Protein AF-A0A4P7H3K6-F1 (afdb_monomer)

Radius of gyration: 33.44 Å; Cα contacts (8 Å, |Δi|>4): 832; chains: 1; bounding box: 106×103×82 Å

Nearest PDB structures (foldseek):
  5auq-assembly3_C  TM=7.131E-01  e=1.931E-04  Thermococcus kodakarensis KOD1
  3fwy-assembly1_B  TM=6.975E-01  e=5.255E-04  Cereibacter sphaeroides 2.4.1
  6uyk-assembly2_C  TM=6.097E-01  e=6.749E-04  Cereibacter sphaeroides
  6uyk-assembly1_B  TM=6.691E-01  e=1.747E-03  Cereibacter sphaeroides
  6uyk-assembly2_D  TM=5.879E-01  e=6.104E-03  Cereibacter sphaeroides

Sequence (598 aa):
MLIAITGIGHRTGVTTAAVALSAAWPGPEQAVLIEADPRGGHLAEHVLSGTGLGLVRLAAAVGTDRCGLAQLVEHTQLLPTGVPVLTAPASAEQVRAMLVAPALSGSPTHRADDGGPVVIADCGIAHPDSAALPLVAGADALIVLVRPQMIDAGLAARRIREIAGWNTRARAVVLVGSDRGCESASGLGVPVMGRLPIDARGVSVMLHGDRGSRHRGALASAAEEIATALRTQLVNDEWSLTRVVGERCGRGRSRPRWRDLLPRSDIGPSVYRHPGRLSSRDLAIHAEPTPPPTGFANGVEPGGNDAALEISTSSPDPSAHRAPVNAGVEAGTSKVSNEHREPVPSLSVNVLGPLRVTWYEGSGTGCGFDITCKLQPRSRELVALLALHPSGISRDRLVEALWGARSPARPTNAINTALTRLRAALAAATNGAVPANIITDARRHYQLNPASVAVDYWKLAEAVDARRQANSDQARLDAYRRIIESAGRPVAQDLCTDWIEPLREAVRRDHLNALGALARSLVEDDPRRTLDLLETAIAADPYNEPIYCDIMRLHAKLGEYDAIERTVLVLRRRLAELGQTPTSQTCELAQRLRQQAP

Secondary structure (DSSP, 8-state):
-EEEEEESSTTS-HHHHHHHHHHT--SSSPEEEEE--TT---GGGG-SB-TT-SHHHHHHHHTTSPPPTTGGGGGPEEPTTS-EEEPPPS-HHHHHHHHTSHHHHS-----TTS---EEEEE--S--TT-TTHHHHHH-SEEEEEE-GGGS-HHHHHHHHHHHHTT-TTEEEEEEES-SS-THHHHTTTS---EEE---HHHHHHHHH--SS--PPPHHHHHHHHHHHHHHHHHHH----TT--TT---------------------------------------------------------------------------------------------------SEEEE-BSS-EEEE--SSS----EE-GGGS-HHHHHHHHHHHT-TT-EEHHHHHHHHHGGG--SSHHHHHHHHHHHHHHHHHHHTTT-S-GGGEEEETTEEEE-TTTEEEHHHHHHHHHHHHHH--SHHHHHHHHHHHHHH-SS-BTTT---GGGHHHHHHHHHHHHHHHHHHHHHHTTT-HHHHHHHHHHHHHH-TT-HHHHHHHHHHHHHTT-HHHHHHHHHHHHHHHGGGT----HHHHHHHHHHHTT--

Structure (mmCIF, N/CA/C/O backbone):
data_AF-A0A4P7H3K6-F1
#
_entry.id   AF-A0A4P7H3K6-F1
#
loop_
_atom_site.group_PDB
_atom_site.id
_atom_site.type_symbol
_atom_site.label_atom_id
_atom_site.label_alt_id
_atom_site.label_comp_id
_atom_site.label_asym_id
_atom_site.label_entity_id
_atom_site.label_seq_id
_atom_site.pdbx_PDB_ins_code
_atom_site.Cartn_x
_atom_site.Cartn_y
_atom_site.Cartn_z
_atom_site.occupancy
_atom_site.B_iso_or_equiv
_atom_site.auth_seq_id
_atom_site.auth_comp_id
_atom_site.auth_asym_id
_atom_site.auth_atom_id
_atom_site.pdbx_PDB_model_num
ATOM 1 N N . MET A 1 1 ? -19.766 -20.910 -20.121 1.00 80.12 1 MET A N 1
ATOM 2 C CA . MET A 1 1 ? -19.380 -19.479 -20.205 1.00 80.12 1 MET A CA 1
ATOM 3 C C . MET A 1 1 ? -18.277 -19.199 -19.190 1.00 80.12 1 MET A C 1
ATOM 5 O O . MET A 1 1 ? -18.306 -19.821 -18.134 1.00 80.12 1 MET A O 1
ATOM 9 N N . LEU A 1 2 ? -17.326 -18.309 -19.481 1.00 84.81 2 LEU A N 1
ATOM 10 C CA . LEU A 1 2 ? -16.232 -17.907 -18.584 1.00 84.81 2 LEU A CA 1
ATOM 11 C C . LEU A 1 2 ? -16.274 -16.400 -18.290 1.00 84.81 2 LEU A C 1
ATOM 13 O O . LEU A 1 2 ? -16.244 -15.574 -19.199 1.00 84.81 2 LEU A O 1
ATOM 17 N N . ILE A 1 3 ? -16.273 -16.043 -17.010 1.00 89.75 3 ILE A N 1
ATOM 18 C CA . ILE A 1 3 ? -16.210 -14.674 -16.497 1.00 89.75 3 ILE A CA 1
ATOM 19 C C . ILE A 1 3 ? -14.917 -14.544 -15.690 1.00 89.75 3 ILE A C 1
ATOM 21 O O . ILE A 1 3 ? -14.757 -15.203 -14.666 1.00 89.75 3 ILE A O 1
ATOM 25 N N . ALA A 1 4 ? -13.994 -13.691 -16.123 1.00 91.50 4 ALA A N 1
ATOM 26 C CA . ALA A 1 4 ? -12.779 -13.389 -15.370 1.00 91.50 4 ALA A CA 1
ATOM 27 C C . ALA A 1 4 ? -12.990 -12.152 -14.486 1.00 91.50 4 ALA A C 1
ATOM 29 O O . ALA A 1 4 ? -13.566 -11.154 -14.929 1.00 91.50 4 ALA A O 1
ATOM 30 N N . ILE A 1 5 ? -12.501 -12.192 -13.248 1.00 93.56 5 ILE A N 1
ATOM 31 C CA . ILE A 1 5 ? -12.556 -11.075 -12.300 1.00 93.56 5 ILE A CA 1
ATOM 32 C C . ILE A 1 5 ? -11.131 -10.729 -11.876 1.00 93.56 5 ILE A C 1
ATOM 34 O O . ILE A 1 5 ? -10.386 -11.591 -11.422 1.00 93.56 5 ILE A O 1
ATOM 38 N N . THR A 1 6 ? -10.748 -9.461 -12.013 1.00 93.00 6 THR A N 1
ATOM 39 C CA . THR A 1 6 ? -9.416 -8.968 -11.632 1.00 93.00 6 THR A CA 1
ATOM 40 C C . THR A 1 6 ? -9.504 -7.638 -10.900 1.00 93.00 6 THR A C 1
ATOM 42 O O . THR A 1 6 ? -10.314 -6.778 -11.236 1.00 93.00 6 THR A O 1
ATOM 45 N N . GLY A 1 7 ? -8.623 -7.419 -9.930 1.00 90.62 7 GLY A N 1
ATOM 46 C CA . GLY A 1 7 ? -8.399 -6.117 -9.309 1.00 90.62 7 GLY A CA 1
ATOM 47 C C . GLY A 1 7 ? -7.337 -5.299 -10.042 1.00 90.62 7 GLY A C 1
ATOM 48 O O . GLY A 1 7 ? -6.434 -5.855 -10.662 1.00 90.62 7 GLY A O 1
ATOM 49 N N . ILE A 1 8 ? -7.395 -3.969 -9.919 1.00 85.56 8 ILE A N 1
ATOM 50 C CA . ILE A 1 8 ? -6.326 -3.067 -10.404 1.00 85.56 8 ILE A CA 1
ATOM 51 C C . ILE A 1 8 ? -5.176 -2.857 -9.400 1.00 85.56 8 ILE A C 1
ATOM 53 O O . ILE A 1 8 ? -4.270 -2.061 -9.645 1.00 85.56 8 ILE A O 1
ATOM 57 N N . GLY A 1 9 ? -5.225 -3.538 -8.253 1.00 79.12 9 GLY A N 1
ATOM 58 C CA . GLY A 1 9 ? -4.257 -3.426 -7.165 1.00 79.12 9 GLY A CA 1
ATOM 59 C C . GLY A 1 9 ? -4.616 -4.313 -5.970 1.00 79.12 9 GLY A C 1
ATOM 60 O O . GLY A 1 9 ? -5.657 -4.975 -5.956 1.00 79.12 9 GLY A O 1
ATOM 61 N N . HIS A 1 10 ? -3.749 -4.323 -4.957 1.00 76.69 10 HIS A N 1
ATOM 62 C CA . HIS A 1 10 ? -3.912 -5.124 -3.739 1.00 76.69 10 HIS A CA 1
ATOM 63 C C . HIS A 1 10 ? -5.165 -4.732 -2.944 1.00 76.69 10 HIS A C 1
ATOM 65 O O . HIS A 1 10 ? -5.610 -3.589 -3.006 1.00 76.69 10 HIS A O 1
ATOM 71 N N . ARG A 1 11 ? -5.723 -5.674 -2.165 1.00 78.06 11 ARG A N 1
ATOM 72 C CA . ARG A 1 11 ? -6.877 -5.461 -1.255 1.00 78.06 11 ARG A CA 1
ATOM 73 C C . ARG A 1 11 ? -8.096 -4.784 -1.922 1.00 78.06 11 ARG A C 1
ATOM 75 O O . ARG A 1 11 ? -8.846 -4.049 -1.273 1.00 78.06 11 ARG A O 1
ATOM 82 N N . THR A 1 12 ? -8.291 -5.056 -3.213 1.00 82.31 12 THR A N 1
ATOM 83 C CA . THR A 1 12 ? -9.458 -4.653 -4.022 1.00 82.31 12 THR A CA 1
ATOM 84 C C . THR A 1 12 ? -10.684 -5.541 -3.795 1.00 82.31 12 THR A C 1
ATOM 86 O O . THR A 1 12 ? -11.785 -5.111 -4.113 1.00 82.31 12 THR A O 1
ATOM 89 N N . GLY A 1 13 ? -10.516 -6.729 -3.199 1.00 87.19 13 GLY A N 1
ATOM 90 C CA . GLY A 1 13 ? -11.619 -7.627 -2.830 1.00 87.19 13 GLY A CA 1
ATOM 91 C C . GLY A 1 13 ? -12.026 -8.630 -3.915 1.00 87.19 13 GLY A C 1
ATOM 92 O O . GLY A 1 13 ? -13.189 -9.016 -3.953 1.00 87.19 13 GLY A O 1
ATOM 93 N N . VAL A 1 14 ? -11.094 -9.041 -4.785 1.00 92.06 14 VAL A N 1
ATOM 94 C CA . VAL A 1 14 ? -11.345 -9.928 -5.942 1.00 92.06 14 VAL A CA 1
ATOM 95 C C . VAL A 1 14 ? -12.003 -11.243 -5.531 1.00 92.06 14 VAL A C 1
ATOM 97 O O . VAL A 1 14 ? -13.133 -11.496 -5.942 1.00 92.06 14 VAL A O 1
ATOM 100 N N . THR A 1 15 ? -11.390 -11.987 -4.612 1.00 90.94 15 THR A N 1
ATOM 101 C CA . THR A 1 15 ? -11.936 -13.228 -4.041 1.00 90.94 15 THR A CA 1
ATOM 102 C C . THR A 1 15 ? -13.322 -13.030 -3.432 1.00 90.94 15 THR A C 1
ATOM 104 O O . THR A 1 15 ? -14.249 -13.785 -3.712 1.00 90.94 15 THR A O 1
ATOM 107 N N . THR A 1 16 ? -13.512 -11.965 -2.648 1.00 91.38 16 THR A N 1
ATOM 108 C CA . THR A 1 16 ? -14.804 -11.642 -2.024 1.00 91.38 16 THR A CA 1
ATOM 109 C C . THR A 1 16 ? -15.897 -11.379 -3.061 1.00 91.38 16 THR A C 1
ATOM 111 O O . THR A 1 16 ? -17.003 -11.901 -2.936 1.00 91.38 16 THR A O 1
ATOM 114 N N . ALA A 1 17 ? -15.592 -10.593 -4.095 1.00 92.50 17 ALA A N 1
ATOM 115 C CA . ALA A 1 17 ? -16.517 -10.306 -5.183 1.00 92.50 17 ALA A CA 1
ATOM 116 C C . ALA A 1 17 ? -16.812 -11.556 -6.022 1.00 92.50 17 ALA A C 1
ATOM 118 O O . ALA A 1 17 ? -17.959 -11.769 -6.399 1.00 92.50 17 ALA A O 1
ATOM 119 N N . ALA A 1 18 ? -15.810 -12.402 -6.275 1.00 94.00 18 ALA A N 1
ATOM 120 C CA . ALA A 1 18 ? -15.970 -13.637 -7.032 1.00 94.00 18 ALA A CA 1
ATOM 121 C C . ALA A 1 18 ? -16.872 -14.644 -6.304 1.00 94.00 18 ALA A C 1
ATOM 123 O O . ALA A 1 18 ? -17.811 -15.165 -6.909 1.00 94.00 18 ALA A O 1
ATOM 124 N N . VAL A 1 19 ? -16.682 -14.842 -4.993 1.00 92.94 19 VAL A N 1
ATOM 125 C CA . VAL A 1 19 ? -17.592 -15.654 -4.164 1.00 92.94 19 VAL A CA 1
ATOM 126 C C . VAL A 1 19 ? -19.002 -15.046 -4.141 1.00 92.94 19 VAL A C 1
ATOM 128 O O . VAL A 1 19 ? -19.979 -15.780 -4.275 1.00 92.94 19 VAL A O 1
ATOM 131 N N . ALA A 1 20 ? -19.132 -13.719 -4.021 1.00 92.69 20 ALA A N 1
ATOM 132 C CA . ALA A 1 20 ? -20.434 -13.046 -3.978 1.00 92.69 20 ALA A CA 1
ATOM 133 C C . ALA A 1 20 ? -21.214 -13.141 -5.293 1.00 92.69 20 ALA A C 1
ATOM 135 O O . ALA A 1 20 ? -22.396 -13.471 -5.272 1.00 92.69 20 ALA A O 1
ATOM 136 N N . LEU A 1 21 ? -20.558 -12.910 -6.430 1.00 92.62 21 LEU A N 1
ATOM 137 C CA . LEU A 1 21 ? -21.176 -13.018 -7.752 1.00 92.62 21 LEU A CA 1
ATOM 138 C C . LEU A 1 21 ? -21.502 -14.473 -8.116 1.00 92.62 21 LEU A C 1
ATOM 140 O O . LEU A 1 21 ? -22.531 -14.712 -8.739 1.00 92.62 21 LEU A O 1
ATOM 144 N N . SER A 1 22 ? -20.690 -15.440 -7.671 1.00 93.38 22 SER A N 1
ATOM 145 C CA . SER A 1 22 ? -20.994 -16.871 -7.833 1.00 93.38 22 SER A CA 1
ATOM 146 C C . SER A 1 22 ? -22.213 -17.289 -7.006 1.00 93.38 22 SER A C 1
ATOM 148 O O . SER A 1 22 ? -23.093 -17.977 -7.511 1.00 93.38 22 SER A O 1
ATOM 150 N N . ALA A 1 23 ? -22.302 -16.839 -5.748 1.00 91.62 23 ALA A N 1
ATOM 151 C CA . ALA A 1 23 ? -23.426 -17.147 -4.859 1.00 91.62 23 ALA A CA 1
ATOM 152 C C . ALA A 1 23 ? -24.735 -16.445 -5.260 1.00 91.62 23 ALA A C 1
ATOM 154 O O . ALA A 1 23 ? -25.813 -16.892 -4.875 1.00 91.62 23 ALA A O 1
ATOM 155 N N . ALA A 1 24 ? -24.641 -15.343 -6.005 1.00 91.62 24 ALA A N 1
ATOM 156 C CA . ALA A 1 24 ? -25.773 -14.533 -6.440 1.00 91.62 24 ALA A CA 1
ATOM 157 C C . ALA A 1 24 ? -26.109 -14.695 -7.935 1.00 91.62 24 ALA A C 1
ATOM 159 O O . ALA A 1 24 ? -26.864 -13.885 -8.475 1.00 91.62 24 ALA A O 1
ATOM 160 N N . TRP A 1 25 ? -25.553 -15.707 -8.617 1.00 91.75 25 TRP A N 1
ATOM 161 C CA . TRP A 1 25 ? -25.799 -15.924 -10.043 1.00 91.75 25 TRP A CA 1
ATOM 162 C C . TRP A 1 25 ? -27.279 -16.276 -10.304 1.00 91.75 25 TRP A C 1
ATOM 164 O O . TRP A 1 25 ? -27.755 -17.298 -9.810 1.00 91.75 25 TRP A O 1
ATOM 174 N N . PRO A 1 26 ? -28.031 -15.484 -11.093 1.00 87.00 26 PRO A N 1
ATOM 175 C CA . PRO A 1 26 ? -29.476 -15.657 -11.278 1.00 87.00 26 PRO A CA 1
ATOM 176 C C . PRO A 1 26 ? -29.800 -16.613 -12.440 1.00 87.00 26 PRO A C 1
ATOM 178 O O . PRO A 1 26 ? -30.759 -16.411 -13.193 1.00 87.00 26 PRO A O 1
ATOM 181 N N . GLY A 1 27 ? -28.935 -17.600 -12.661 1.00 81.50 27 GLY A N 1
ATOM 182 C CA . GLY A 1 27 ? -29.015 -18.548 -13.765 1.00 81.50 27 GLY A CA 1
ATOM 183 C C . GLY A 1 27 ? -29.681 -19.872 -13.389 1.00 81.50 27 GLY A C 1
ATOM 184 O O . GLY A 1 27 ? -29.577 -20.295 -12.240 1.00 81.50 27 GLY A O 1
ATOM 185 N N . PRO A 1 28 ? -30.311 -20.576 -14.349 1.00 77.94 28 PRO A N 1
ATOM 186 C CA . PRO A 1 28 ? -30.441 -22.028 -14.276 1.00 77.94 28 PRO A CA 1
ATOM 187 C C . PRO A 1 28 ? -29.075 -22.716 -14.464 1.00 77.94 28 PRO A C 1
ATOM 189 O O . PRO A 1 28 ? -28.921 -23.878 -14.101 1.00 77.94 28 PRO A O 1
ATOM 192 N N . GLU A 1 29 ? -28.088 -22.011 -15.031 1.00 82.56 29 GLU A N 1
ATOM 193 C CA . GLU A 1 29 ? -26.719 -22.498 -15.169 1.00 82.56 29 GLU A CA 1
ATOM 194 C C . GLU A 1 29 ? -26.033 -22.543 -13.794 1.00 82.56 29 GLU A C 1
ATOM 196 O O . GLU A 1 29 ? -26.065 -21.565 -13.042 1.00 82.56 29 GLU A O 1
ATOM 201 N N . GLN A 1 30 ? -25.357 -23.648 -13.471 1.00 83.31 30 GLN A N 1
ATOM 202 C CA . GLN A 1 30 ? -24.588 -23.743 -12.230 1.00 83.31 30 GLN A CA 1
ATOM 203 C C . GLN A 1 30 ? -23.358 -22.823 -12.296 1.00 83.31 30 GLN A C 1
ATOM 205 O O . GLN A 1 30 ? -22.510 -22.973 -13.179 1.00 83.31 30 GLN A O 1
ATOM 210 N N . ALA A 1 31 ? -23.247 -21.886 -11.352 1.00 90.75 31 ALA A N 1
ATOM 211 C CA . ALA A 1 31 ? -22.068 -21.038 -11.211 1.00 90.75 31 ALA A CA 1
ATOM 212 C C . ALA A 1 31 ? -20.945 -21.789 -10.479 1.00 90.75 31 ALA A C 1
ATOM 214 O O . ALA A 1 31 ? -21.154 -22.282 -9.372 1.00 90.75 31 ALA A O 1
ATOM 215 N N . VAL A 1 32 ? -19.759 -21.861 -11.087 1.00 90.88 32 VAL A N 1
ATOM 216 C CA . VAL A 1 32 ? -18.562 -22.532 -10.557 1.00 90.88 32 VAL A CA 1
ATOM 217 C C . VAL A 1 32 ? -17.444 -21.514 -10.380 1.00 90.88 32 VAL A C 1
ATOM 219 O O . VAL A 1 32 ? -17.029 -20.872 -11.342 1.00 90.88 32 VAL A O 1
ATOM 222 N N . LEU A 1 33 ? -16.922 -21.386 -9.164 1.00 93.19 33 LEU A N 1
ATOM 223 C CA . LEU A 1 33 ? -15.796 -20.508 -8.854 1.00 93.19 33 LEU A CA 1
ATOM 224 C C . LEU A 1 33 ? -14.459 -21.218 -9.123 1.00 93.19 33 LEU A C 1
ATOM 226 O O . LEU A 1 33 ? -14.290 -22.383 -8.770 1.00 93.19 33 LEU A O 1
ATOM 230 N N . ILE A 1 34 ? -13.478 -20.517 -9.688 1.00 91.25 34 ILE A N 1
ATOM 231 C CA . ILE A 1 34 ? -12.084 -20.973 -9.784 1.00 91.25 34 ILE A CA 1
ATOM 232 C C . ILE A 1 34 ? -11.182 -19.972 -9.074 1.00 91.25 34 ILE A C 1
ATOM 234 O O . ILE A 1 34 ? -11.182 -18.786 -9.403 1.00 91.25 34 ILE A O 1
ATOM 238 N N . GLU A 1 35 ? -10.381 -20.458 -8.131 1.00 91.19 35 GLU A N 1
ATOM 239 C CA . GLU A 1 35 ? -9.329 -19.682 -7.480 1.00 91.19 35 GLU A CA 1
ATOM 240 C C . GLU A 1 35 ? -8.081 -19.687 -8.380 1.00 91.19 35 GLU A C 1
ATOM 242 O O . GLU A 1 35 ? -7.262 -20.603 -8.341 1.00 91.19 35 GLU A O 1
ATOM 247 N N . ALA A 1 36 ? -7.979 -18.688 -9.260 1.00 88.94 36 ALA A N 1
ATOM 248 C CA . ALA A 1 36 ? -6.927 -18.566 -10.270 1.00 88.94 36 ALA A CA 1
ATOM 249 C C . ALA A 1 36 ? -5.858 -17.507 -9.924 1.00 88.94 36 ALA A C 1
ATOM 251 O O . ALA A 1 36 ? -5.000 -17.217 -10.758 1.00 88.94 36 ALA A O 1
ATOM 252 N N . ASP A 1 37 ? -5.862 -16.937 -8.715 1.00 87.25 37 ASP A N 1
ATOM 253 C CA . ASP A 1 37 ? -4.761 -16.110 -8.217 1.00 87.25 37 ASP A CA 1
ATOM 254 C C . ASP A 1 37 ? -3.653 -17.010 -7.634 1.00 87.25 37 ASP A C 1
ATOM 256 O O . ASP A 1 37 ? -3.883 -17.684 -6.629 1.00 87.25 37 ASP A O 1
ATOM 260 N N . PRO A 1 38 ? -2.417 -17.004 -8.175 1.00 77.00 38 PRO A N 1
ATOM 261 C CA . PRO A 1 38 ? -1.289 -17.695 -7.554 1.00 77.00 38 PRO A CA 1
ATOM 262 C C . PRO A 1 38 ? -0.890 -17.145 -6.178 1.00 77.00 38 PRO A C 1
ATOM 264 O O . PRO A 1 38 ? -0.077 -17.770 -5.507 1.00 77.00 38 PRO A O 1
ATOM 267 N N . ARG A 1 39 ? -1.386 -15.969 -5.770 1.00 71.94 39 ARG A N 1
ATOM 268 C CA . ARG A 1 39 ? -1.248 -15.419 -4.410 1.00 71.94 39 ARG A CA 1
ATOM 269 C C . ARG A 1 39 ? -2.419 -15.812 -3.486 1.00 71.94 39 ARG A C 1
ATOM 271 O O . ARG A 1 39 ? -2.405 -15.410 -2.327 1.00 71.94 39 ARG A O 1
ATOM 278 N N . GLY A 1 40 ? -3.408 -16.557 -3.992 1.00 63.38 40 GLY A N 1
ATOM 279 C CA . GLY A 1 40 ? -4.530 -17.118 -3.236 1.00 63.38 40 GLY A CA 1
ATOM 280 C C . GLY A 1 40 ? -4.209 -18.460 -2.563 1.00 63.38 40 GLY A C 1
ATOM 281 O O . GLY A 1 40 ? -3.057 -18.759 -2.255 1.00 63.38 40 GLY A O 1
ATOM 282 N N . GLY A 1 41 ? -5.249 -19.265 -2.332 1.00 67.00 41 GLY A N 1
ATOM 283 C CA . GLY A 1 41 ? -5.221 -20.518 -1.563 1.00 67.00 41 GLY A CA 1
ATOM 284 C C . GLY A 1 41 ? -6.054 -20.462 -0.275 1.00 67.00 41 GLY A C 1
ATOM 285 O O . GLY A 1 41 ? -6.132 -21.449 0.451 1.00 67.00 41 GLY A O 1
ATOM 286 N N . HIS A 1 42 ? -6.690 -19.323 0.016 1.00 74.12 42 HIS A N 1
ATOM 287 C CA . HIS A 1 42 ? -7.447 -19.096 1.250 1.00 74.12 42 HIS A CA 1
ATOM 288 C C . HIS A 1 42 ? -8.834 -19.748 1.232 1.00 74.12 42 HIS A C 1
ATOM 290 O O . HIS A 1 42 ? -9.363 -20.086 2.288 1.00 74.12 42 HIS A O 1
ATOM 296 N N . LEU A 1 43 ? -9.441 -19.964 0.058 1.00 83.25 43 LEU A N 1
ATOM 297 C CA . LEU A 1 43 ? -10.767 -20.593 -0.005 1.00 83.25 43 LEU A CA 1
ATOM 298 C C . LEU A 1 43 ? -10.744 -22.069 0.417 1.00 83.25 43 LEU A C 1
ATOM 300 O O . LEU A 1 43 ? -11.765 -22.576 0.877 1.00 83.25 43 LEU A O 1
ATOM 304 N N . ALA A 1 44 ? -9.588 -22.736 0.331 1.00 82.19 44 ALA A N 1
ATOM 305 C CA . ALA A 1 44 ? -9.401 -24.111 0.792 1.00 82.19 44 ALA A CA 1
ATOM 306 C C . ALA A 1 44 ? -9.667 -24.292 2.301 1.00 82.19 44 ALA A C 1
ATOM 308 O O . ALA A 1 44 ? -10.130 -25.353 2.712 1.00 82.19 44 ALA A O 1
ATOM 309 N N . GLU A 1 45 ? -9.437 -23.260 3.121 1.00 81.06 45 GLU A N 1
ATOM 310 C CA . GLU A 1 45 ? -9.683 -23.289 4.574 1.00 81.06 45 GLU A CA 1
ATOM 311 C C . GLU A 1 45 ? -11.179 -23.182 4.932 1.00 81.06 45 GLU A C 1
ATOM 313 O O . GLU A 1 45 ? -11.577 -23.497 6.053 1.00 81.06 45 GLU A O 1
ATOM 318 N N . HIS A 1 46 ? -12.018 -22.761 3.979 1.00 82.19 46 HIS A N 1
ATOM 319 C CA . HIS A 1 46 ? -13.439 -22.453 4.178 1.00 82.19 46 HIS A CA 1
ATOM 320 C C . HIS A 1 46 ? -14.401 -23.479 3.552 1.00 82.19 46 HIS A C 1
ATOM 322 O O . HIS A 1 46 ? -15.619 -23.323 3.633 1.00 82.19 46 HIS A O 1
ATOM 328 N N . VAL A 1 47 ? -13.882 -24.530 2.916 1.00 83.38 47 VAL A N 1
ATOM 329 C CA . VAL A 1 47 ? -14.682 -25.579 2.267 1.00 83.38 47 VAL A CA 1
ATOM 330 C C . VAL A 1 47 ? -15.409 -26.469 3.286 1.00 83.38 47 VAL A C 1
ATOM 332 O O . VAL A 1 47 ? -14.829 -26.914 4.273 1.00 83.38 47 VAL A O 1
ATOM 335 N N . LEU A 1 48 ? -16.673 -26.806 3.002 1.00 73.62 48 LEU A N 1
ATOM 336 C CA . LEU A 1 48 ? -17.482 -27.729 3.808 1.00 73.62 48 LEU A CA 1
ATOM 337 C C . LEU A 1 48 ? -17.267 -29.215 3.477 1.00 73.62 48 LEU A C 1
ATOM 339 O O . LEU A 1 48 ? -17.469 -30.069 4.340 1.00 73.62 48 LEU A O 1
ATOM 343 N N . SER A 1 49 ? -16.937 -29.550 2.227 1.00 66.94 49 SER A N 1
ATOM 344 C CA . SER A 1 49 ? -16.812 -30.938 1.762 1.00 66.94 49 SER A CA 1
ATOM 345 C C . SER A 1 49 ? -15.983 -31.065 0.480 1.00 66.94 49 SER A C 1
ATOM 347 O O . SER A 1 49 ? -15.882 -30.125 -0.309 1.00 66.94 49 SER A O 1
ATOM 349 N N . GLY A 1 50 ? -15.410 -32.256 0.258 1.00 58.44 50 GLY A N 1
ATOM 350 C CA . GLY A 1 50 ? -14.571 -32.552 -0.911 1.00 58.44 50 GLY A CA 1
ATOM 351 C C . GLY A 1 50 ? -13.064 -32.452 -0.650 1.00 58.44 50 GLY A C 1
ATOM 352 O O . GLY A 1 50 ? -12.316 -32.019 -1.523 1.00 58.44 50 GLY A O 1
ATOM 353 N N . THR A 1 51 ? -12.596 -32.850 0.536 1.00 60.25 51 THR A N 1
ATOM 354 C CA . THR A 1 51 ? -11.164 -32.872 0.868 1.00 60.25 51 THR A CA 1
ATOM 355 C C . THR A 1 51 ? -10.369 -33.704 -0.151 1.00 60.25 51 THR A C 1
ATOM 357 O O . THR A 1 51 ? -10.641 -34.884 -0.368 1.00 60.25 51 THR A O 1
ATOM 360 N N . GLY A 1 52 ? -9.391 -33.077 -0.814 1.00 64.75 52 GLY A N 1
ATOM 361 C CA . GLY A 1 52 ? -8.617 -33.694 -1.904 1.00 64.75 52 GLY A CA 1
ATOM 362 C C . GLY A 1 52 ? -9.222 -33.549 -3.311 1.00 64.75 52 GLY A C 1
ATOM 363 O O . GLY A 1 52 ? -8.730 -34.177 -4.251 1.00 64.75 52 GLY A O 1
ATOM 364 N N . LEU A 1 53 ? -10.274 -32.742 -3.480 1.00 80.06 53 LEU A N 1
ATOM 365 C CA . LEU A 1 53 ? -10.701 -32.199 -4.775 1.00 80.06 53 LEU A CA 1
ATOM 366 C C . LEU A 1 53 ? -9.981 -30.846 -5.045 1.00 80.06 53 LEU A C 1
ATOM 368 O O . LEU A 1 53 ? -8.959 -30.553 -4.426 1.00 80.06 53 LEU A O 1
ATOM 372 N N . GLY A 1 54 ? -10.459 -30.031 -5.992 1.00 82.94 54 GLY A N 1
ATOM 373 C CA . GLY A 1 54 ? -9.851 -28.747 -6.380 1.00 82.94 54 GLY A CA 1
ATOM 374 C C . GLY A 1 54 ? -8.847 -28.838 -7.539 1.00 82.94 54 GLY A C 1
ATOM 375 O O . GLY A 1 54 ? -8.745 -29.864 -8.220 1.00 82.94 54 GLY A O 1
ATOM 376 N N . LEU A 1 55 ? -8.095 -27.752 -7.779 1.00 81.69 55 LEU A N 1
ATOM 377 C CA . LEU A 1 55 ? -7.235 -27.609 -8.967 1.00 81.69 55 LEU A CA 1
ATOM 378 C C . LEU A 1 55 ? -6.165 -28.704 -9.098 1.00 81.69 55 LEU A C 1
ATOM 380 O O . LEU A 1 55 ? -5.869 -29.136 -10.210 1.00 81.69 55 LEU A O 1
ATOM 384 N N . VAL A 1 56 ? -5.636 -29.209 -7.978 1.00 82.00 56 VAL A N 1
ATOM 385 C CA . VAL A 1 56 ? -4.635 -30.292 -7.975 1.00 82.00 56 VAL A CA 1
ATOM 386 C C . VAL A 1 56 ? -5.201 -31.578 -8.580 1.00 82.00 56 VAL A C 1
ATOM 388 O O . VAL A 1 56 ? -4.549 -32.216 -9.407 1.00 82.00 56 VAL A O 1
ATOM 391 N N . ARG A 1 57 ? -6.432 -31.948 -8.205 1.00 83.88 57 ARG A N 1
ATOM 392 C CA . ARG A 1 57 ? -7.091 -33.155 -8.719 1.00 83.88 57 ARG A CA 1
ATOM 393 C C . ARG A 1 57 ? -7.542 -32.981 -10.163 1.00 83.88 57 ARG A C 1
ATOM 395 O O . ARG A 1 57 ? -7.413 -33.926 -10.932 1.00 83.88 57 ARG A O 1
ATOM 402 N N . LEU A 1 58 ? -8.028 -31.794 -10.532 1.00 80.62 58 LEU A N 1
ATOM 403 C CA . LEU A 1 58 ? -8.339 -31.464 -11.924 1.00 80.62 58 LEU A CA 1
ATOM 404 C C . LEU A 1 58 ? -7.095 -31.645 -12.810 1.00 80.62 58 LEU A C 1
ATOM 406 O O . LEU A 1 58 ? -7.145 -32.363 -13.803 1.00 80.62 58 LEU A O 1
ATOM 410 N N . ALA A 1 59 ? -5.958 -31.063 -12.421 1.00 77.94 59 ALA A N 1
ATOM 411 C CA . ALA A 1 59 ? -4.711 -31.186 -13.174 1.00 77.94 59 ALA A CA 1
ATOM 412 C C . ALA A 1 59 ? -4.234 -32.647 -13.301 1.00 77.94 59 ALA A C 1
ATOM 414 O O . ALA A 1 59 ? -3.777 -33.053 -14.367 1.00 77.94 59 ALA A O 1
ATOM 415 N N . ALA A 1 60 ? -4.392 -33.450 -12.243 1.00 77.75 60 ALA A N 1
ATOM 416 C CA . ALA A 1 60 ? -4.069 -34.877 -12.268 1.00 77.75 60 ALA A CA 1
ATOM 417 C C . ALA A 1 60 ? -5.023 -35.712 -13.146 1.00 77.75 60 ALA A C 1
ATOM 419 O O . ALA A 1 60 ? -4.592 -36.699 -13.734 1.00 77.75 60 ALA A O 1
ATOM 420 N N . ALA A 1 61 ? -6.302 -35.333 -13.238 1.00 74.00 61 ALA A N 1
ATOM 421 C CA . ALA A 1 61 ? -7.311 -36.055 -14.014 1.00 74.00 61 ALA A CA 1
ATOM 422 C C . ALA A 1 61 ? -7.279 -35.732 -15.517 1.00 74.00 61 ALA A C 1
ATOM 424 O O . ALA A 1 61 ? -7.625 -36.583 -16.330 1.00 74.00 61 ALA A O 1
ATOM 425 N N . VAL A 1 62 ? -6.876 -34.513 -15.886 1.00 66.69 62 VAL A N 1
ATOM 426 C CA . VAL A 1 62 ? -6.961 -34.016 -17.271 1.00 66.69 62 VAL A CA 1
ATOM 427 C C . VAL A 1 62 ? -5.711 -34.333 -18.104 1.00 66.69 62 VAL A C 1
ATOM 429 O O . VAL A 1 62 ? -5.801 -34.476 -19.323 1.00 66.69 62 VAL A O 1
ATOM 432 N N . GLY A 1 63 ? -4.540 -34.477 -17.475 1.00 63.62 63 GLY A N 1
ATOM 433 C CA . GLY A 1 63 ? -3.302 -34.814 -18.183 1.00 63.62 63 GLY A CA 1
ATOM 434 C C . GLY A 1 63 ? -2.939 -33.783 -19.262 1.00 63.62 63 GLY A C 1
ATOM 435 O O . GLY A 1 63 ? -2.819 -32.593 -18.975 1.00 63.62 63 GLY A O 1
ATOM 436 N N . THR A 1 64 ? -2.738 -34.240 -20.502 1.00 56.16 64 THR A N 1
ATOM 437 C CA . THR A 1 64 ? -2.453 -33.380 -21.670 1.00 56.16 64 THR A CA 1
ATOM 438 C C . THR A 1 64 ? -3.690 -32.966 -22.466 1.00 56.16 64 THR A C 1
ATOM 440 O O . THR A 1 64 ? -3.572 -32.126 -23.361 1.00 56.16 64 THR A O 1
ATOM 443 N N . ASP A 1 65 ? -4.854 -33.546 -22.175 1.00 52.53 65 ASP A N 1
ATOM 444 C CA . ASP A 1 65 ? -6.073 -33.326 -22.951 1.00 52.53 65 ASP A CA 1
ATOM 445 C C . ASP A 1 65 ? -6.817 -32.058 -22.497 1.00 52.53 65 ASP A C 1
ATOM 447 O O . ASP A 1 65 ? -6.418 -31.352 -21.567 1.00 52.53 65 ASP A O 1
ATOM 451 N N . ARG A 1 66 ? -7.896 -31.701 -23.201 1.00 58.53 66 ARG A N 1
ATOM 452 C CA . ARG A 1 66 ? -8.742 -30.559 -22.828 1.00 58.53 66 ARG A CA 1
ATOM 453 C C . ARG A 1 66 ? -9.923 -31.028 -21.991 1.00 58.53 66 ARG A C 1
ATOM 455 O O . ARG A 1 66 ? -10.716 -31.844 -22.447 1.00 58.53 66 ARG A O 1
ATOM 462 N N . CYS A 1 67 ? -10.070 -30.436 -20.811 1.00 59.91 67 CYS A N 1
ATOM 463 C CA . CYS A 1 67 ? -11.254 -30.578 -19.974 1.00 59.91 67 CYS A CA 1
ATOM 464 C C . CYS A 1 67 ? -12.372 -29.663 -20.493 1.00 59.91 67 CYS A C 1
ATOM 466 O O . CYS A 1 67 ? -12.138 -28.479 -20.745 1.00 59.91 67 CYS A O 1
ATOM 468 N N . GLY A 1 68 ? -13.585 -30.187 -20.655 1.00 60.69 68 GLY A N 1
ATOM 469 C CA . GLY A 1 68 ? -14.766 -29.365 -20.916 1.00 60.69 68 GLY A CA 1
ATOM 470 C C . GLY A 1 68 ? -15.245 -28.674 -19.637 1.00 60.69 68 GLY A C 1
ATOM 471 O O . GLY A 1 68 ? -15.129 -29.236 -18.551 1.00 60.69 68 GLY A O 1
ATOM 472 N N . LEU A 1 69 ? -15.855 -27.484 -19.739 1.00 61.88 69 LEU A N 1
ATOM 473 C CA . LEU A 1 69 ? -16.314 -26.744 -18.547 1.00 61.88 69 LEU A CA 1
ATOM 474 C C . LEU A 1 69 ? -17.284 -27.557 -17.663 1.00 61.88 69 LEU A C 1
ATOM 476 O O . LEU A 1 69 ? -17.304 -27.369 -16.452 1.00 61.88 69 LEU A O 1
ATOM 480 N N . ALA A 1 70 ? -18.056 -28.480 -18.247 1.00 64.88 70 ALA A N 1
ATOM 481 C CA . ALA A 1 70 ? -18.946 -29.383 -17.514 1.00 64.88 70 ALA A CA 1
ATOM 482 C C . ALA A 1 70 ? -18.197 -30.368 -16.591 1.00 64.88 70 ALA A C 1
ATOM 484 O O . ALA A 1 70 ? -18.658 -30.640 -15.487 1.00 64.88 70 ALA A O 1
ATOM 485 N N . GLN A 1 71 ? -17.020 -30.852 -17.003 1.00 71.44 71 GLN A N 1
ATOM 486 C CA . GLN A 1 71 ? -16.200 -31.794 -16.228 1.00 71.44 71 GLN A CA 1
ATOM 487 C C . GLN A 1 71 ? -15.524 -31.122 -15.020 1.00 71.44 71 GLN A C 1
ATOM 489 O O . GLN A 1 71 ? -15.168 -31.794 -14.057 1.00 71.44 71 GLN A O 1
ATOM 494 N N . LEU A 1 72 ? -15.399 -29.787 -15.015 1.00 77.06 72 LEU A N 1
ATOM 495 C CA . LEU A 1 72 ? -14.868 -29.040 -13.867 1.00 77.06 72 LEU A CA 1
ATOM 496 C C . LEU A 1 72 ? -15.666 -29.311 -12.585 1.00 77.06 72 LEU A C 1
ATOM 498 O O . LEU A 1 72 ? -15.071 -29.385 -11.512 1.00 77.06 72 LEU A O 1
ATOM 502 N N . VAL A 1 73 ? -16.990 -29.488 -12.697 1.00 80.88 73 VAL A N 1
ATOM 503 C CA . VAL A 1 73 ? -17.907 -29.691 -11.561 1.00 80.88 73 VAL A CA 1
ATOM 504 C C . VAL A 1 73 ? -17.518 -30.924 -10.737 1.00 80.88 73 VAL A C 1
ATOM 506 O O . VAL A 1 73 ? -17.540 -30.861 -9.508 1.00 80.88 73 VAL A O 1
ATOM 509 N N . GLU A 1 74 ? -17.059 -32.002 -11.379 1.00 82.75 74 GLU A N 1
ATOM 510 C CA . GLU A 1 74 ? -16.623 -33.251 -10.726 1.00 82.75 74 GLU A CA 1
ATOM 511 C C . GLU A 1 74 ? -15.400 -33.069 -9.807 1.00 82.75 74 GLU A C 1
ATOM 513 O O . GLU A 1 74 ? -15.125 -33.898 -8.937 1.00 82.75 74 GLU A O 1
ATOM 518 N N . HIS A 1 75 ? -14.668 -31.967 -9.979 1.00 86.00 75 HIS A N 1
ATOM 519 C CA . HIS A 1 75 ? -13.497 -31.611 -9.184 1.00 86.00 75 HIS A CA 1
ATOM 520 C C . HIS A 1 75 ? -13.777 -30.497 -8.164 1.00 86.00 75 HIS A C 1
ATOM 522 O O . HIS A 1 75 ? -12.848 -30.065 -7.480 1.00 86.00 75 HIS A O 1
ATOM 528 N N . THR A 1 76 ? -15.019 -30.016 -8.044 1.00 89.31 76 THR A N 1
ATOM 529 C CA . THR A 1 76 ? -15.360 -28.897 -7.150 1.00 89.31 76 THR A CA 1
ATOM 530 C C . THR A 1 76 ? -15.568 -29.311 -5.695 1.00 89.31 76 THR A C 1
ATOM 532 O O . THR A 1 76 ? -16.005 -30.412 -5.377 1.00 89.31 76 THR A O 1
ATOM 535 N N . GLN A 1 77 ? -15.253 -28.380 -4.803 1.00 90.25 77 GLN A N 1
ATOM 536 C CA . GLN A 1 77 ? -15.571 -28.394 -3.376 1.00 90.25 77 GLN A CA 1
ATOM 537 C C . GLN A 1 77 ? -16.736 -27.441 -3.105 1.00 90.25 77 GLN A C 1
ATOM 539 O O . GLN A 1 77 ? -16.946 -26.521 -3.886 1.00 90.25 77 GLN A O 1
ATOM 544 N N . LEU A 1 78 ? -17.480 -27.599 -2.008 1.00 89.94 78 LEU A N 1
ATOM 545 C CA . LEU A 1 78 ? -18.582 -26.680 -1.681 1.00 89.94 78 LEU A CA 1
ATOM 546 C C . LEU A 1 78 ? -18.182 -25.662 -0.607 1.00 89.94 78 LEU A C 1
ATOM 548 O O . LEU A 1 78 ? -17.761 -26.039 0.487 1.00 89.94 78 LEU A O 1
ATOM 552 N N . LEU A 1 79 ? -18.372 -24.373 -0.903 1.00 89.12 79 LEU A N 1
ATOM 553 C CA . LEU A 1 79 ? -18.330 -23.291 0.089 1.00 89.12 79 LEU A CA 1
ATOM 554 C C . LEU A 1 79 ? -19.611 -23.272 0.952 1.00 89.12 79 LEU A C 1
ATOM 556 O O . LEU A 1 79 ? -20.632 -23.830 0.541 1.00 89.12 79 LEU A O 1
ATOM 560 N N . PRO A 1 80 ? -19.632 -22.568 2.104 1.00 86.38 80 PRO A N 1
ATOM 561 C CA . PRO A 1 80 ? -20.820 -22.472 2.959 1.00 86.38 80 PRO A CA 1
ATOM 562 C C . PRO A 1 80 ? -22.014 -21.759 2.312 1.00 86.38 80 PRO A C 1
ATOM 564 O O . PRO A 1 80 ? -23.150 -21.946 2.737 1.00 86.38 80 PRO A O 1
ATOM 567 N N . THR A 1 81 ? -21.774 -20.987 1.249 1.00 82.81 81 THR A N 1
ATOM 568 C CA . THR A 1 81 ? -22.804 -20.417 0.366 1.00 82.81 81 THR A CA 1
ATOM 569 C C . THR A 1 81 ? -23.478 -21.441 -0.555 1.00 82.81 81 THR A C 1
ATOM 571 O O . THR A 1 81 ? -24.432 -21.087 -1.241 1.00 82.81 81 THR A O 1
ATOM 574 N N . GLY A 1 82 ? -22.980 -22.680 -0.623 1.00 86.94 82 GLY A N 1
ATOM 575 C CA . GLY A 1 82 ? -23.389 -23.686 -1.608 1.00 86.94 82 GLY A CA 1
ATOM 576 C C . GLY A 1 82 ? -22.716 -23.537 -2.979 1.00 86.94 82 GLY A C 1
ATOM 577 O O . GLY A 1 82 ? -23.016 -24.312 -3.883 1.00 86.94 82 GLY A O 1
ATOM 578 N N . VAL A 1 83 ? -21.802 -22.572 -3.145 1.00 90.12 83 VAL A N 1
ATOM 579 C CA . VAL A 1 83 ? -21.051 -22.380 -4.396 1.00 90.12 83 VAL A CA 1
ATOM 580 C C . VAL A 1 83 ? -20.023 -23.506 -4.578 1.00 90.12 83 VAL A C 1
ATOM 582 O O . VAL A 1 83 ? -19.181 -23.687 -3.691 1.00 90.12 83 VAL A O 1
ATOM 585 N N . PRO A 1 84 ? -20.033 -24.226 -5.717 1.00 91.44 84 PRO A N 1
ATOM 586 C CA . PRO A 1 84 ? -18.952 -25.126 -6.093 1.00 91.44 84 PRO A CA 1
ATOM 587 C C . PRO A 1 84 ? -17.697 -24.334 -6.491 1.00 91.44 84 PRO A C 1
ATOM 589 O O . PRO A 1 84 ? -17.756 -23.419 -7.313 1.00 91.44 84 PRO A O 1
ATOM 592 N N . VAL A 1 85 ? -16.552 -24.685 -5.907 1.00 91.62 85 VAL A N 1
ATOM 593 C CA . VAL A 1 85 ? -15.262 -24.009 -6.078 1.00 91.62 85 VAL A CA 1
ATOM 594 C C . VAL A 1 85 ? -14.133 -24.986 -6.423 1.00 91.62 85 VAL A C 1
ATOM 596 O O . VAL A 1 85 ? -13.978 -26.042 -5.810 1.00 91.62 85 VAL A O 1
ATOM 599 N N . LEU A 1 86 ? -13.297 -24.609 -7.387 1.00 90.31 86 LEU A N 1
ATOM 600 C CA . LEU A 1 86 ? -11.976 -25.187 -7.616 1.00 90.31 86 LEU A CA 1
ATOM 601 C C . LEU A 1 86 ? -10.942 -24.359 -6.849 1.00 90.31 86 LEU A C 1
ATOM 603 O O . LEU A 1 86 ? -10.474 -23.332 -7.341 1.00 90.31 86 LEU A O 1
ATOM 607 N N . THR A 1 87 ? -10.618 -24.792 -5.629 1.00 89.19 87 THR A N 1
ATOM 608 C CA . THR A 1 87 ? -9.631 -24.112 -4.777 1.00 89.19 87 THR A CA 1
ATOM 609 C C . THR A 1 87 ? -8.212 -24.314 -5.301 1.00 89.19 87 THR A C 1
ATOM 611 O O . THR A 1 87 ? -7.881 -25.357 -5.886 1.00 89.19 87 THR A O 1
ATOM 614 N N . ALA A 1 88 ? -7.362 -23.327 -5.046 1.00 85.19 88 ALA A N 1
ATOM 615 C CA . ALA A 1 88 ? -5.943 -23.376 -5.348 1.00 85.19 88 ALA A CA 1
ATOM 616 C C . ALA A 1 88 ? -5.175 -24.197 -4.294 1.00 85.19 88 ALA A C 1
ATOM 618 O O . ALA A 1 88 ? -5.519 -24.158 -3.111 1.00 85.19 88 ALA A O 1
ATOM 619 N N . PRO A 1 89 ? -4.107 -24.929 -4.671 1.00 80.75 89 PRO A N 1
ATOM 620 C CA . PRO A 1 89 ? -3.099 -25.345 -3.702 1.00 80.75 89 PRO A CA 1
ATOM 621 C C . PRO A 1 89 ? -2.382 -24.127 -3.106 1.00 80.75 89 PRO A C 1
ATOM 623 O O . PRO A 1 89 ? -2.123 -23.150 -3.804 1.00 80.75 89 PRO A O 1
ATOM 626 N N . ALA A 1 90 ? -1.932 -24.237 -1.853 1.00 71.88 90 ALA A N 1
ATOM 627 C CA . ALA A 1 90 ? -1.141 -23.199 -1.179 1.00 71.88 90 ALA A CA 1
ATOM 628 C C . ALA A 1 90 ? 0.212 -22.881 -1.862 1.00 71.88 90 ALA A C 1
ATOM 630 O O . ALA A 1 90 ? 0.863 -21.889 -1.536 1.00 71.88 90 ALA A O 1
ATOM 631 N N . SER A 1 91 ? 0.669 -23.713 -2.809 1.00 78.12 91 SER A N 1
ATOM 632 C CA . SER A 1 91 ? 1.863 -23.432 -3.608 1.00 78.12 91 SER A CA 1
ATOM 633 C C . SER A 1 91 ? 1.522 -22.613 -4.851 1.00 78.12 91 SER A C 1
ATOM 635 O O . SER A 1 91 ? 1.054 -23.140 -5.864 1.00 78.12 91 SER A O 1
ATOM 637 N N . ALA A 1 92 ? 1.886 -21.332 -4.811 1.00 74.12 92 ALA A N 1
ATOM 638 C CA . ALA A 1 92 ? 1.815 -20.407 -5.940 1.00 74.12 92 ALA A CA 1
ATOM 639 C C . ALA A 1 92 ? 2.455 -20.953 -7.234 1.00 74.12 92 ALA A C 1
ATOM 641 O O . ALA A 1 92 ? 2.044 -20.601 -8.337 1.00 74.12 92 ALA A O 1
ATOM 642 N N . GLU A 1 93 ? 3.488 -21.792 -7.125 1.00 74.19 93 GLU A N 1
ATOM 643 C CA . GLU A 1 93 ? 4.149 -22.414 -8.276 1.00 74.19 93 GLU A CA 1
ATOM 644 C C . GLU A 1 93 ? 3.281 -23.493 -8.930 1.00 74.19 93 GLU A C 1
ATOM 646 O O . GLU A 1 93 ? 3.155 -23.513 -10.155 1.00 74.19 93 GLU A O 1
ATOM 651 N N . GLN A 1 94 ? 2.608 -24.316 -8.122 1.00 77.94 94 GLN A N 1
ATOM 652 C CA . GLN A 1 94 ? 1.649 -25.306 -8.612 1.00 77.94 94 GLN A CA 1
ATOM 653 C C . GLN A 1 94 ? 0.458 -24.621 -9.291 1.00 77.94 94 GLN A C 1
ATOM 655 O O . GLN A 1 94 ? 0.100 -25.009 -10.400 1.00 77.94 94 GLN A O 1
ATOM 660 N N . VAL A 1 95 ? -0.085 -23.545 -8.701 1.00 79.06 95 VAL A N 1
ATOM 661 C CA . VAL A 1 95 ? -1.151 -22.741 -9.333 1.00 79.06 95 VAL A CA 1
ATOM 662 C C . VAL A 1 95 ? -0.708 -22.233 -10.708 1.00 79.06 95 VAL A C 1
ATOM 664 O O . VAL A 1 95 ? -1.420 -22.419 -11.692 1.00 79.06 95 VAL A O 1
ATOM 667 N N . ARG A 1 96 ? 0.497 -21.649 -10.815 1.00 77.44 96 ARG A N 1
ATOM 668 C CA . ARG A 1 96 ? 1.025 -21.161 -12.102 1.00 77.44 96 ARG A CA 1
ATOM 669 C C . ARG A 1 96 ? 1.124 -22.270 -13.153 1.00 77.44 96 ARG A C 1
ATOM 671 O O . ARG A 1 96 ? 0.731 -22.038 -14.292 1.00 77.44 96 ARG A O 1
ATOM 678 N N . ALA A 1 97 ? 1.609 -23.454 -12.781 1.00 75.50 97 ALA A N 1
ATOM 679 C CA . ALA A 1 97 ? 1.693 -24.594 -13.694 1.00 75.50 97 ALA A CA 1
ATOM 680 C C . ALA A 1 97 ? 0.304 -25.078 -14.159 1.00 75.50 97 ALA A C 1
ATOM 682 O O . ALA A 1 97 ? 0.123 -25.395 -15.333 1.00 75.50 97 ALA A O 1
ATOM 683 N N . MET A 1 98 ? -0.687 -25.087 -13.261 1.00 77.31 98 MET A N 1
ATOM 684 C CA . MET A 1 98 ? -2.050 -25.555 -13.546 1.00 77.31 98 MET A CA 1
ATOM 685 C C . MET A 1 98 ? -2.843 -24.595 -14.440 1.00 77.31 98 MET A C 1
ATOM 687 O O . MET A 1 98 ? -3.579 -25.047 -15.311 1.00 77.31 98 MET A O 1
ATOM 691 N N . LEU A 1 99 ? -2.680 -23.278 -14.280 1.00 75.75 99 LEU A N 1
ATOM 692 C CA . LEU A 1 99 ? -3.396 -22.285 -15.097 1.00 75.75 99 LEU A CA 1
ATOM 693 C C . LEU A 1 99 ? -2.872 -22.198 -16.539 1.00 75.75 99 LEU A C 1
ATOM 695 O O . LEU A 1 99 ? -3.641 -21.941 -17.464 1.00 75.75 99 LEU A O 1
ATOM 699 N N . VAL A 1 100 ? -1.578 -22.466 -16.740 1.00 66.88 100 VAL A N 1
ATOM 700 C CA . VAL A 1 100 ? -0.945 -22.548 -18.070 1.00 66.88 100 VAL A CA 1
ATOM 701 C C . VAL A 1 100 ? -1.298 -23.863 -18.792 1.00 66.88 100 VAL A C 1
ATOM 703 O O . VAL A 1 100 ? -1.075 -23.987 -19.997 1.00 66.88 100 VAL A O 1
ATOM 706 N N . ALA A 1 101 ? -1.893 -24.844 -18.102 1.00 60.66 101 ALA A N 1
ATOM 707 C CA . ALA A 1 101 ? -2.311 -26.096 -18.721 1.00 60.66 101 ALA A CA 1
ATOM 708 C C . ALA A 1 101 ? -3.464 -25.888 -19.737 1.00 60.66 101 ALA A C 1
ATOM 710 O O . ALA A 1 101 ? -4.373 -25.078 -19.497 1.00 60.66 101 ALA A O 1
ATOM 711 N N . PRO A 1 102 ? -3.508 -26.664 -20.844 1.00 56.50 102 PRO A N 1
ATOM 712 C CA . PRO A 1 102 ? -4.577 -26.584 -21.848 1.00 56.50 102 PRO A CA 1
ATOM 713 C C . PRO A 1 102 ? -5.995 -26.762 -21.286 1.00 56.50 102 PRO A C 1
ATOM 715 O O . PRO A 1 102 ? -6.945 -26.237 -21.864 1.00 56.50 102 PRO A O 1
ATOM 718 N N . ALA A 1 103 ? -6.115 -27.458 -20.150 1.00 56.81 103 ALA A N 1
ATOM 719 C CA . ALA A 1 103 ? -7.340 -27.687 -19.386 1.00 56.81 103 ALA A CA 1
ATOM 720 C C . ALA A 1 103 ? -8.129 -26.410 -19.044 1.00 56.81 103 ALA A C 1
ATOM 722 O O . ALA A 1 103 ? -9.354 -26.446 -19.005 1.00 56.81 103 ALA A O 1
ATOM 723 N N . LEU A 1 104 ? -7.426 -25.301 -18.781 1.00 58.62 104 LEU A N 1
ATOM 724 C CA . LEU A 1 104 ? -8.009 -24.019 -18.361 1.00 58.62 104 LEU A CA 1
ATOM 725 C C . LEU A 1 104 ? -7.719 -22.884 -19.355 1.00 58.62 104 LEU A C 1
ATOM 727 O O . LEU A 1 104 ? -8.431 -21.886 -19.376 1.00 58.62 104 LEU A O 1
ATOM 731 N N . SER A 1 105 ? -6.703 -23.045 -20.208 1.00 53.09 105 SER A N 1
ATOM 732 C CA . SER A 1 105 ? -6.322 -22.070 -21.242 1.00 53.09 105 SER A CA 1
ATOM 733 C C . SER A 1 105 ? -7.072 -22.231 -22.580 1.00 53.09 105 SER A C 1
ATOM 735 O O . SER A 1 105 ? -6.825 -21.480 -23.525 1.00 53.09 105 SER A O 1
ATOM 737 N N . GLY A 1 106 ? -7.975 -23.208 -22.709 1.00 52.44 106 GLY A N 1
ATOM 738 C CA . GLY A 1 106 ? -8.835 -23.345 -23.887 1.00 52.44 106 GLY A CA 1
ATOM 739 C C . GLY A 1 106 ? -9.918 -22.263 -23.923 1.00 52.44 106 GLY A C 1
ATOM 740 O O . GLY A 1 106 ? -10.686 -22.143 -22.976 1.00 52.44 106 GLY A O 1
ATOM 741 N N . SER A 1 107 ? -10.021 -21.500 -25.020 1.00 48.34 107 SER A N 1
ATOM 742 C CA . SER A 1 107 ? -11.117 -20.532 -25.188 1.00 48.34 107 SER A CA 1
ATOM 743 C C . SER A 1 107 ? -12.462 -21.271 -25.238 1.00 48.34 107 SER A C 1
ATOM 745 O O . SER A 1 107 ? -12.657 -22.086 -26.147 1.00 48.34 107 SER A O 1
ATOM 747 N N . PRO A 1 108 ? -13.392 -21.013 -24.300 1.00 49.56 108 PRO A N 1
ATOM 748 C CA . PRO A 1 108 ? -14.714 -21.602 -24.351 1.00 49.56 108 PRO A CA 1
ATOM 749 C C . PRO A 1 108 ? -15.535 -20.824 -25.376 1.00 49.56 108 PRO A C 1
ATOM 751 O O . PRO A 1 108 ? -16.121 -19.795 -25.066 1.00 49.56 108 PRO A O 1
ATOM 754 N N . THR A 1 109 ? -15.610 -21.314 -26.611 1.00 43.22 109 THR A N 1
ATOM 755 C CA . THR A 1 109 ? -16.535 -20.782 -27.626 1.00 43.22 109 THR A CA 1
ATOM 756 C C . THR A 1 109 ? -17.966 -21.250 -27.351 1.00 43.22 109 THR A C 1
ATOM 758 O O . THR A 1 109 ? -18.610 -21.815 -28.230 1.00 43.22 109 THR A O 1
ATOM 761 N N . HIS A 1 110 ? -18.432 -21.057 -26.116 1.00 47.50 110 HIS A N 1
ATOM 762 C CA . HIS A 1 110 ? -19.768 -21.423 -25.676 1.00 47.50 110 HIS A CA 1
ATOM 763 C C . HIS A 1 110 ? -20.646 -20.184 -25.594 1.00 47.50 110 HIS A C 1
ATOM 765 O O . HIS A 1 110 ? -20.359 -19.262 -24.829 1.00 47.50 110 HIS A O 1
ATOM 771 N N . ARG A 1 111 ? -21.736 -20.177 -26.364 1.00 45.66 111 ARG A N 1
ATOM 772 C CA . ARG A 1 111 ? -22.778 -19.157 -26.211 1.00 45.66 111 ARG A CA 1
ATOM 773 C C . ARG A 1 111 ? -23.518 -19.388 -24.892 1.00 45.66 111 ARG A C 1
ATOM 775 O O . ARG A 1 111 ? -23.506 -20.491 -24.349 1.00 45.66 111 ARG A O 1
ATOM 782 N N . ALA A 1 112 ? -24.171 -18.345 -24.381 1.00 46.12 112 ALA A N 1
ATOM 783 C CA . ALA A 1 112 ? -24.907 -18.414 -23.117 1.00 46.12 112 ALA A CA 1
ATOM 784 C C . ALA A 1 112 ? -26.002 -19.509 -23.100 1.00 46.12 112 ALA A C 1
ATOM 786 O O . ALA A 1 112 ? -26.316 -20.021 -22.032 1.00 46.12 112 ALA A O 1
ATOM 787 N N . ASP A 1 113 ? -26.513 -19.906 -24.273 1.00 47.56 113 ASP A N 1
ATOM 788 C CA . ASP A 1 113 ? -27.545 -20.941 -24.454 1.00 47.56 113 ASP A CA 1
ATOM 789 C C . ASP A 1 113 ? -27.038 -22.400 -24.445 1.00 47.56 113 ASP A C 1
ATOM 791 O O . ASP A 1 113 ? -27.853 -23.320 -24.444 1.00 47.56 113 ASP A O 1
ATOM 795 N N . ASP A 1 114 ? -25.725 -22.668 -24.407 1.00 56.72 114 ASP A N 1
ATOM 796 C CA . ASP A 1 114 ? -25.191 -24.041 -24.550 1.00 56.72 114 ASP A CA 1
ATOM 797 C C . ASP A 1 114 ? -25.407 -24.949 -23.310 1.00 56.72 114 ASP A C 1
ATOM 799 O O . ASP A 1 114 ? -24.870 -26.055 -23.241 1.00 56.72 114 ASP A O 1
ATOM 803 N N . GLY A 1 115 ? -26.148 -24.493 -22.293 1.00 60.81 115 GLY A N 1
ATOM 804 C CA . GLY A 1 115 ? -26.545 -25.279 -21.111 1.00 60.81 115 GLY A CA 1
ATOM 805 C C . GLY A 1 115 ? -25.417 -25.687 -20.147 1.00 60.81 115 GLY A C 1
ATOM 806 O O . GLY A 1 115 ? -25.682 -26.326 -19.130 1.00 60.81 115 GLY A O 1
ATOM 807 N N . GLY A 1 116 ? -24.163 -25.334 -20.444 1.00 72.50 116 GLY A N 1
ATOM 808 C CA . GLY A 1 116 ? -23.003 -25.597 -19.588 1.00 72.50 116 GLY A CA 1
ATOM 809 C C . GLY A 1 116 ? -22.865 -24.618 -18.409 1.00 72.50 116 GLY A C 1
ATOM 810 O O . GLY A 1 116 ? -23.497 -23.560 -18.397 1.00 72.50 116 GLY A O 1
ATOM 811 N N . PRO A 1 117 ? -22.002 -24.923 -17.421 1.00 80.88 117 PRO A N 1
ATOM 812 C CA . PRO A 1 117 ? -21.824 -24.078 -16.243 1.00 80.88 117 PRO A CA 1
ATOM 813 C C . PRO A 1 117 ? -21.242 -22.693 -16.572 1.00 80.88 117 PRO A C 1
ATOM 815 O O . PRO A 1 117 ? -20.554 -22.473 -17.583 1.00 80.88 117 PRO A O 1
ATOM 818 N N . VAL A 1 118 ? -21.494 -21.754 -15.660 1.00 87.31 118 VAL A N 1
ATOM 819 C CA . VAL A 1 118 ? -20.907 -20.412 -15.671 1.00 87.31 118 VAL A CA 1
ATOM 820 C C . VAL A 1 118 ? -19.694 -20.416 -14.761 1.00 87.31 118 VAL A C 1
ATOM 822 O O . VAL A 1 118 ? -19.807 -20.462 -13.542 1.00 87.31 118 VAL A O 1
ATOM 825 N N . VAL A 1 119 ? -18.515 -20.381 -15.364 1.00 89.31 119 VAL A N 1
ATOM 826 C CA . VAL A 1 119 ? -17.249 -20.371 -14.644 1.00 89.31 119 VAL A CA 1
ATOM 827 C C . VAL A 1 119 ? -16.878 -18.935 -14.310 1.00 89.31 119 VAL A C 1
ATOM 829 O O . VAL A 1 119 ? -16.754 -18.104 -15.206 1.00 89.31 119 VAL A O 1
ATOM 832 N N . ILE A 1 120 ? -16.679 -18.646 -13.029 1.00 92.56 120 ILE A N 1
ATOM 833 C CA . ILE A 1 120 ? -16.210 -17.358 -12.524 1.00 92.56 120 ILE A CA 1
ATOM 834 C C . ILE A 1 120 ? -14.788 -17.558 -12.001 1.00 92.56 120 ILE A C 1
ATOM 836 O O . ILE A 1 120 ? -14.574 -18.321 -11.067 1.00 92.56 120 ILE A O 1
ATOM 840 N N . ALA A 1 121 ? -13.803 -16.898 -12.604 1.00 92.25 121 ALA A N 1
ATOM 841 C CA . ALA A 1 121 ? -12.402 -17.004 -12.212 1.00 92.25 121 ALA A CA 1
ATOM 842 C C . ALA A 1 121 ? -11.971 -15.790 -11.376 1.00 92.25 121 ALA A C 1
ATOM 844 O O . ALA A 1 121 ? -12.009 -14.655 -11.856 1.00 92.25 121 ALA A O 1
ATOM 845 N N . ASP A 1 122 ? -11.520 -16.032 -10.144 1.00 93.69 122 ASP A N 1
ATOM 846 C CA . ASP A 1 122 ? -10.756 -15.060 -9.360 1.00 93.69 122 ASP A CA 1
ATOM 847 C C . ASP A 1 122 ? -9.323 -15.024 -9.899 1.00 93.69 122 ASP A C 1
ATOM 849 O O . ASP A 1 122 ? -8.524 -15.908 -9.608 1.00 93.69 122 ASP A O 1
ATOM 853 N N . CYS A 1 123 ? -9.005 -14.030 -10.725 1.00 91.44 123 CYS A N 1
ATOM 854 C CA . CYS A 1 123 ? -7.689 -13.869 -11.340 1.00 91.44 123 CYS A CA 1
ATOM 855 C C . CYS A 1 123 ? -6.733 -12.998 -10.504 1.00 91.44 123 CYS A C 1
ATOM 857 O O . CYS A 1 123 ? -5.647 -12.661 -10.986 1.00 91.44 123 CYS A O 1
ATOM 859 N N . GLY A 1 124 ? -7.124 -12.587 -9.291 1.00 90.31 124 GLY A N 1
ATOM 860 C CA . GLY A 1 124 ? -6.305 -11.728 -8.441 1.00 90.31 124 GLY A CA 1
ATOM 861 C C . GLY A 1 124 ? -6.005 -10.368 -9.073 1.00 90.31 124 GLY A C 1
ATOM 862 O O . GLY A 1 124 ? -6.908 -9.638 -9.487 1.00 90.31 124 GLY A O 1
ATOM 863 N N . ILE A 1 125 ? -4.723 -9.998 -9.137 1.00 89.12 125 ILE A N 1
ATOM 864 C CA . ILE A 1 125 ? -4.252 -8.760 -9.782 1.00 89.12 125 ILE A CA 1
ATOM 865 C C . ILE A 1 125 ? -3.605 -9.107 -11.125 1.00 89.12 125 ILE A C 1
ATOM 867 O O . ILE A 1 125 ? -2.415 -9.430 -11.178 1.00 89.12 125 ILE A O 1
ATOM 871 N N . ALA A 1 126 ? -4.358 -8.997 -12.217 1.00 79.50 126 ALA A N 1
ATOM 872 C CA . ALA A 1 126 ? -3.846 -9.283 -13.549 1.00 79.50 126 ALA A CA 1
ATOM 873 C C . ALA A 1 126 ? -2.769 -8.272 -14.003 1.00 79.50 126 ALA A C 1
ATOM 875 O O . ALA A 1 126 ? -2.877 -7.056 -13.830 1.00 79.50 126 ALA A O 1
ATOM 876 N N . HIS A 1 127 ? -1.717 -8.811 -14.609 1.00 79.81 127 HIS A N 1
ATOM 877 C CA . HIS A 1 127 ? -0.577 -8.134 -15.224 1.00 79.81 127 HIS A CA 1
ATOM 878 C C . HIS A 1 127 ? -0.130 -8.941 -16.466 1.00 79.81 127 HIS A C 1
ATOM 880 O O . HIS A 1 127 ? -0.474 -10.119 -16.564 1.00 79.81 127 HIS A O 1
ATOM 886 N N . PRO A 1 128 ? 0.663 -8.378 -17.404 1.00 75.44 128 PRO A N 1
ATOM 887 C CA . PRO A 1 128 ? 1.028 -9.066 -18.656 1.00 75.44 128 PRO A CA 1
ATOM 888 C C . PRO A 1 128 ? 1.799 -10.391 -18.500 1.00 75.44 128 PRO A C 1
ATOM 890 O O . PRO A 1 128 ? 1.916 -11.144 -19.458 1.00 75.44 128 PRO A O 1
ATOM 893 N N . ASP A 1 129 ? 2.331 -10.669 -17.307 1.00 75.81 129 ASP A N 1
ATOM 894 C CA . ASP A 1 129 ? 3.028 -11.913 -16.946 1.00 75.81 129 ASP A CA 1
ATOM 895 C C . ASP A 1 129 ? 2.210 -12.814 -15.986 1.00 75.81 129 ASP A C 1
ATOM 897 O O . ASP A 1 129 ? 2.738 -13.782 -15.436 1.00 75.81 129 ASP A O 1
ATOM 901 N N . SER A 1 130 ? 0.933 -12.503 -15.724 1.00 79.44 130 SER A N 1
ATOM 902 C CA . SER A 1 130 ? 0.086 -13.304 -14.829 1.00 79.44 130 SER A CA 1
ATOM 903 C C . SER A 1 130 ? -0.187 -14.695 -15.389 1.00 79.44 130 SER A C 1
ATOM 905 O O . SER A 1 130 ? -0.618 -14.831 -16.529 1.00 79.44 130 SER A O 1
ATOM 907 N N . ALA A 1 131 ? -0.103 -15.729 -14.549 1.00 81.81 131 ALA A N 1
ATOM 908 C CA . ALA A 1 131 ? -0.563 -17.066 -14.940 1.00 81.81 131 ALA A CA 1
ATOM 909 C C . ALA A 1 131 ? -2.084 -17.145 -15.171 1.00 81.81 131 ALA A C 1
ATOM 911 O O . ALA A 1 131 ? -2.536 -18.017 -15.900 1.00 81.81 131 ALA A O 1
ATOM 912 N N . ALA A 1 132 ? -2.862 -16.206 -14.621 1.00 85.31 132 ALA A N 1
ATOM 913 C CA . ALA A 1 132 ? -4.282 -16.044 -14.930 1.00 85.31 132 ALA A CA 1
ATOM 914 C C . ALA A 1 132 ? -4.554 -15.321 -16.269 1.00 85.31 132 ALA A C 1
ATOM 916 O O . ALA A 1 132 ? -5.709 -15.219 -16.677 1.00 85.31 132 ALA A O 1
ATOM 917 N N . LEU A 1 133 ? -3.530 -14.811 -16.972 1.00 85.88 133 LEU A N 1
ATOM 918 C CA . LEU A 1 133 ? -3.718 -14.063 -18.220 1.00 85.88 133 LEU A CA 1
ATOM 919 C C . LEU A 1 133 ? -4.457 -14.854 -19.322 1.00 85.88 133 LEU A C 1
ATOM 921 O O . LEU A 1 133 ? -5.288 -14.236 -19.984 1.00 85.88 133 LEU A O 1
ATOM 925 N N . PRO A 1 134 ? -4.260 -16.178 -19.513 1.00 82.62 134 PRO A N 1
ATOM 926 C CA . PRO A 1 134 ? -5.053 -16.955 -20.469 1.00 82.62 134 PRO A CA 1
ATOM 927 C C . PRO A 1 134 ? -6.555 -16.948 -20.151 1.00 82.62 134 PRO A C 1
ATOM 929 O O . PRO A 1 134 ? -7.364 -16.805 -21.064 1.00 82.62 134 PRO A O 1
ATOM 932 N N . LEU A 1 135 ? -6.932 -17.016 -18.867 1.00 83.88 135 LEU A N 1
ATOM 933 C CA . LEU A 1 135 ? -8.329 -16.898 -18.431 1.00 83.88 135 LEU A CA 1
ATOM 934 C C . LEU A 1 135 ? -8.860 -15.479 -18.663 1.00 83.88 135 LEU A C 1
ATOM 936 O O . LEU A 1 135 ? -9.946 -15.316 -19.210 1.00 83.88 135 LEU A O 1
ATOM 940 N N . VAL A 1 136 ? -8.079 -14.451 -18.310 1.00 86.75 136 VAL A N 1
ATOM 941 C CA . VAL A 1 136 ? -8.440 -13.041 -18.540 1.00 86.75 136 VAL A CA 1
ATOM 942 C C . VAL A 1 136 ? -8.667 -12.760 -20.026 1.00 86.75 136 VAL A C 1
ATOM 944 O O . VAL A 1 136 ? -9.682 -12.159 -20.368 1.00 86.75 136 VAL A O 1
ATOM 947 N N . ALA A 1 137 ? -7.767 -13.213 -20.902 1.00 84.00 137 ALA A N 1
ATOM 948 C CA . ALA A 1 137 ? -7.836 -13.016 -22.350 1.00 84.00 137 ALA A CA 1
ATOM 949 C C . ALA A 1 137 ? -8.912 -13.882 -23.032 1.00 84.00 137 ALA A C 1
ATOM 951 O O . ALA A 1 137 ? -9.502 -13.461 -24.025 1.00 84.00 137 ALA A O 1
ATOM 952 N N . GLY A 1 138 ? -9.167 -15.085 -22.507 1.00 78.75 138 GLY A N 1
ATOM 953 C CA . GLY A 1 138 ? -10.123 -16.046 -23.057 1.00 78.75 138 GLY A CA 1
ATOM 954 C C . GLY A 1 138 ? -11.576 -15.863 -22.607 1.00 78.75 138 GLY A C 1
ATOM 955 O O . GLY A 1 138 ? -12.454 -16.481 -23.207 1.00 78.75 138 GLY A O 1
ATOM 956 N N . ALA A 1 139 ? -11.837 -15.052 -21.576 1.00 83.69 139 ALA A N 1
ATOM 957 C CA . ALA A 1 139 ? -13.162 -14.893 -20.978 1.00 83.69 139 ALA A CA 1
ATOM 958 C C . ALA A 1 139 ? -14.206 -14.226 -21.896 1.00 83.69 139 ALA A C 1
ATOM 960 O O . ALA A 1 139 ? -13.902 -13.327 -22.685 1.00 83.69 139 ALA A O 1
ATOM 961 N N . ASP A 1 140 ? -15.465 -14.623 -21.708 1.00 80.00 1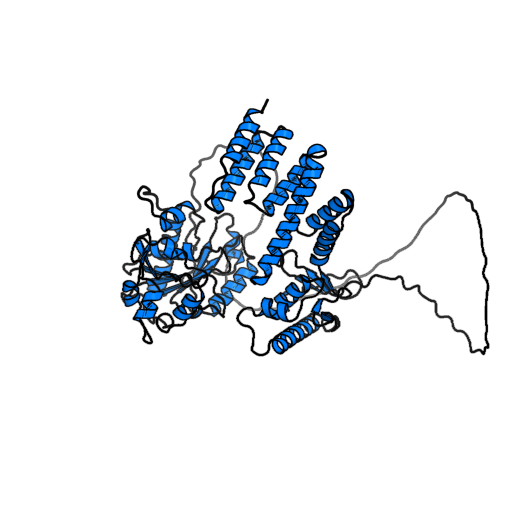40 ASP A N 1
ATOM 962 C CA . ASP A 1 140 ? -16.659 -14.063 -22.354 1.00 80.00 140 ASP A CA 1
ATOM 963 C C . ASP A 1 140 ? -17.079 -12.721 -21.732 1.00 80.00 140 ASP A C 1
ATOM 965 O O . ASP A 1 140 ? -17.719 -11.895 -22.390 1.00 80.00 140 ASP A O 1
ATOM 969 N N . ALA A 1 141 ? -16.684 -12.486 -20.475 1.00 85.56 141 ALA A N 1
ATOM 970 C CA . ALA A 1 141 ? -16.680 -11.181 -19.824 1.00 85.56 141 ALA A CA 1
ATOM 971 C C . ALA A 1 141 ? -15.468 -11.015 -18.899 1.00 85.56 141 ALA A C 1
ATOM 973 O O . ALA A 1 141 ? -15.081 -11.933 -18.178 1.00 85.56 141 ALA A O 1
ATOM 974 N N . LEU A 1 142 ? -14.932 -9.795 -18.861 1.00 88.69 142 LEU A N 1
ATOM 975 C CA . LEU A 1 142 ? -13.947 -9.359 -17.872 1.00 88.69 142 LEU A CA 1
ATOM 976 C C . LEU A 1 142 ? -14.575 -8.312 -16.948 1.00 88.69 142 LEU A C 1
ATOM 978 O O . LEU A 1 142 ? -15.066 -7.287 -17.434 1.00 88.69 142 LEU A O 1
ATOM 982 N N . ILE A 1 143 ? -14.527 -8.569 -15.639 1.00 90.62 143 ILE A N 1
ATOM 983 C CA . ILE A 1 143 ? -14.899 -7.634 -14.573 1.00 90.62 143 ILE A CA 1
ATOM 984 C C . ILE A 1 143 ? -13.623 -7.065 -13.951 1.00 90.62 143 ILE A C 1
ATOM 986 O O . ILE A 1 143 ? -12.815 -7.798 -13.378 1.00 90.62 143 ILE A O 1
ATOM 990 N N . VAL A 1 144 ? -13.462 -5.744 -14.017 1.00 90.62 144 VAL A N 1
ATOM 991 C CA . VAL A 1 144 ? -12.345 -5.039 -13.376 1.00 90.62 144 VAL A CA 1
ATOM 992 C C . VAL A 1 144 ? -12.813 -4.373 -12.082 1.00 90.62 144 VAL A C 1
ATOM 994 O O . VAL A 1 144 ? -13.665 -3.483 -12.109 1.00 90.62 144 VAL A O 1
ATOM 997 N N . LEU A 1 145 ? -12.248 -4.789 -10.946 1.00 91.12 145 LEU A N 1
ATOM 998 C CA . LEU A 1 145 ? -12.540 -4.231 -9.628 1.00 91.12 145 LEU A CA 1
ATOM 999 C C . LEU A 1 145 ? -11.636 -3.048 -9.295 1.00 91.12 145 LEU A C 1
ATOM 1001 O O . LEU A 1 145 ? -10.402 -3.128 -9.340 1.00 91.12 145 LEU A O 1
ATOM 1005 N N . VAL A 1 146 ? -12.275 -1.961 -8.876 1.00 86.19 146 VAL A N 1
ATOM 1006 C CA . VAL A 1 146 ? -11.635 -0.693 -8.531 1.00 86.19 146 VAL A CA 1
ATOM 1007 C C . VAL A 1 146 ? -12.035 -0.308 -7.115 1.00 86.19 146 VAL A C 1
ATOM 1009 O O . VAL A 1 146 ? -13.217 -0.152 -6.826 1.00 86.19 146 VAL A O 1
ATOM 1012 N N . ARG A 1 147 ? -11.059 -0.097 -6.229 1.00 85.56 147 ARG A N 1
ATOM 1013 C CA . ARG A 1 147 ? -11.295 0.471 -4.895 1.00 85.56 147 ARG A CA 1
ATOM 1014 C C . ARG A 1 147 ? -10.828 1.932 -4.886 1.00 85.56 147 ARG A C 1
ATOM 1016 O O . ARG A 1 147 ? -9.651 2.174 -4.615 1.00 85.56 147 ARG A O 1
ATOM 1023 N N . PRO A 1 148 ? -11.695 2.906 -5.230 1.00 69.00 148 PRO A N 1
ATOM 1024 C CA . PRO A 1 148 ? -11.268 4.260 -5.594 1.00 69.00 148 PRO A CA 1
ATOM 1025 C C . PRO A 1 148 ? -10.602 5.032 -4.448 1.00 69.00 148 PRO A C 1
ATOM 1027 O O . PRO A 1 148 ? -9.836 5.950 -4.699 1.00 69.00 148 PRO A O 1
ATOM 1030 N N . GLN A 1 149 ? -10.823 4.645 -3.187 1.00 70.06 149 GLN A N 1
ATOM 1031 C CA . GLN A 1 149 ? -10.168 5.275 -2.034 1.00 70.06 149 GLN A CA 1
ATOM 1032 C C . GLN A 1 149 ? -8.688 4.873 -1.867 1.00 70.06 149 GLN A C 1
ATOM 1034 O O . GLN A 1 149 ? -8.027 5.387 -0.970 1.00 70.06 149 GLN A O 1
ATOM 1039 N N . MET A 1 150 ? -8.169 3.934 -2.670 1.00 62.94 150 MET A N 1
ATOM 1040 C CA . MET A 1 150 ? -6.794 3.421 -2.548 1.00 62.94 150 MET A CA 1
ATOM 1041 C C . MET A 1 150 ? -5.906 3.699 -3.768 1.00 62.94 150 MET A C 1
ATOM 1043 O O . MET A 1 150 ? -4.753 3.273 -3.783 1.00 62.94 150 MET A O 1
ATOM 1047 N N . ILE A 1 151 ? -6.422 4.363 -4.804 1.00 66.44 151 ILE A N 1
ATOM 1048 C CA . ILE A 1 151 ? -5.698 4.571 -6.060 1.00 66.44 151 ILE A CA 1
ATOM 1049 C C . ILE A 1 151 ? -6.206 5.817 -6.785 1.00 66.44 151 ILE A C 1
ATOM 1051 O O . ILE A 1 151 ? -7.409 6.040 -6.882 1.00 66.44 151 ILE A O 1
ATOM 1055 N N . ASP A 1 152 ? -5.271 6.615 -7.300 1.00 75.81 152 ASP A N 1
ATOM 1056 C CA . ASP A 1 152 ? -5.566 7.799 -8.108 1.00 75.81 152 ASP A CA 1
ATOM 1057 C C . ASP A 1 152 ? -6.449 7.457 -9.322 1.00 75.81 152 ASP A C 1
ATOM 1059 O O . ASP A 1 152 ? -6.240 6.440 -9.990 1.00 75.81 152 ASP A O 1
ATOM 1063 N N . ALA A 1 153 ? -7.413 8.325 -9.635 1.00 72.44 153 ALA A N 1
ATOM 1064 C CA . ALA A 1 153 ? -8.396 8.078 -10.686 1.00 72.44 153 ALA A CA 1
ATOM 1065 C C . ALA A 1 153 ? -7.762 8.008 -12.089 1.00 72.44 153 ALA A C 1
ATOM 1067 O O . ALA A 1 153 ? -8.154 7.164 -12.896 1.00 72.44 153 ALA A O 1
ATOM 1068 N N . GLY A 1 154 ? -6.736 8.820 -12.370 1.00 71.00 154 GLY A N 1
ATOM 1069 C CA . GLY A 1 154 ? -6.005 8.788 -13.640 1.00 71.00 154 GLY A CA 1
ATOM 1070 C C . GLY A 1 154 ? -5.146 7.529 -13.792 1.00 71.00 154 GLY A C 1
ATOM 1071 O O . GLY A 1 154 ? -5.123 6.906 -14.861 1.00 71.00 154 GLY A O 1
ATOM 1072 N N . LEU A 1 155 ? -4.481 7.105 -12.714 1.00 73.19 155 LEU A N 1
ATOM 1073 C CA . LEU A 1 155 ? -3.736 5.846 -12.654 1.00 73.19 155 LEU A CA 1
ATOM 1074 C C . LEU A 1 155 ? -4.663 4.631 -12.806 1.00 73.19 155 LEU A C 1
ATOM 1076 O O . LEU A 1 155 ? -4.354 3.724 -13.583 1.00 73.19 155 LEU A O 1
ATOM 1080 N N . ALA A 1 156 ? -5.808 4.638 -12.121 1.00 79.81 156 ALA A N 1
ATOM 1081 C CA . ALA A 1 156 ? -6.834 3.613 -12.241 1.00 79.81 156 ALA A CA 1
ATOM 1082 C C . ALA A 1 156 ? -7.377 3.538 -13.673 1.00 79.81 156 ALA A C 1
ATOM 1084 O O . ALA A 1 156 ? -7.346 2.468 -14.275 1.00 79.81 156 ALA A O 1
ATOM 1085 N N . ALA A 1 157 ? -7.755 4.669 -14.273 1.00 79.12 157 ALA A N 1
ATOM 1086 C CA . ALA A 1 157 ? -8.202 4.739 -15.663 1.00 79.12 157 ALA A CA 1
ATOM 1087 C C . ALA A 1 157 ? -7.157 4.184 -16.651 1.00 79.12 157 ALA A C 1
ATOM 1089 O O . ALA A 1 157 ? -7.506 3.487 -17.607 1.00 79.12 157 ALA A O 1
ATOM 1090 N N . ARG A 1 158 ? -5.860 4.447 -16.418 1.00 81.00 158 ARG A N 1
ATOM 1091 C CA . ARG A 1 158 ? -4.769 3.871 -17.223 1.00 81.00 158 ARG A CA 1
ATOM 1092 C C . ARG A 1 158 ? -4.678 2.353 -17.058 1.00 81.00 158 ARG A C 1
ATOM 1094 O O . ARG A 1 158 ? -4.590 1.663 -18.068 1.00 81.00 158 ARG A O 1
ATOM 1101 N N . ARG A 1 159 ? -4.721 1.838 -15.823 1.00 83.56 159 ARG A N 1
ATOM 1102 C CA . ARG A 1 159 ? -4.685 0.390 -15.544 1.00 83.56 159 ARG A CA 1
ATOM 1103 C C . ARG A 1 159 ? -5.903 -0.341 -16.105 1.00 83.56 159 ARG A C 1
ATOM 1105 O O . ARG A 1 159 ? -5.736 -1.400 -16.692 1.00 83.56 159 ARG A O 1
ATOM 1112 N N . ILE A 1 160 ? -7.100 0.235 -16.001 1.00 83.31 160 ILE A N 1
ATOM 1113 C CA . ILE A 1 160 ? -8.325 -0.345 -16.573 1.00 83.31 160 ILE A CA 1
ATOM 1114 C C . ILE A 1 160 ? -8.193 -0.474 -18.096 1.00 83.31 160 ILE A C 1
ATOM 1116 O O . ILE A 1 160 ? -8.497 -1.532 -18.634 1.00 83.31 160 ILE A O 1
ATOM 1120 N N . ARG A 1 161 ? -7.682 0.555 -18.792 1.00 81.94 161 ARG A N 1
ATOM 1121 C CA . ARG A 1 161 ? -7.429 0.487 -20.245 1.00 81.94 161 ARG A CA 1
ATOM 1122 C C . ARG A 1 161 ? -6.352 -0.532 -20.626 1.00 81.94 161 ARG A C 1
ATOM 1124 O O . ARG A 1 161 ? -6.483 -1.176 -21.657 1.00 81.94 161 ARG A O 1
ATOM 1131 N N . GLU A 1 162 ? -5.309 -0.680 -19.812 1.00 84.25 162 GLU A N 1
ATOM 1132 C CA . GLU A 1 162 ? -4.261 -1.692 -20.004 1.00 84.25 162 GLU A CA 1
ATOM 1133 C C . GLU A 1 162 ? -4.837 -3.115 -19.892 1.00 84.25 162 GLU A C 1
ATOM 1135 O O . GLU A 1 162 ? -4.669 -3.915 -20.806 1.00 84.25 162 GLU A O 1
ATOM 1140 N N . ILE A 1 163 ? -5.595 -3.383 -18.823 1.00 84.56 163 ILE A N 1
ATOM 1141 C CA . ILE A 1 163 ? -6.257 -4.668 -18.549 1.00 84.56 163 ILE A CA 1
ATOM 1142 C C . ILE A 1 163 ? -7.306 -4.996 -19.622 1.00 84.56 163 ILE A C 1
ATOM 1144 O O . ILE A 1 163 ? -7.340 -6.110 -20.142 1.00 84.56 163 ILE A O 1
ATOM 1148 N N . ALA A 1 164 ? -8.131 -4.018 -20.010 1.00 81.12 164 ALA A N 1
ATOM 1149 C CA . ALA A 1 164 ? -9.097 -4.163 -21.100 1.00 81.12 164 ALA A CA 1
ATOM 1150 C C . ALA A 1 164 ? -8.424 -4.381 -22.470 1.00 81.12 164 ALA A C 1
ATOM 1152 O O . ALA A 1 164 ? -9.040 -4.931 -23.375 1.00 81.12 164 ALA A O 1
ATOM 1153 N N . GLY A 1 165 ? -7.150 -4.007 -22.628 1.00 81.62 165 GLY A N 1
ATOM 1154 C CA . GLY A 1 165 ? -6.362 -4.323 -23.819 1.00 81.62 165 GLY A CA 1
ATOM 1155 C C . GLY A 1 165 ? -6.011 -5.809 -23.959 1.00 81.62 165 GLY A C 1
ATOM 1156 O O . GLY A 1 165 ? -5.695 -6.244 -25.064 1.00 81.62 165 GLY A O 1
ATOM 1157 N N . TRP A 1 166 ? -6.074 -6.599 -22.879 1.00 82.88 166 TRP A N 1
ATOM 1158 C CA . TRP A 1 166 ? -5.774 -8.040 -22.912 1.00 82.88 166 TRP A CA 1
ATOM 1159 C C . TRP A 1 166 ? -6.977 -8.905 -23.298 1.00 82.88 166 TRP A C 1
ATOM 1161 O O . TRP A 1 166 ? -6.792 -10.052 -23.693 1.00 82.88 166 TRP A O 1
ATOM 1171 N N . ASN A 1 167 ? -8.195 -8.365 -23.218 1.00 76.19 167 ASN A N 1
ATOM 1172 C CA . ASN A 1 167 ? -9.407 -9.025 -23.691 1.00 76.19 167 ASN A CA 1
ATOM 1173 C C . ASN A 1 167 ? -10.280 -8.013 -24.441 1.00 76.19 167 ASN A C 1
ATOM 1175 O O . ASN A 1 167 ? -10.888 -7.136 -23.837 1.00 76.19 167 ASN A O 1
ATOM 1179 N N . THR A 1 168 ? -10.399 -8.157 -25.760 1.00 64.88 168 THR A N 1
ATOM 1180 C CA . THR A 1 168 ? -11.237 -7.276 -26.595 1.00 64.88 168 THR A CA 1
ATOM 1181 C C . THR A 1 168 ? -12.742 -7.425 -26.329 1.00 64.88 168 THR A C 1
ATOM 1183 O O . THR A 1 168 ? -13.527 -6.597 -26.784 1.00 64.88 168 THR A O 1
ATOM 1186 N N . ARG A 1 169 ? -13.140 -8.439 -25.551 1.00 63.88 169 ARG A N 1
ATOM 1187 C CA . ARG A 1 169 ? -14.469 -8.645 -24.957 1.00 63.88 169 ARG A CA 1
ATOM 1188 C C . ARG A 1 169 ? -14.523 -8.148 -23.501 1.00 63.88 169 ARG A C 1
ATOM 1190 O O . ARG A 1 169 ? -15.370 -8.592 -22.731 1.00 63.88 169 ARG A O 1
ATOM 1197 N N . ALA A 1 170 ? -13.626 -7.257 -23.071 1.00 60.28 170 ALA A N 1
ATOM 1198 C CA . ALA A 1 170 ? -13.703 -6.654 -21.743 1.00 60.28 170 ALA A CA 1
ATOM 1199 C C . ALA A 1 170 ? -14.981 -5.813 -21.605 1.00 60.28 170 ALA A C 1
ATOM 1201 O O . ALA A 1 170 ? -15.287 -4.973 -22.450 1.00 60.28 170 ALA A O 1
ATOM 1202 N N . ARG A 1 171 ? -15.758 -6.093 -20.552 1.00 65.50 171 ARG A N 1
ATOM 1203 C CA . ARG A 1 171 ? -17.217 -5.892 -20.578 1.00 65.50 171 ARG A CA 1
ATOM 1204 C C . ARG A 1 171 ? -17.789 -5.214 -19.320 1.00 65.50 171 ARG A C 1
ATOM 1206 O O . ARG A 1 171 ? -18.882 -4.655 -19.394 1.00 65.50 171 ARG A O 1
ATOM 1213 N N . ALA A 1 172 ? -17.059 -5.172 -18.195 1.00 67.88 172 ALA A N 1
ATOM 1214 C CA . ALA A 1 172 ? -17.530 -4.538 -16.957 1.00 67.88 172 ALA A CA 1
ATOM 1215 C C . ALA A 1 172 ? -16.423 -3.907 -16.081 1.00 67.88 172 ALA A C 1
ATOM 1217 O O . ALA A 1 172 ? -15.343 -4.469 -15.899 1.00 67.88 172 ALA A O 1
ATOM 1218 N N . VAL A 1 173 ? -16.743 -2.777 -15.438 1.00 72.50 173 VAL A N 1
ATOM 1219 C CA . VAL A 1 173 ? -15.983 -2.203 -14.308 1.00 72.50 173 VAL A CA 1
ATOM 1220 C C . VAL A 1 173 ? -16.906 -2.127 -13.093 1.00 72.50 173 VAL A C 1
ATOM 1222 O O . VAL A 1 173 ? -18.033 -1.646 -13.208 1.00 72.50 173 VAL A O 1
ATOM 1225 N N . VAL A 1 174 ? -16.440 -2.580 -11.930 1.00 74.00 174 VAL A N 1
ATOM 1226 C CA . VAL A 1 174 ? -17.201 -2.568 -10.668 1.00 74.00 174 VAL A CA 1
ATOM 1227 C C . VAL A 1 174 ? -16.395 -1.844 -9.593 1.00 74.00 174 VAL A C 1
ATOM 1229 O O . VAL A 1 174 ? -15.197 -2.083 -9.425 1.00 74.00 174 VAL A O 1
ATOM 1232 N N . LEU A 1 175 ? -17.049 -0.945 -8.856 1.00 74.38 175 LEU A N 1
ATOM 1233 C CA . LEU A 1 175 ? -16.411 -0.215 -7.756 1.00 74.38 175 LEU A CA 1
ATOM 1234 C C . LEU A 1 175 ? -16.623 -0.949 -6.429 1.00 74.38 175 LEU A C 1
ATOM 1236 O O . LEU A 1 175 ? -17.716 -1.439 -6.163 1.00 74.38 175 LEU A O 1
ATOM 1240 N N . VAL A 1 176 ? -15.610 -0.976 -5.568 1.00 78.56 176 VAL A N 1
ATOM 1241 C CA . VAL A 1 176 ? -15.678 -1.563 -4.222 1.00 78.56 176 VAL A CA 1
ATOM 1242 C C . VAL A 1 176 ? -15.451 -0.459 -3.192 1.00 78.56 176 VAL A C 1
ATOM 1244 O O . VAL A 1 176 ? -14.395 0.172 -3.193 1.00 78.56 176 VAL A O 1
ATOM 1247 N N . GLY A 1 177 ? -16.426 -0.193 -2.320 1.00 71.31 177 GLY A N 1
ATOM 1248 C CA . GLY A 1 177 ? -16.351 0.910 -1.351 1.00 71.31 177 GLY A CA 1
ATOM 1249 C C . GLY A 1 177 ? -17.705 1.540 -1.019 1.00 71.31 177 GLY A C 1
ATOM 1250 O O . GLY A 1 177 ? -18.740 1.095 -1.501 1.00 71.31 177 GLY A O 1
ATOM 1251 N N . SER A 1 178 ? -17.705 2.569 -0.166 1.00 55.53 178 SER A N 1
ATOM 1252 C CA . SER A 1 178 ? -18.926 3.257 0.283 1.00 55.53 178 SER A CA 1
ATOM 1253 C C . SER A 1 178 ? -19.290 4.475 -0.577 1.00 55.53 178 SER A C 1
ATOM 1255 O O . SER A 1 178 ? -18.416 5.181 -1.076 1.00 55.53 178 SER A O 1
ATOM 1257 N N . ASP A 1 179 ? -20.592 4.762 -0.689 1.00 51.31 179 ASP A N 1
ATOM 1258 C CA . ASP A 1 179 ? -21.194 5.762 -1.596 1.00 51.31 179 ASP A CA 1
ATOM 1259 C C . ASP A 1 179 ? -20.903 7.248 -1.297 1.00 51.31 179 ASP A C 1
ATOM 1261 O O . ASP A 1 179 ? -21.568 8.136 -1.835 1.00 51.31 179 ASP A O 1
ATOM 1265 N N . ARG A 1 180 ? -19.908 7.574 -0.464 1.00 42.19 180 ARG A N 1
ATOM 1266 C CA . ARG A 1 180 ? -19.523 8.974 -0.219 1.00 42.19 180 ARG A CA 1
ATOM 1267 C C . ARG A 1 180 ? -18.643 9.504 -1.352 1.00 42.19 180 ARG A C 1
ATOM 1269 O O . ARG A 1 180 ? -17.437 9.645 -1.189 1.00 42.19 180 ARG A O 1
ATOM 1276 N N . GLY A 1 181 ? -19.280 9.792 -2.486 1.00 41.69 181 GLY A N 1
ATOM 1277 C CA . GLY A 1 181 ? -18.665 10.439 -3.643 1.00 41.69 181 GLY A CA 1
ATOM 1278 C C . GLY A 1 181 ? -19.187 9.894 -4.969 1.00 41.69 181 GLY A C 1
ATOM 1279 O O . GLY A 1 181 ? -18.621 8.959 -5.532 1.00 41.69 181 GLY A O 1
ATOM 1280 N N . CYS A 1 182 ? -20.224 10.521 -5.532 1.00 38.31 182 CYS A N 1
ATOM 1281 C CA . CYS A 1 182 ? -20.609 10.274 -6.930 1.00 38.31 182 CYS A CA 1
ATOM 1282 C C . CYS A 1 182 ? -19.498 10.686 -7.923 1.00 38.31 182 CYS A C 1
ATOM 1284 O O . CYS A 1 182 ? -19.463 10.201 -9.050 1.00 38.31 182 CYS A O 1
ATOM 1286 N N . GLU A 1 183 ? -18.551 11.509 -7.470 1.00 46.19 183 GLU A N 1
ATOM 1287 C CA . GLU A 1 183 ? -17.380 11.998 -8.204 1.00 46.19 183 GLU A CA 1
ATOM 1288 C C . GLU A 1 183 ? -16.391 10.886 -8.607 1.00 46.19 183 GLU A C 1
ATOM 1290 O O . GLU A 1 183 ? -15.762 10.975 -9.662 1.00 46.19 183 GLU A O 1
ATOM 1295 N N . SER A 1 184 ? -16.277 9.802 -7.825 1.00 51.25 184 SER A N 1
ATOM 1296 C CA . SER A 1 184 ? -15.270 8.753 -8.067 1.00 51.25 184 SER A CA 1
ATOM 1297 C C . SER A 1 184 ? -15.508 7.932 -9.338 1.00 51.25 184 SER A C 1
ATOM 1299 O O . SER A 1 184 ? -14.556 7.387 -9.886 1.00 51.25 184 SER A O 1
ATOM 1301 N N . ALA A 1 185 ? -16.753 7.829 -9.819 1.00 54.94 185 ALA A N 1
ATOM 1302 C CA . ALA A 1 185 ? -17.052 7.148 -11.081 1.00 54.94 185 ALA A CA 1
ATOM 1303 C C . ALA A 1 185 ? -16.704 8.040 -12.285 1.00 54.94 185 ALA A C 1
ATOM 1305 O O . ALA A 1 185 ? -16.031 7.597 -13.214 1.00 54.94 185 ALA A O 1
ATOM 1306 N N . SER A 1 186 ? -17.092 9.318 -12.231 1.00 56.91 186 SER A N 1
ATOM 1307 C CA . SER A 1 186 ? -16.817 10.306 -13.280 1.00 56.91 186 SER A CA 1
ATOM 1308 C C . SER A 1 186 ? -15.316 10.503 -13.514 1.00 56.91 186 SER A C 1
ATOM 1310 O O . SER A 1 186 ? -14.879 10.570 -14.661 1.00 56.91 186 SER A O 1
ATOM 1312 N N . GLY A 1 187 ? -14.512 10.523 -12.443 1.00 60.22 187 GLY A N 1
ATOM 1313 C CA . GLY A 1 187 ? -13.055 10.678 -12.527 1.00 60.22 187 GLY A CA 1
ATOM 1314 C C . GLY A 1 187 ? -12.312 9.524 -13.216 1.00 60.22 187 GLY A C 1
ATOM 1315 O O . GLY A 1 187 ? -11.189 9.718 -13.675 1.00 60.22 187 GLY A O 1
ATOM 1316 N N . LEU A 1 188 ? -12.916 8.334 -13.325 1.00 66.69 188 LEU A N 1
ATOM 1317 C CA . LEU A 1 188 ? -12.302 7.180 -13.998 1.00 66.69 188 LEU A CA 1
ATOM 1318 C C . LEU A 1 188 ? -12.416 7.247 -15.531 1.00 66.69 188 LEU A C 1
ATOM 1320 O O . LEU A 1 188 ? -11.654 6.577 -16.230 1.00 66.69 188 LEU A O 1
ATOM 1324 N N . GLY A 1 189 ? -13.368 8.019 -16.068 1.00 63.81 189 GLY A N 1
ATOM 1325 C CA . GLY A 1 189 ? -13.588 8.136 -17.515 1.00 63.81 189 GLY A CA 1
ATOM 1326 C C . GLY A 1 189 ? -13.941 6.817 -18.221 1.00 63.81 189 GLY A C 1
ATOM 1327 O O . GLY A 1 189 ? -13.722 6.698 -19.425 1.00 63.81 189 GLY A O 1
ATOM 1328 N N . VAL A 1 190 ? -14.452 5.822 -17.487 1.00 67.00 190 VAL A N 1
ATOM 1329 C CA . VAL A 1 190 ? -14.903 4.521 -18.011 1.00 67.00 190 VAL A CA 1
ATOM 1330 C C . VAL A 1 190 ? -16.280 4.158 -17.435 1.00 67.00 190 VAL A C 1
ATOM 1332 O O . VAL A 1 190 ? -16.562 4.515 -16.288 1.00 67.00 190 VAL A O 1
ATOM 1335 N N . PRO A 1 191 ? -17.149 3.455 -18.186 1.00 67.38 191 PRO A N 1
ATOM 1336 C CA . PRO A 1 191 ? -18.461 3.042 -17.688 1.00 67.38 191 PRO A CA 1
ATOM 1337 C C . PRO A 1 191 ? -18.365 2.077 -16.500 1.00 67.38 191 PRO A C 1
ATOM 1339 O O . PRO A 1 191 ? -17.562 1.146 -16.513 1.00 67.38 191 PRO A O 1
ATOM 1342 N N . VAL A 1 192 ? -19.226 2.271 -15.499 1.00 79.06 192 VAL A N 1
ATOM 1343 C CA . VAL A 1 192 ? -19.312 1.439 -14.289 1.00 79.06 192 VAL A CA 1
ATOM 1344 C C . VAL A 1 192 ? -20.613 0.637 -14.315 1.00 79.06 192 VAL A C 1
ATOM 1346 O O . VAL A 1 192 ? -21.691 1.213 -14.432 1.00 79.06 192 VAL A O 1
ATOM 1349 N N . MET A 1 193 ? -20.508 -0.685 -14.170 1.00 82.88 193 MET A N 1
ATOM 1350 C CA . MET A 1 193 ? -21.639 -1.620 -14.139 1.00 82.88 193 MET A CA 1
ATOM 1351 C C . MET A 1 193 ? -22.410 -1.551 -12.814 1.00 82.88 193 MET A C 1
ATOM 1353 O O . MET A 1 193 ? -23.638 -1.535 -12.813 1.00 82.88 193 MET A O 1
ATOM 1357 N N . GLY A 1 194 ? -21.694 -1.487 -11.689 1.00 83.19 194 GLY A N 1
ATOM 1358 C CA . GLY A 1 194 ? -22.289 -1.449 -10.355 1.00 83.19 194 GLY A CA 1
ATOM 1359 C C . GLY A 1 194 ? -21.259 -1.241 -9.245 1.00 83.19 194 GLY A C 1
ATOM 1360 O O . GLY A 1 194 ? -20.077 -0.983 -9.505 1.00 83.19 194 GLY A O 1
ATOM 1361 N N . ARG A 1 195 ? -21.719 -1.330 -7.993 1.00 86.38 195 ARG A N 1
ATOM 1362 C CA . ARG A 1 195 ? -20.910 -1.105 -6.787 1.00 86.38 195 ARG A CA 1
ATOM 1363 C C . ARG A 1 195 ? -21.102 -2.236 -5.780 1.00 86.38 195 ARG A C 1
ATOM 1365 O O . ARG A 1 195 ? -22.233 -2.630 -5.529 1.00 86.38 195 ARG A O 1
ATOM 1372 N N . LEU A 1 196 ? -20.018 -2.710 -5.172 1.00 88.00 196 LEU A N 1
ATOM 1373 C CA . LEU A 1 196 ? -20.042 -3.664 -4.062 1.00 88.00 196 LEU A CA 1
ATOM 1374 C C . LEU A 1 196 ? -19.711 -2.934 -2.744 1.00 88.00 196 LEU A C 1
ATOM 1376 O O . LEU A 1 196 ? -18.633 -2.334 -2.631 1.00 88.00 196 LEU A O 1
ATOM 1380 N N . PRO A 1 197 ? -20.602 -2.967 -1.735 1.00 86.94 197 PRO A N 1
ATOM 1381 C CA . PRO A 1 197 ? -20.350 -2.345 -0.442 1.00 86.94 197 PRO A CA 1
ATOM 1382 C C . PRO A 1 197 ? -19.335 -3.154 0.377 1.00 86.94 197 PRO A C 1
ATOM 1384 O O . PRO A 1 197 ? -19.228 -4.374 0.254 1.00 86.94 197 PRO A O 1
ATOM 1387 N N . ILE A 1 198 ? -18.620 -2.476 1.278 1.00 83.19 198 ILE A N 1
ATOM 1388 C CA . ILE A 1 198 ? -17.768 -3.139 2.275 1.00 83.19 198 ILE A CA 1
ATOM 1389 C C . ILE A 1 198 ? -18.670 -3.639 3.412 1.00 83.19 198 ILE A C 1
ATOM 1391 O O . ILE A 1 198 ? -19.072 -2.864 4.277 1.00 83.19 198 ILE A O 1
ATOM 1395 N N . ASP A 1 199 ? -18.986 -4.934 3.396 1.00 82.31 199 ASP A N 1
ATOM 1396 C CA . ASP A 1 199 ? -19.883 -5.604 4.347 1.00 82.31 199 ASP A CA 1
ATOM 1397 C C . ASP A 1 199 ? -19.162 -6.781 5.025 1.00 82.31 199 ASP A C 1
ATOM 1399 O O . ASP A 1 199 ? -19.319 -7.941 4.646 1.00 82.31 199 ASP A O 1
ATOM 1403 N N . ALA A 1 200 ? -18.337 -6.486 6.034 1.00 80.88 200 ALA A N 1
ATOM 1404 C CA . ALA A 1 200 ? -17.554 -7.503 6.746 1.00 80.88 200 ALA A CA 1
ATOM 1405 C C . ALA A 1 200 ? -18.429 -8.606 7.377 1.00 80.88 200 ALA A C 1
ATOM 1407 O O . ALA A 1 200 ? -18.010 -9.760 7.465 1.00 80.88 200 ALA A O 1
ATOM 1408 N N . ARG A 1 201 ? -19.668 -8.272 7.770 1.00 78.19 201 ARG A N 1
ATOM 1409 C CA . ARG A 1 201 ? -20.620 -9.237 8.332 1.00 78.19 201 ARG A CA 1
ATOM 1410 C C . ARG A 1 201 ? -21.167 -10.164 7.248 1.00 78.19 201 ARG A C 1
ATOM 1412 O O . ARG A 1 201 ? -21.199 -11.371 7.464 1.00 78.19 201 ARG A O 1
ATOM 1419 N N . GLY A 1 202 ? -21.520 -9.624 6.080 1.00 81.12 202 GLY A N 1
ATOM 1420 C CA . GLY A 1 202 ? -21.871 -10.410 4.896 1.00 81.12 202 GLY A CA 1
ATOM 1421 C C . GLY A 1 202 ? -20.757 -11.381 4.494 1.00 81.12 202 GLY A C 1
ATOM 1422 O O . GLY A 1 202 ? -21.019 -12.568 4.328 1.00 81.12 202 GLY A O 1
ATOM 1423 N N . VAL A 1 203 ? -19.503 -10.917 4.438 1.00 84.38 203 VAL A N 1
ATOM 1424 C CA . VAL A 1 203 ? -18.339 -11.773 4.125 1.00 84.38 203 VAL A CA 1
ATOM 1425 C C . VAL A 1 203 ? -18.161 -12.899 5.147 1.00 84.38 203 VAL A C 1
ATOM 1427 O O . VAL A 1 203 ? -17.954 -14.047 4.759 1.00 84.38 203 VAL A O 1
ATOM 1430 N N . SER A 1 204 ? -18.280 -12.596 6.443 1.00 81.94 204 SER A N 1
ATOM 1431 C CA . SER A 1 204 ? -18.181 -13.597 7.512 1.00 81.94 204 SER A CA 1
ATOM 1432 C C . SER A 1 204 ? -19.222 -14.713 7.342 1.00 81.94 204 SER A C 1
ATOM 1434 O O . SER A 1 204 ? -18.845 -15.885 7.309 1.00 81.94 204 SER A O 1
ATOM 1436 N N . VAL A 1 205 ? -20.493 -14.348 7.117 1.00 81.94 205 VAL A N 1
ATOM 1437 C CA . VAL A 1 205 ? -21.601 -15.289 6.854 1.00 81.94 205 VAL A CA 1
ATOM 1438 C C . VAL A 1 205 ? -21.338 -16.148 5.613 1.00 81.94 205 VAL A C 1
ATOM 1440 O O . VAL A 1 205 ? -21.662 -17.331 5.610 1.00 81.94 205 VAL A O 1
ATOM 1443 N N . MET A 1 206 ? -20.730 -15.590 4.565 1.00 84.00 206 MET A N 1
ATOM 1444 C CA . MET A 1 206 ? -20.445 -16.327 3.330 1.00 84.00 206 MET A CA 1
ATOM 1445 C C . MET A 1 206 ? -19.295 -17.335 3.470 1.00 84.00 206 MET A C 1
ATOM 1447 O O . MET A 1 206 ? -19.390 -18.436 2.936 1.00 84.00 206 MET A O 1
ATOM 1451 N N . LEU A 1 207 ? -18.218 -16.975 4.176 1.00 81.94 207 LEU A N 1
ATOM 1452 C CA . LEU A 1 207 ? -17.023 -17.822 4.314 1.00 81.94 207 LEU A CA 1
ATOM 1453 C C . LEU A 1 207 ? -17.102 -18.844 5.458 1.00 81.94 207 LEU A C 1
ATOM 1455 O O . LEU A 1 207 ? -16.348 -19.809 5.452 1.00 81.94 207 LEU A O 1
ATOM 1459 N N . HIS A 1 208 ? -17.995 -18.653 6.432 1.00 79.06 208 HIS A N 1
ATOM 1460 C CA . HIS A 1 208 ? -18.109 -19.537 7.604 1.00 79.06 208 HIS A CA 1
ATOM 1461 C C . HIS A 1 208 ? -19.506 -20.160 7.758 1.00 79.06 208 HIS A C 1
ATOM 1463 O O . HIS A 1 208 ? -19.680 -21.112 8.517 1.00 79.06 208 HIS A O 1
ATOM 1469 N N . GLY A 1 209 ? -20.500 -19.642 7.029 1.00 69.38 209 GLY A N 1
ATOM 1470 C CA . GLY A 1 209 ? -21.910 -19.959 7.230 1.00 69.38 209 GLY A CA 1
ATOM 1471 C C . GLY A 1 209 ? -22.500 -19.270 8.465 1.00 69.38 209 GLY A C 1
ATOM 1472 O O . GLY A 1 209 ? -21.813 -18.969 9.438 1.00 69.38 209 GLY A O 1
ATOM 1473 N N . ASP A 1 210 ? -23.813 -19.052 8.450 1.00 63.25 210 ASP A N 1
ATOM 1474 C CA . ASP A 1 210 ? -24.596 -18.713 9.641 1.00 63.25 210 ASP A CA 1
ATOM 1475 C C . ASP A 1 210 ? -25.927 -19.471 9.578 1.00 63.25 210 ASP A C 1
ATOM 1477 O O . ASP A 1 210 ? -26.632 -19.433 8.569 1.00 63.25 210 ASP A O 1
ATOM 1481 N N . ARG A 1 211 ? -26.269 -20.187 10.654 1.00 47.59 211 ARG A N 1
ATOM 1482 C CA . ARG A 1 211 ? -27.504 -20.983 10.749 1.00 47.59 211 ARG A CA 1
ATOM 1483 C C . ARG A 1 211 ? -28.725 -20.153 11.182 1.00 47.59 211 ARG A C 1
ATOM 1485 O O . ARG A 1 211 ? -29.826 -20.698 11.205 1.00 47.59 211 ARG A O 1
ATOM 1492 N N . GLY A 1 212 ? -28.551 -18.877 11.548 1.00 45.22 212 GLY A N 1
ATOM 1493 C CA . GLY A 1 212 ? -29.607 -18.035 12.130 1.00 45.22 212 GLY A CA 1
ATOM 1494 C C . GLY A 1 212 ? -30.096 -16.847 11.290 1.00 45.22 212 GLY A C 1
ATOM 1495 O O . GLY A 1 212 ? -31.215 -16.377 11.508 1.00 45.22 212 GLY A O 1
ATOM 1496 N N . SER A 1 213 ? -29.308 -16.329 10.340 1.00 50.88 213 SER A N 1
ATOM 1497 C CA . SER A 1 213 ? -29.645 -15.067 9.660 1.00 50.88 213 SER A CA 1
ATOM 1498 C C . SER A 1 213 ? -30.548 -15.236 8.430 1.00 50.88 213 SER A C 1
ATOM 1500 O O . SER A 1 213 ? -30.137 -15.746 7.392 1.00 50.88 213 SER A O 1
ATOM 1502 N N . ARG A 1 214 ? -31.771 -14.689 8.504 1.00 49.34 214 ARG A N 1
ATOM 1503 C CA . ARG A 1 214 ? -32.665 -14.487 7.340 1.00 49.34 214 ARG A CA 1
ATOM 1504 C C . ARG A 1 214 ? -32.403 -13.183 6.568 1.00 49.34 214 ARG A C 1
ATOM 1506 O O . ARG A 1 214 ? -33.111 -12.901 5.606 1.00 49.34 214 ARG A O 1
ATOM 1513 N N . HIS A 1 215 ? -31.448 -12.354 6.992 1.00 48.44 215 HIS A N 1
ATOM 1514 C CA . HIS A 1 215 ? -31.127 -11.103 6.299 1.00 48.44 215 HIS A CA 1
ATOM 1515 C C . HIS A 1 215 ? -30.097 -11.347 5.190 1.00 48.44 215 HIS A C 1
ATOM 1517 O O . HIS A 1 215 ? -28.948 -11.682 5.478 1.00 48.44 215 HIS A O 1
ATOM 1523 N N . ARG A 1 216 ? -30.487 -11.108 3.929 1.00 62.91 216 ARG A N 1
ATOM 1524 C CA . ARG A 1 216 ? -29.527 -10.934 2.828 1.00 62.91 216 ARG A CA 1
ATOM 1525 C C . ARG A 1 216 ? -28.674 -9.697 3.131 1.00 62.91 216 ARG A C 1
ATOM 1527 O O . ARG A 1 216 ? -29.216 -8.606 3.295 1.00 62.91 216 ARG A O 1
ATOM 1534 N N . GLY A 1 217 ? -27.358 -9.881 3.250 1.00 76.38 217 GLY A N 1
ATOM 1535 C CA . GLY A 1 217 ? -26.409 -8.788 3.490 1.00 76.38 217 GLY A CA 1
ATOM 1536 C C . GLY A 1 217 ? -26.382 -7.780 2.338 1.00 76.38 217 GLY A C 1
ATOM 1537 O O . GLY A 1 217 ? -26.785 -8.094 1.214 1.00 76.38 217 GLY A O 1
ATOM 1538 N N . ALA A 1 218 ? -25.866 -6.577 2.597 1.00 84.50 218 ALA A N 1
ATOM 1539 C CA . ALA A 1 218 ? -25.778 -5.528 1.581 1.00 84.50 218 ALA A CA 1
ATOM 1540 C C . ALA A 1 218 ? -24.877 -5.961 0.411 1.00 84.50 218 ALA A C 1
ATOM 1542 O O . ALA A 1 218 ? -25.184 -5.673 -0.745 1.00 84.50 218 ALA A O 1
ATOM 1543 N N . LEU A 1 219 ? -23.814 -6.721 0.703 1.00 87.12 219 LEU A N 1
ATOM 1544 C CA . LEU A 1 219 ? -22.954 -7.328 -0.317 1.00 87.12 219 LEU A CA 1
ATOM 1545 C C . LEU A 1 219 ? -23.705 -8.338 -1.197 1.00 87.12 219 LEU A C 1
ATOM 1547 O O . LEU A 1 219 ? -23.546 -8.307 -2.413 1.00 87.12 219 LEU A O 1
ATOM 1551 N N . ALA A 1 220 ? -24.542 -9.196 -0.606 1.00 87.31 220 ALA A N 1
ATOM 1552 C CA . ALA A 1 220 ? -25.308 -10.195 -1.352 1.00 87.31 220 ALA A CA 1
ATOM 1553 C C . ALA A 1 220 ? -26.339 -9.536 -2.284 1.00 87.31 220 ALA A C 1
ATOM 1555 O O . ALA A 1 220 ? -26.420 -9.896 -3.453 1.00 87.31 220 ALA A O 1
ATOM 1556 N N . SER A 1 221 ? -27.062 -8.519 -1.797 1.00 87.94 221 SER A N 1
ATOM 1557 C CA . SER A 1 221 ? -28.022 -7.766 -2.619 1.00 87.94 221 SER A CA 1
ATOM 1558 C C . SER A 1 221 ? -27.342 -7.026 -3.777 1.00 87.94 221 SER A C 1
ATOM 1560 O O . SER A 1 221 ? -27.868 -7.014 -4.886 1.00 87.94 221 SER A O 1
ATOM 1562 N N . ALA A 1 222 ? -26.175 -6.420 -3.542 1.00 88.75 222 ALA A N 1
ATOM 1563 C CA . ALA A 1 222 ? -25.417 -5.735 -4.588 1.00 88.75 222 ALA A CA 1
ATOM 1564 C C . ALA A 1 222 ? -24.826 -6.713 -5.620 1.00 88.75 222 ALA A C 1
ATOM 1566 O O . ALA A 1 222 ? -24.814 -6.424 -6.816 1.00 88.75 222 ALA A O 1
ATOM 1567 N N . ALA A 1 223 ? -24.369 -7.887 -5.176 1.00 91.25 223 ALA A N 1
ATOM 1568 C CA . ALA A 1 223 ? -23.894 -8.941 -6.065 1.00 91.25 223 ALA A CA 1
ATOM 1569 C C . ALA A 1 223 ? -25.025 -9.517 -6.933 1.00 91.25 223 ALA A C 1
ATOM 1571 O O . ALA A 1 223 ? -24.805 -9.746 -8.116 1.00 91.25 223 ALA A O 1
ATOM 1572 N N . GLU A 1 224 ? -26.235 -9.679 -6.390 1.00 90.25 224 GLU A N 1
ATOM 1573 C CA . GLU A 1 224 ? -27.429 -10.124 -7.128 1.00 90.25 224 GLU A CA 1
ATOM 1574 C C . GLU A 1 224 ? -27.836 -9.116 -8.218 1.00 90.25 224 GLU A C 1
ATOM 1576 O O . GLU A 1 224 ? -28.091 -9.506 -9.360 1.00 90.25 224 GLU A O 1
ATOM 1581 N N . GLU A 1 225 ? -27.808 -7.810 -7.917 1.00 88.44 225 GLU A N 1
ATOM 1582 C CA . GLU A 1 225 ? -28.040 -6.751 -8.912 1.00 88.44 225 GLU A CA 1
ATOM 1583 C C . GLU A 1 225 ? -26.972 -6.765 -10.032 1.00 88.44 225 GLU A C 1
ATOM 1585 O O . GLU A 1 225 ? -27.319 -6.708 -11.215 1.00 88.44 225 GLU A O 1
ATOM 1590 N N . ILE A 1 226 ? -25.683 -6.906 -9.689 1.00 89.62 226 ILE A N 1
ATOM 1591 C CA . ILE A 1 226 ? -24.578 -6.951 -10.668 1.00 89.62 226 ILE A CA 1
ATOM 1592 C C . ILE A 1 226 ? -24.614 -8.234 -11.510 1.00 89.62 226 ILE A C 1
ATOM 1594 O O . ILE A 1 226 ? -24.478 -8.161 -12.730 1.00 89.62 226 ILE A O 1
ATOM 1598 N N . ALA A 1 227 ? -24.828 -9.401 -10.898 1.00 89.94 227 ALA A N 1
ATOM 1599 C CA . ALA A 1 227 ? -24.906 -10.680 -11.603 1.00 89.94 227 ALA A CA 1
ATOM 1600 C C . ALA A 1 227 ? -26.113 -10.727 -12.558 1.00 89.94 227 ALA A C 1
ATOM 1602 O O . ALA A 1 227 ? -25.990 -11.217 -13.680 1.00 89.94 227 ALA A O 1
ATOM 1603 N N . THR A 1 228 ? -27.249 -10.135 -12.172 1.00 88.81 228 THR A N 1
ATOM 1604 C CA . THR A 1 228 ? -28.429 -9.989 -13.046 1.00 88.81 228 THR A CA 1
ATOM 1605 C C . THR A 1 228 ? -28.165 -9.062 -14.230 1.00 88.81 228 THR A C 1
ATOM 1607 O O . THR A 1 228 ? -28.530 -9.394 -15.362 1.00 88.81 228 THR A O 1
ATOM 1610 N N . ALA A 1 229 ? -27.497 -7.927 -14.005 1.00 85.56 229 ALA A N 1
ATOM 1611 C CA . ALA A 1 229 ? -27.109 -7.020 -15.083 1.00 85.56 229 ALA A CA 1
ATOM 1612 C C . ALA A 1 229 ? -26.125 -7.691 -16.059 1.00 85.56 229 ALA A C 1
ATOM 1614 O O . ALA A 1 229 ? -26.321 -7.633 -17.274 1.00 85.56 229 ALA A O 1
ATOM 1615 N N . LEU A 1 230 ? -25.116 -8.386 -15.527 1.00 85.75 230 LEU A N 1
ATOM 1616 C CA . LEU A 1 230 ? -24.102 -9.094 -16.305 1.00 85.75 230 LEU A CA 1
ATOM 1617 C C . LEU A 1 230 ? -24.697 -10.253 -17.118 1.00 85.75 230 LEU A C 1
ATOM 1619 O O . LEU A 1 230 ? -24.417 -10.351 -18.311 1.00 85.75 230 LEU A O 1
ATOM 1623 N N . ARG A 1 231 ? -25.559 -11.091 -16.519 1.00 84.75 231 ARG A N 1
ATOM 1624 C CA . ARG A 1 231 ? -26.250 -12.180 -17.232 1.00 84.75 231 ARG A CA 1
ATOM 1625 C C . ARG A 1 231 ? -27.140 -11.636 -18.351 1.00 84.75 231 ARG A C 1
ATOM 1627 O O . ARG A 1 231 ? -27.069 -12.140 -19.464 1.00 84.75 231 ARG A O 1
ATOM 1634 N N . THR A 1 232 ? -27.904 -10.570 -18.098 1.00 82.50 232 THR A N 1
ATOM 1635 C CA . THR A 1 232 ? -28.738 -9.917 -19.130 1.00 82.50 232 THR A CA 1
ATOM 1636 C C . THR A 1 232 ? -27.902 -9.433 -20.322 1.00 82.50 232 THR A C 1
ATOM 1638 O O . THR A 1 232 ? -28.270 -9.677 -21.468 1.00 82.50 232 THR A O 1
ATOM 1641 N N . GLN A 1 233 ? -26.755 -8.791 -20.072 1.00 77.94 233 GLN A N 1
ATOM 1642 C CA . GLN A 1 233 ? -25.857 -8.316 -21.136 1.00 77.94 233 GLN A CA 1
ATOM 1643 C C . GLN A 1 233 ? -25.184 -9.468 -21.903 1.00 77.94 233 GLN A C 1
ATOM 1645 O O . GLN A 1 233 ? -25.002 -9.372 -23.114 1.00 77.94 233 GLN A O 1
ATOM 1650 N N . LEU A 1 234 ? -24.853 -10.572 -21.223 1.00 78.44 234 LEU A N 1
ATOM 1651 C CA . LEU A 1 234 ? -24.246 -11.762 -21.832 1.00 78.44 234 LEU A CA 1
ATOM 1652 C C . LEU A 1 234 ? -25.228 -12.615 -22.648 1.00 78.44 234 LEU A C 1
ATOM 1654 O O . LEU A 1 234 ? -24.806 -13.242 -23.615 1.00 78.44 234 LEU A O 1
ATOM 1658 N N . VAL A 1 235 ? -26.512 -12.637 -22.283 1.00 74.69 235 VAL A N 1
ATOM 1659 C CA . VAL A 1 235 ? -27.562 -13.356 -23.027 1.00 74.69 235 VAL A CA 1
ATOM 1660 C C . VAL A 1 235 ? -28.008 -12.571 -24.263 1.00 74.69 235 VAL A C 1
ATOM 1662 O O . VAL A 1 235 ? -28.170 -13.156 -25.330 1.00 74.69 235 VAL A O 1
ATOM 1665 N N . ASN A 1 236 ? -28.177 -11.250 -24.148 1.00 68.62 236 ASN A N 1
ATOM 1666 C CA . ASN A 1 236 ? -28.731 -10.440 -25.238 1.00 68.62 236 ASN A CA 1
ATOM 1667 C C . ASN A 1 236 ? -27.677 -9.936 -26.247 1.00 68.62 236 ASN A C 1
ATOM 1669 O O . ASN A 1 236 ? -28.059 -9.395 -27.280 1.00 68.62 236 ASN A O 1
ATOM 1673 N N . ASP A 1 237 ? -26.376 -10.001 -25.922 1.00 62.50 237 ASP A N 1
ATOM 1674 C CA . ASP A 1 237 ? -25.264 -9.278 -26.591 1.00 62.50 237 ASP A CA 1
ATOM 1675 C C . ASP A 1 237 ? -25.469 -7.732 -26.700 1.00 62.50 237 ASP A C 1
ATOM 1677 O O . ASP A 1 237 ? -24.621 -7.008 -27.230 1.00 62.50 237 ASP A O 1
ATOM 1681 N N . GLU A 1 238 ? -26.557 -7.183 -26.137 1.00 55.44 238 GLU A N 1
ATOM 1682 C CA . GLU A 1 238 ? -26.892 -5.753 -26.114 1.00 55.44 238 GLU A CA 1
ATOM 1683 C C . GLU A 1 238 ? -26.216 -5.007 -24.949 1.00 55.44 238 GLU A C 1
ATOM 1685 O O . GLU A 1 238 ? -26.694 -4.981 -23.810 1.00 55.44 238 GLU A O 1
ATOM 1690 N N . TRP A 1 239 ? -25.118 -4.307 -25.243 1.00 54.69 239 TRP A N 1
ATOM 1691 C CA . TRP A 1 239 ? -24.340 -3.567 -24.242 1.00 54.69 239 TRP A CA 1
ATOM 1692 C C . TRP A 1 239 ? -24.793 -2.101 -24.050 1.00 54.69 239 TRP A C 1
ATOM 1694 O O . TRP A 1 239 ? -24.085 -1.153 -24.395 1.00 54.69 239 TRP A O 1
ATOM 1704 N N . SER A 1 240 ? -25.979 -1.881 -23.466 1.00 43.81 240 SER A N 1
ATOM 1705 C CA . SER A 1 240 ? -26.479 -0.527 -23.141 1.00 43.81 240 SER A CA 1
ATOM 1706 C C . SER A 1 240 ? -26.032 -0.033 -21.749 1.00 43.81 240 SER A C 1
ATOM 1708 O O . SER A 1 240 ? -26.716 -0.175 -20.738 1.00 43.81 240 SER A O 1
ATOM 1710 N N . LEU A 1 241 ? -24.869 0.622 -21.678 1.00 46.28 241 LEU A N 1
ATOM 1711 C CA . LEU A 1 241 ? -24.283 1.154 -20.429 1.00 46.28 241 LEU A CA 1
ATOM 1712 C C . LEU A 1 241 ? -24.931 2.466 -19.918 1.00 46.28 241 LEU A C 1
ATOM 1714 O O . LEU A 1 241 ? -24.283 3.285 -19.272 1.00 46.28 241 LEU A O 1
ATOM 1718 N N . THR A 1 242 ? -26.216 2.696 -20.208 1.00 37.22 242 THR A N 1
ATOM 1719 C CA . THR A 1 242 ? -26.920 3.968 -19.930 1.00 37.22 242 THR A CA 1
ATOM 1720 C C . THR A 1 242 ? -27.565 4.036 -18.537 1.00 37.22 242 THR A C 1
ATOM 1722 O O . THR A 1 242 ? -28.147 5.059 -18.178 1.00 37.22 242 THR A O 1
ATOM 1725 N N . ARG A 1 243 ? -27.473 2.974 -17.728 1.00 38.62 243 ARG A N 1
ATOM 1726 C CA . ARG A 1 243 ? -27.882 2.975 -16.314 1.00 38.62 243 ARG A CA 1
ATOM 1727 C C . ARG A 1 243 ? -26.796 2.361 -15.442 1.00 38.62 243 ARG A C 1
ATOM 1729 O O . ARG A 1 243 ? -26.518 1.172 -15.550 1.00 38.62 243 ARG A O 1
ATOM 1736 N N . VAL A 1 244 ? -26.257 3.164 -14.526 1.00 45.91 244 VAL A N 1
ATOM 1737 C CA . VAL A 1 244 ? -25.532 2.649 -13.360 1.00 45.91 244 VAL A CA 1
ATOM 1738 C C . VAL A 1 244 ? -26.554 1.944 -12.472 1.00 45.91 244 VAL A C 1
ATOM 1740 O O . VAL A 1 244 ? -27.495 2.574 -11.981 1.00 45.91 244 VAL A O 1
ATOM 1743 N N . VAL A 1 245 ? -26.395 0.637 -12.279 1.00 44.06 245 VAL A N 1
ATOM 1744 C CA . VAL A 1 245 ? -27.251 -0.127 -11.366 1.00 44.06 245 VAL A CA 1
ATOM 1745 C C . VAL A 1 245 ? -26.851 0.254 -9.938 1.00 44.06 245 VAL A C 1
ATOM 1747 O O . VAL A 1 245 ? -25.707 0.044 -9.535 1.00 44.06 245 VAL A O 1
ATOM 1750 N N . GLY A 1 246 ? -27.765 0.912 -9.215 1.00 41.97 246 GLY A N 1
ATOM 1751 C CA . GLY A 1 246 ? -27.534 1.371 -7.839 1.00 41.97 246 GLY A CA 1
ATOM 1752 C C . GLY A 1 246 ? -28.152 2.723 -7.448 1.00 41.97 246 GLY A C 1
ATOM 1753 O O . GLY A 1 246 ? -28.172 3.042 -6.262 1.00 41.97 246 GLY A O 1
ATOM 1754 N N . GLU A 1 247 ? -28.702 3.527 -8.373 1.00 36.50 247 GLU A N 1
ATOM 1755 C CA . GLU A 1 247 ? -29.375 4.793 -8.005 1.00 36.50 247 GLU A CA 1
ATOM 1756 C C . GLU A 1 247 ? -30.743 4.579 -7.322 1.00 36.50 247 GLU A C 1
ATOM 1758 O O . GLU A 1 247 ? -31.816 4.811 -7.881 1.00 36.50 247 GLU A O 1
ATOM 1763 N N . ARG A 1 248 ? -30.701 4.202 -6.041 1.00 32.66 248 ARG A N 1
ATOM 1764 C CA . ARG A 1 248 ? -31.789 4.411 -5.076 1.00 32.66 248 ARG A CA 1
ATOM 1765 C C . ARG A 1 248 ? -31.313 5.264 -3.901 1.00 32.66 248 ARG A C 1
ATOM 1767 O O . ARG A 1 248 ? -31.371 4.849 -2.746 1.00 32.66 248 ARG A O 1
ATOM 1774 N N . CYS A 1 249 ? -30.932 6.511 -4.192 1.00 30.22 249 CYS A N 1
ATOM 1775 C CA . CYS A 1 249 ? -30.932 7.566 -3.176 1.00 30.22 249 CYS A CA 1
ATOM 1776 C C . CYS A 1 249 ? -32.338 7.647 -2.562 1.00 30.22 249 CYS A C 1
ATOM 1778 O O . CYS A 1 249 ? -33.314 7.976 -3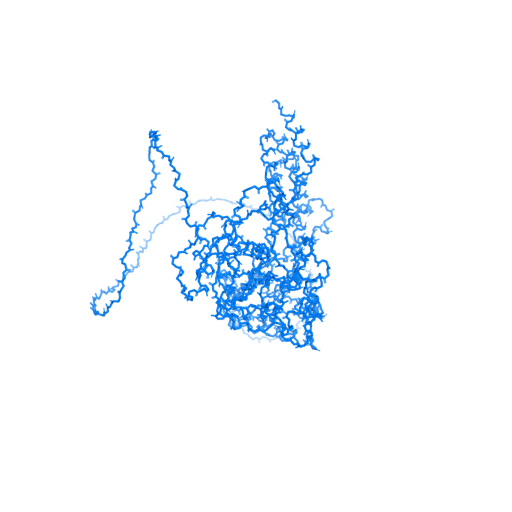.241 1.00 30.22 249 CYS A O 1
ATOM 1780 N N . GLY A 1 250 ? -32.450 7.270 -1.287 1.00 30.34 250 GLY A N 1
ATOM 1781 C CA . GLY A 1 250 ? -33.738 7.043 -0.644 1.00 30.34 250 GLY A CA 1
ATOM 1782 C C . GLY A 1 250 ? -34.621 8.290 -0.642 1.00 30.34 250 GLY A C 1
ATOM 1783 O O . GLY A 1 250 ? -34.249 9.326 -0.095 1.00 30.34 250 GLY A O 1
ATOM 1784 N N . ARG A 1 251 ? -35.846 8.167 -1.173 1.00 30.88 251 ARG A N 1
ATOM 1785 C CA . ARG A 1 251 ? -36.929 9.135 -0.931 1.00 30.88 251 ARG A CA 1
ATOM 1786 C C . ARG A 1 251 ? -37.404 9.033 0.523 1.00 30.88 251 ARG A C 1
ATOM 1788 O O . ARG A 1 251 ? -38.483 8.510 0.802 1.00 30.88 251 ARG A O 1
ATOM 1795 N N . GLY A 1 252 ? -36.593 9.543 1.447 1.00 29.88 252 GLY A N 1
ATOM 1796 C CA . GLY A 1 252 ? -36.981 9.755 2.837 1.00 29.88 252 GLY A CA 1
ATOM 1797 C C . GLY A 1 252 ? -38.134 10.755 2.908 1.00 29.88 252 GLY A C 1
ATOM 1798 O O . GLY A 1 252 ? -37.974 11.929 2.580 1.00 29.88 252 GLY A O 1
ATOM 1799 N N . ARG A 1 253 ? -39.320 10.288 3.311 1.00 30.36 253 ARG A N 1
ATOM 1800 C CA . ARG A 1 253 ? -40.480 11.153 3.550 1.00 30.36 253 ARG A CA 1
ATOM 1801 C C . ARG A 1 253 ? -40.268 11.968 4.829 1.00 30.36 253 ARG A C 1
ATOM 1803 O O . ARG A 1 253 ? -40.563 11.470 5.909 1.00 30.36 253 ARG A O 1
ATOM 1810 N N . SER A 1 254 ? -39.896 13.237 4.689 1.00 28.11 254 SER A N 1
ATOM 1811 C CA . SER A 1 254 ? -40.007 14.228 5.767 1.00 28.11 254 SER A CA 1
ATOM 1812 C C . SER A 1 254 ? -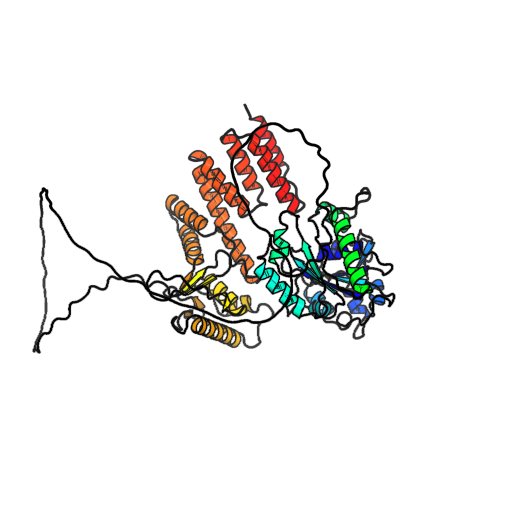40.735 15.467 5.254 1.00 28.11 254 SER A C 1
ATOM 1814 O O . SER A 1 254 ? -40.222 16.198 4.410 1.00 28.11 254 SER A O 1
ATOM 1816 N N . ARG A 1 255 ? -41.963 15.693 5.742 1.00 27.08 255 ARG A N 1
ATOM 1817 C CA . ARG A 1 255 ? -42.678 16.967 5.550 1.00 27.08 255 ARG A CA 1
ATOM 1818 C C . ARG A 1 255 ? -42.113 18.027 6.514 1.00 27.08 255 ARG A C 1
ATOM 1820 O O . ARG A 1 255 ? -41.584 17.658 7.560 1.00 27.08 255 ARG A O 1
ATOM 1827 N N . PRO A 1 256 ? -42.183 19.321 6.163 1.00 29.05 256 PRO A N 1
ATOM 1828 C CA . PRO A 1 256 ? -41.322 20.333 6.765 1.00 29.05 256 PRO A CA 1
ATOM 1829 C C . PRO A 1 256 ? -41.914 20.946 8.037 1.00 29.05 256 PRO A C 1
ATOM 1831 O O . PRO A 1 256 ? -43.133 21.073 8.168 1.00 29.05 256 PRO A O 1
ATOM 1834 N N . ARG A 1 257 ? -41.040 21.463 8.908 1.00 26.83 257 ARG A N 1
ATOM 1835 C CA . ARG A 1 257 ? -41.395 22.522 9.858 1.00 26.83 257 ARG A CA 1
ATOM 1836 C C . ARG A 1 257 ? -40.447 23.701 9.637 1.00 26.83 257 ARG A C 1
ATOM 1838 O O . ARG A 1 257 ? -39.236 23.535 9.689 1.00 26.83 257 ARG A O 1
ATOM 1845 N N . TRP A 1 258 ? -41.034 24.842 9.288 1.00 25.30 258 TRP A N 1
ATOM 1846 C CA . TRP A 1 258 ? -40.352 26.087 8.924 1.00 25.30 258 TRP A CA 1
ATOM 1847 C C . TRP A 1 258 ? -40.195 27.021 10.132 1.00 25.30 258 TRP A C 1
ATOM 1849 O O . TRP A 1 258 ? -40.871 26.812 11.143 1.00 25.30 258 TRP A O 1
ATOM 1859 N N . ARG A 1 259 ? -39.414 28.096 9.921 1.00 28.61 259 ARG A N 1
ATOM 1860 C CA . ARG A 1 259 ? -38.978 29.164 10.847 1.00 28.61 259 ARG A CA 1
ATOM 1861 C C . ARG A 1 259 ? -37.749 28.797 11.684 1.00 28.61 259 ARG A C 1
ATOM 1863 O O . ARG A 1 259 ? -37.743 27.741 12.302 1.00 28.61 259 ARG A O 1
ATOM 1870 N N . ASP A 1 260 ? -36.701 29.614 11.784 1.00 30.55 260 ASP A N 1
ATOM 1871 C CA . ASP A 1 260 ? -36.330 30.899 11.140 1.00 30.55 260 ASP A CA 1
ATOM 1872 C C . ASP A 1 260 ? -34.799 31.088 11.384 1.00 30.55 260 ASP A C 1
ATOM 1874 O O . ASP A 1 260 ? -34.276 30.450 12.295 1.00 30.55 260 ASP A O 1
ATOM 1878 N N . LEU A 1 261 ? -33.959 31.848 10.659 1.00 30.03 261 LEU A N 1
ATOM 1879 C CA . LEU A 1 261 ? -34.099 32.949 9.679 1.00 30.03 261 LEU A CA 1
ATOM 1880 C C . LEU A 1 261 ? -33.044 32.803 8.522 1.00 30.03 261 LEU A C 1
ATOM 1882 O O . LEU A 1 261 ? -32.654 31.695 8.165 1.00 30.03 261 LEU A O 1
ATOM 1886 N N . LEU A 1 262 ? -32.599 33.917 7.918 1.00 25.08 262 LEU A N 1
ATOM 1887 C CA . LEU A 1 262 ? -31.586 34.114 6.848 1.00 25.08 262 LEU A CA 1
ATOM 1888 C C . LEU A 1 262 ? -30.685 35.335 7.220 1.00 25.08 262 LEU A C 1
ATOM 1890 O O . LEU A 1 262 ? -30.953 35.911 8.277 1.00 25.08 262 LEU A O 1
ATOM 1894 N N . PRO A 1 263 ? -29.734 35.862 6.393 1.00 38.66 263 PRO A N 1
ATOM 1895 C CA . PRO A 1 263 ? -29.084 35.379 5.148 1.00 38.66 263 PRO A CA 1
ATOM 1896 C C . PRO A 1 263 ? -27.523 35.407 5.210 1.00 38.66 263 PRO A C 1
ATOM 1898 O O . PRO A 1 263 ? -26.938 36.086 6.046 1.00 38.66 263 PRO A O 1
ATOM 1901 N N . ARG A 1 264 ? -26.769 34.710 4.347 1.00 25.45 264 ARG A N 1
ATOM 1902 C CA . ARG A 1 264 ? -26.183 35.147 3.043 1.00 25.45 264 ARG A CA 1
ATOM 1903 C C . ARG A 1 264 ? -25.085 34.110 2.700 1.00 25.45 264 ARG A C 1
ATOM 1905 O O . ARG A 1 264 ? -24.542 33.524 3.627 1.00 25.45 264 ARG A O 1
ATOM 1912 N N . SER A 1 265 ? -24.656 33.853 1.467 1.00 25.09 265 SER A N 1
ATOM 1913 C CA . SER A 1 265 ? -25.116 34.234 0.123 1.00 25.09 265 SER A CA 1
ATOM 1914 C C . SER A 1 265 ? -24.342 33.370 -0.875 1.00 25.09 265 SER A C 1
ATOM 1916 O O . SER A 1 265 ? -23.124 33.337 -0.764 1.00 25.09 265 SER A O 1
ATOM 1918 N N . ASP A 1 266 ? -24.998 32.772 -1.868 1.00 27.11 266 ASP A N 1
ATOM 1919 C CA . ASP A 1 266 ? -24.317 32.393 -3.111 1.00 27.11 266 ASP A CA 1
ATOM 1920 C C . ASP A 1 266 ? -25.288 32.444 -4.292 1.00 27.11 266 ASP A C 1
ATOM 1922 O O . ASP A 1 266 ? -26.455 32.056 -4.191 1.00 27.11 266 ASP A O 1
ATOM 1926 N N . ILE A 1 267 ? -24.803 33.006 -5.397 1.00 26.14 267 ILE A N 1
ATOM 1927 C CA . ILE A 1 267 ? -25.578 33.374 -6.583 1.00 26.14 267 ILE A CA 1
ATOM 1928 C C . ILE A 1 267 ? -25.072 32.517 -7.751 1.00 26.14 267 ILE A C 1
ATOM 1930 O O . ILE A 1 267 ? -23.924 32.650 -8.165 1.00 26.14 267 ILE A O 1
ATOM 1934 N N . GLY A 1 268 ? -25.930 31.645 -8.294 1.00 23.00 268 GLY A N 1
ATOM 1935 C CA . GLY A 1 268 ? -25.708 31.031 -9.615 1.00 23.00 268 GLY A CA 1
ATOM 1936 C C . GLY A 1 268 ? -25.839 32.071 -10.742 1.00 23.00 268 GLY A C 1
ATOM 1937 O O . GLY A 1 268 ? -26.318 33.175 -10.480 1.00 23.00 268 GLY A O 1
ATOM 1938 N N . PRO A 1 269 ? -25.492 31.755 -12.007 1.00 27.39 269 PRO A N 1
ATOM 1939 C CA . PRO A 1 269 ? -26.067 30.626 -12.759 1.00 27.39 269 PRO A CA 1
ATOM 1940 C C . PRO A 1 269 ? -24.968 29.874 -13.584 1.00 27.39 269 PRO A C 1
ATOM 1942 O O . PRO A 1 269 ? -23.795 30.019 -13.274 1.00 27.39 269 PRO A O 1
ATOM 1945 N N . SER A 1 270 ? -25.183 29.022 -14.602 1.00 22.45 270 SER A N 1
ATOM 1946 C CA . SER A 1 270 ? -26.312 28.823 -15.526 1.00 22.45 270 SER A CA 1
ATOM 1947 C C . SER A 1 270 ? -26.324 27.435 -16.212 1.00 22.45 270 SER A C 1
ATOM 1949 O O . SER A 1 270 ? -25.439 26.607 -16.017 1.00 22.45 270 SER A O 1
ATOM 1951 N N . VAL A 1 271 ? -27.378 27.192 -16.998 1.00 21.44 271 VAL A N 1
ATOM 1952 C CA . VAL A 1 271 ? -27.727 25.959 -17.737 1.00 21.44 271 VAL A CA 1
ATOM 1953 C C . VAL A 1 271 ? -27.119 25.951 -19.146 1.00 21.44 271 VAL A C 1
ATOM 1955 O O . VAL A 1 271 ? -27.139 27.004 -19.770 1.00 21.44 271 VAL A O 1
ATOM 1958 N N . TYR A 1 272 ? -26.770 24.783 -19.724 1.00 23.25 272 TYR A N 1
ATOM 1959 C CA . TYR A 1 272 ? -26.844 24.609 -21.194 1.00 23.25 272 TYR A CA 1
ATOM 1960 C C . TYR A 1 272 ? -27.239 23.216 -21.726 1.00 23.25 272 TYR A C 1
ATOM 1962 O O . TYR A 1 272 ? -27.024 22.178 -21.102 1.00 23.25 272 TYR A O 1
ATOM 1970 N N . ARG A 1 273 ? -27.839 23.263 -22.930 1.00 21.22 273 ARG A N 1
ATOM 1971 C CA . ARG A 1 273 ? -28.429 22.203 -23.776 1.00 21.22 273 ARG A CA 1
ATOM 1972 C C . ARG A 1 273 ? -28.325 22.621 -25.268 1.00 21.22 273 ARG A C 1
ATOM 1974 O O . ARG A 1 273 ? -28.284 23.814 -25.528 1.00 21.22 273 ARG A O 1
ATOM 1981 N N . HIS A 1 274 ? -28.360 21.742 -26.281 1.00 23.20 274 HIS A N 1
ATOM 1982 C CA . HIS A 1 274 ? -28.334 20.271 -26.236 1.00 23.20 274 HIS A CA 1
ATOM 1983 C C . HIS A 1 274 ? -27.494 19.601 -27.366 1.00 23.20 274 HIS A C 1
ATOM 1985 O O . HIS A 1 274 ? -26.549 18.923 -26.959 1.00 23.20 274 HIS A O 1
ATOM 1991 N N . PRO A 1 275 ? -27.767 19.685 -28.699 1.00 33.19 275 PRO A N 1
ATOM 1992 C CA . PRO A 1 275 ? -26.972 18.893 -29.665 1.00 33.19 275 PRO A CA 1
ATOM 1993 C C . PRO A 1 275 ? -26.641 19.552 -31.032 1.00 33.19 275 PRO A C 1
ATOM 1995 O O . PRO A 1 275 ? -27.280 20.507 -31.457 1.00 33.19 275 PRO A O 1
ATOM 1998 N N . GLY A 1 276 ? -25.760 18.900 -31.805 1.00 21.31 276 GLY A N 1
ATOM 1999 C CA . GLY A 1 276 ? -25.916 18.807 -33.270 1.00 21.31 276 GLY A CA 1
ATOM 2000 C C . GLY A 1 276 ? -25.053 19.707 -34.175 1.00 21.31 276 GLY A C 1
ATOM 2001 O O . GLY A 1 276 ? -24.926 20.907 -33.980 1.00 21.31 276 GLY A O 1
ATOM 2002 N N . ARG A 1 277 ? -24.502 19.081 -35.227 1.00 24.28 277 ARG A N 1
ATOM 2003 C CA . ARG A 1 277 ? -23.775 19.665 -36.378 1.00 24.28 277 ARG A CA 1
ATOM 2004 C C . ARG A 1 277 ? -24.526 20.817 -37.085 1.00 24.28 277 ARG A C 1
ATOM 2006 O O . ARG A 1 277 ? -25.694 20.620 -37.403 1.00 24.28 277 ARG A O 1
ATOM 2013 N N . LEU A 1 278 ? -23.808 21.850 -37.563 1.00 24.47 278 LEU A N 1
ATOM 2014 C CA . LEU A 1 278 ? -23.502 22.090 -39.003 1.00 24.47 278 LEU A CA 1
ATOM 2015 C C . LEU A 1 278 ? -22.916 23.493 -39.317 1.00 24.47 278 LEU A C 1
ATOM 2017 O O . LEU A 1 278 ? -23.343 24.488 -38.754 1.00 24.47 278 LEU A O 1
ATOM 2021 N N . SER A 1 279 ? -22.065 23.520 -40.356 1.00 23.80 279 SER A N 1
ATOM 2022 C CA . SER A 1 279 ? -21.810 24.604 -41.336 1.00 23.80 279 SER A CA 1
ATOM 2023 C C . SER A 1 279 ? -21.144 25.937 -40.943 1.00 23.80 279 SER A C 1
ATOM 2025 O O . SER A 1 279 ? -21.502 26.619 -39.993 1.00 23.80 279 SER A O 1
ATOM 2027 N N . SER A 1 280 ? -20.227 26.349 -41.824 1.00 25.28 280 SER A N 1
ATOM 2028 C CA . SER A 1 280 ? -19.504 27.623 -41.884 1.00 25.28 280 SER A CA 1
ATOM 2029 C C . SER A 1 280 ? -20.380 28.841 -42.216 1.00 25.28 280 SER A C 1
ATOM 2031 O O . SER A 1 280 ? -21.311 28.715 -43.016 1.00 25.28 280 SER A O 1
ATOM 2033 N N . ARG A 1 281 ? -19.971 30.026 -41.728 1.00 25.62 281 ARG A N 1
ATOM 2034 C CA . ARG A 1 281 ? -19.955 31.308 -42.473 1.00 25.62 281 ARG A CA 1
ATOM 2035 C C . ARG A 1 281 ? -19.174 32.404 -41.721 1.00 25.62 281 ARG A C 1
ATOM 2037 O O . ARG A 1 281 ? -19.655 32.961 -40.747 1.00 25.62 281 ARG A O 1
ATOM 2044 N N . ASP A 1 282 ? -17.953 32.635 -42.192 1.00 25.88 282 ASP A N 1
ATOM 2045 C CA . ASP A 1 282 ? -17.372 33.928 -42.585 1.00 25.88 282 ASP A CA 1
ATOM 2046 C C . ASP A 1 282 ? -17.574 35.245 -41.789 1.00 25.88 282 ASP A C 1
ATOM 2048 O O . ASP A 1 282 ? -18.677 35.765 -41.657 1.00 25.88 282 ASP A O 1
ATOM 2052 N N . LEU A 1 283 ? -16.403 35.864 -41.546 1.00 25.34 283 LEU A N 1
ATOM 2053 C CA . LEU A 1 283 ? -16.036 37.289 -41.717 1.00 25.34 283 LEU A CA 1
ATOM 2054 C C . LEU A 1 283 ? -16.178 38.323 -40.567 1.00 25.34 283 LEU A C 1
ATOM 2056 O O . LEU A 1 283 ? -17.248 38.862 -40.316 1.00 25.34 283 LEU A O 1
ATOM 2060 N N . ALA A 1 284 ? -14.984 38.770 -40.120 1.00 26.61 284 ALA A N 1
ATOM 2061 C CA . ALA A 1 284 ? -14.548 40.184 -40.031 1.00 26.61 284 ALA A CA 1
ATOM 2062 C C . ALA A 1 284 ? -15.052 41.043 -38.821 1.00 26.61 284 ALA A C 1
ATOM 2064 O O . ALA A 1 284 ? -16.123 40.790 -38.292 1.00 26.61 284 ALA A O 1
ATOM 2065 N N . ILE A 1 285 ? -14.349 42.077 -38.304 1.00 27.84 285 ILE A N 1
ATOM 2066 C CA . ILE A 1 285 ? -13.114 42.773 -38.746 1.00 27.84 285 ILE A CA 1
ATOM 2067 C C . ILE A 1 285 ? -12.471 43.634 -37.603 1.00 27.84 285 ILE A C 1
ATOM 2069 O O . ILE A 1 285 ? -13.221 44.127 -36.772 1.00 27.84 285 ILE A O 1
ATOM 2073 N N . HIS A 1 286 ? -11.137 43.870 -37.637 1.00 26.94 286 HIS A N 1
ATOM 2074 C CA . HIS A 1 286 ? -10.320 44.963 -36.998 1.00 26.94 286 HIS A CA 1
ATOM 2075 C C . HIS A 1 286 ? -10.404 45.258 -35.462 1.00 26.94 286 HIS A C 1
ATOM 2077 O O . HIS A 1 286 ? -11.424 45.018 -34.837 1.00 26.94 286 HIS A O 1
ATOM 2083 N N . ALA A 1 287 ? -9.415 45.859 -34.763 1.00 25.06 287 ALA A N 1
ATOM 2084 C CA . ALA A 1 287 ? -7.954 46.053 -34.934 1.00 25.06 287 ALA A CA 1
ATOM 2085 C C . ALA A 1 287 ? -7.311 46.555 -33.595 1.00 25.06 287 ALA A C 1
ATOM 2087 O O . ALA A 1 287 ? -8.030 46.965 -32.687 1.00 25.06 287 ALA A O 1
ATOM 2088 N N . GLU A 1 288 ? -5.973 46.522 -33.484 1.00 26.19 288 GLU A N 1
ATOM 2089 C CA . GLU A 1 288 ? -5.114 47.096 -32.405 1.00 26.19 288 GLU A CA 1
ATOM 2090 C C . GLU A 1 288 ? -5.017 48.663 -32.485 1.00 26.19 288 GLU A C 1
ATOM 2092 O O . GLU A 1 288 ? -5.713 49.204 -33.351 1.00 26.19 288 GLU A O 1
ATOM 2097 N N . PRO A 1 289 ? -4.179 49.443 -31.723 1.00 40.59 289 PRO A N 1
ATOM 2098 C CA . PRO A 1 289 ? -3.131 49.107 -30.721 1.00 40.59 289 PRO A CA 1
ATOM 2099 C C . PRO A 1 289 ? -2.9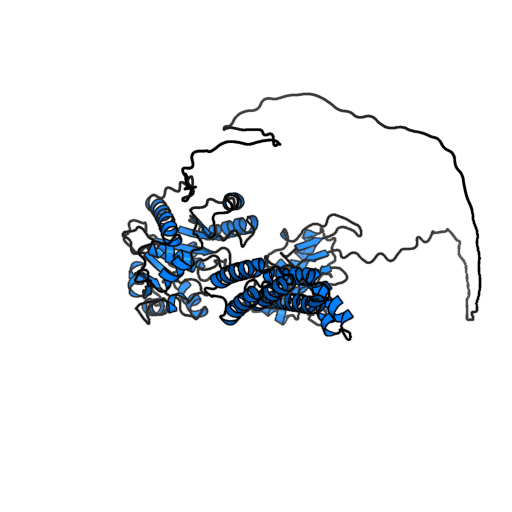93 50.016 -29.451 1.00 40.59 289 PRO A C 1
ATOM 2101 O O . PRO A 1 289 ? -3.739 50.966 -29.224 1.00 40.59 289 PRO A O 1
ATOM 2104 N N . THR A 1 290 ? -1.979 49.710 -28.623 1.00 37.16 290 THR A N 1
ATOM 2105 C CA . THR A 1 290 ? -1.419 50.456 -27.460 1.00 37.16 290 THR A CA 1
ATOM 2106 C C . THR A 1 290 ? -0.724 51.786 -27.809 1.00 37.16 290 THR A C 1
ATOM 2108 O O . THR A 1 290 ? -0.269 51.939 -28.942 1.00 37.16 290 THR A O 1
ATOM 2111 N N . PRO A 1 291 ? -0.532 52.709 -26.826 1.00 45.34 291 PRO A N 1
ATOM 2112 C CA . PRO A 1 291 ? 0.764 53.422 -26.660 1.00 45.34 291 PRO A CA 1
ATOM 2113 C C . PRO A 1 291 ? 1.131 53.703 -25.135 1.00 45.34 291 PRO A C 1
ATOM 2115 O O . PRO A 1 291 ? 0.661 52.926 -24.305 1.00 45.34 291 PRO A O 1
ATOM 2118 N N . PRO A 1 292 ? 2.022 54.652 -24.698 1.00 43.00 292 PRO A N 1
ATOM 2119 C CA . PRO A 1 292 ? 3.198 54.339 -23.838 1.00 43.00 292 PRO A CA 1
ATOM 2120 C C . PRO A 1 292 ? 3.395 55.268 -22.574 1.00 43.00 292 PRO A C 1
ATOM 2122 O O . PRO A 1 292 ? 2.477 56.021 -22.249 1.00 43.00 292 PRO A O 1
ATOM 2125 N N . PRO A 1 293 ? 4.543 55.252 -21.833 1.00 59.44 293 PRO A N 1
ATOM 2126 C CA . PRO A 1 293 ? 4.698 55.951 -20.528 1.00 59.44 293 PRO A CA 1
ATOM 2127 C C . PRO A 1 293 ? 5.739 57.111 -20.411 1.00 59.44 293 PRO A C 1
ATOM 2129 O O . PRO A 1 293 ? 6.774 57.079 -21.071 1.00 59.44 293 PRO A O 1
ATOM 2132 N N . THR A 1 294 ? 5.502 58.045 -19.457 1.00 34.69 294 THR A N 1
ATOM 2133 C CA . THR A 1 294 ? 6.408 59.055 -18.796 1.00 34.69 294 THR A CA 1
ATOM 2134 C C . THR A 1 294 ? 5.692 59.677 -17.559 1.00 34.69 294 THR A C 1
ATOM 2136 O O . THR A 1 294 ? 4.468 59.612 -17.537 1.00 34.69 294 THR A O 1
ATOM 2139 N N . GLY A 1 295 ? 6.283 60.340 -16.537 1.00 29.41 295 GLY A N 1
ATOM 2140 C CA . GLY A 1 295 ? 7.686 60.596 -16.128 1.00 29.41 295 GLY A CA 1
ATOM 2141 C C . GLY A 1 295 ? 7.846 61.750 -15.077 1.00 29.41 295 GLY A C 1
ATOM 2142 O O . GLY A 1 295 ? 6.969 62.598 -14.985 1.00 29.41 295 GLY A O 1
ATOM 2143 N N . PHE A 1 296 ? 8.990 61.801 -14.360 1.00 31.14 296 PHE A N 1
ATOM 2144 C CA . PHE A 1 296 ? 9.612 62.925 -13.582 1.00 31.14 296 PHE A CA 1
ATOM 2145 C C . PHE A 1 296 ? 9.089 63.485 -12.209 1.00 31.14 296 PHE A C 1
ATOM 2147 O O . PHE A 1 296 ? 8.082 64.177 -12.141 1.00 31.14 296 PHE A O 1
ATOM 2154 N N . ALA A 1 297 ? 9.987 63.379 -11.197 1.00 31.31 297 ALA A N 1
ATOM 2155 C CA . ALA A 1 297 ? 10.607 64.453 -10.359 1.00 31.31 297 ALA A CA 1
ATOM 2156 C C . ALA A 1 297 ? 10.097 64.906 -8.947 1.00 31.31 297 ALA A C 1
ATOM 2158 O O . ALA A 1 297 ? 8.907 65.033 -8.688 1.00 31.31 297 ALA A O 1
ATOM 2159 N N . ASN A 1 298 ? 11.100 65.289 -8.114 1.00 32.44 298 ASN A N 1
ATOM 2160 C CA . ASN A 1 298 ? 11.125 65.954 -6.778 1.00 32.44 298 ASN A CA 1
ATOM 2161 C C . ASN A 1 298 ? 10.735 65.109 -5.529 1.00 32.44 298 ASN A C 1
ATOM 2163 O O . ASN A 1 298 ? 9.769 64.363 -5.585 1.00 32.44 298 ASN A O 1
ATOM 2167 N N . GLY A 1 299 ? 11.387 65.199 -4.350 1.00 26.83 299 GLY A N 1
ATOM 2168 C CA . GLY A 1 299 ? 12.642 65.869 -3.935 1.00 26.83 299 GLY A CA 1
ATOM 2169 C C . GLY A 1 299 ? 12.759 66.079 -2.396 1.00 26.83 299 GLY A C 1
ATOM 2170 O O . GLY A 1 299 ? 11.733 66.138 -1.730 1.00 26.83 299 GLY A O 1
ATOM 2171 N N . VAL A 1 300 ? 13.990 66.304 -1.886 1.00 30.62 300 VAL A N 1
ATOM 2172 C CA . VAL A 1 300 ? 14.377 66.850 -0.542 1.00 30.62 300 VAL A CA 1
ATOM 2173 C C . VAL A 1 300 ? 14.583 65.870 0.653 1.00 30.62 300 VAL A C 1
ATOM 2175 O O . VAL A 1 300 ? 13.799 64.963 0.900 1.00 30.62 300 VAL A O 1
ATOM 2178 N N . GLU A 1 301 ? 15.690 66.109 1.379 1.00 33.19 301 GLU A N 1
ATOM 2179 C CA . GLU A 1 301 ? 16.271 65.439 2.579 1.00 33.19 301 GLU A CA 1
ATOM 2180 C C . GLU A 1 301 ? 16.077 66.342 3.856 1.00 33.19 301 GLU A C 1
ATOM 2182 O O . GLU A 1 301 ? 15.256 67.254 3.728 1.00 33.19 301 GLU A O 1
ATOM 2187 N N . PRO A 1 302 ? 16.742 66.241 5.056 1.00 45.25 302 PRO A N 1
ATOM 2188 C CA . PRO A 1 302 ? 17.886 65.411 5.514 1.00 45.25 302 PRO A CA 1
ATOM 2189 C C . PRO A 1 302 ? 17.817 64.836 6.973 1.00 45.25 302 PRO A C 1
ATOM 2191 O O . PRO A 1 302 ? 16.897 65.119 7.740 1.00 45.25 302 PRO A O 1
ATOM 2194 N N . GLY A 1 303 ? 18.904 64.160 7.398 1.00 27.91 303 GLY A N 1
ATOM 2195 C CA . GLY A 1 303 ? 19.402 64.109 8.797 1.00 27.91 303 GLY A CA 1
ATOM 2196 C C . GLY A 1 303 ? 19.240 62.770 9.547 1.00 27.91 303 GLY A C 1
ATOM 2197 O O . GLY A 1 303 ? 18.200 62.133 9.445 1.00 27.91 303 GLY A O 1
ATOM 2198 N N . GLY A 1 304 ? 20.200 62.287 10.351 1.00 26.45 304 GLY A N 1
ATOM 2199 C CA . GLY A 1 304 ? 21.560 62.763 10.675 1.00 26.45 304 GLY A CA 1
ATOM 2200 C C . GLY A 1 304 ? 22.148 62.004 11.892 1.00 26.45 304 GLY A C 1
ATOM 2201 O O . GLY A 1 304 ? 21.372 61.417 12.641 1.00 26.45 304 GLY A O 1
ATOM 2202 N N . ASN A 1 305 ? 23.476 62.079 12.104 1.00 29.69 305 ASN A N 1
ATOM 2203 C CA . ASN A 1 305 ? 24.239 61.618 13.297 1.00 29.69 305 ASN A CA 1
ATOM 2204 C C . ASN A 1 305 ? 24.264 60.083 13.576 1.00 29.69 305 ASN A C 1
ATOM 2206 O O . ASN A 1 305 ? 23.327 59.367 13.248 1.00 29.69 305 ASN A O 1
ATOM 2210 N N . ASP A 1 306 ? 25.288 59.480 14.201 1.00 27.78 306 ASP A N 1
ATOM 2211 C CA . ASP A 1 306 ? 26.676 59.902 14.489 1.00 27.78 306 ASP A CA 1
ATOM 2212 C C . ASP A 1 306 ? 27.579 58.676 14.788 1.00 27.78 306 ASP A C 1
ATOM 2214 O O . ASP A 1 306 ? 27.065 57.583 15.002 1.00 27.78 306 ASP A O 1
ATOM 2218 N N . ALA A 1 307 ? 28.902 58.908 14.825 1.00 28.56 307 ALA A N 1
ATOM 2219 C CA . ALA A 1 307 ? 29.958 58.336 15.699 1.00 28.56 307 ALA A CA 1
ATOM 2220 C C . ALA A 1 307 ? 29.830 56.934 16.389 1.00 28.56 307 ALA A C 1
ATOM 2222 O O . ALA A 1 307 ? 28.783 56.567 16.904 1.00 28.56 307 ALA A O 1
ATOM 2223 N N . ALA A 1 308 ? 30.901 56.159 16.656 1.00 25.94 308 ALA A N 1
ATOM 2224 C CA . ALA A 1 308 ? 32.335 56.183 16.287 1.00 25.94 308 ALA A CA 1
ATOM 2225 C C . ALA A 1 308 ? 33.070 54.948 16.907 1.00 25.94 308 ALA A C 1
ATOM 2227 O O . ALA A 1 308 ? 32.438 54.142 17.585 1.00 25.94 308 ALA A O 1
ATOM 2228 N N . LEU A 1 309 ? 34.411 54.904 16.758 1.00 26.64 309 LEU A N 1
ATOM 2229 C CA . LEU A 1 309 ? 35.428 54.154 17.544 1.00 26.64 309 LEU A CA 1
ATOM 2230 C C . LEU A 1 309 ? 35.543 52.637 17.248 1.00 26.64 309 LEU A C 1
ATOM 2232 O O . LEU A 1 309 ? 34.623 51.869 17.495 1.00 26.64 309 LEU A O 1
ATOM 2236 N N . GLU A 1 310 ? 36.579 52.160 16.542 1.00 25.34 310 GLU A N 1
ATOM 2237 C C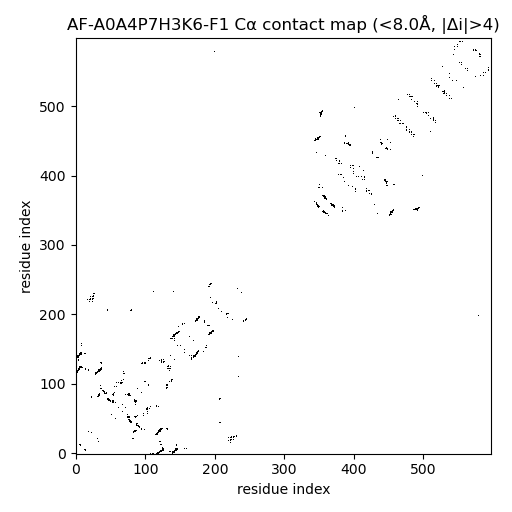A . GLU A 1 310 ? 38.026 52.054 16.884 1.00 25.34 310 GLU A CA 1
ATOM 2238 C C . GLU A 1 310 ? 38.385 50.867 17.811 1.00 25.34 310 GLU A C 1
ATOM 2240 O O . GLU A 1 310 ? 37.880 50.766 18.924 1.00 25.34 310 GLU A O 1
ATOM 2245 N N . ILE A 1 311 ? 39.329 50.005 17.392 1.00 25.48 311 ILE A N 1
ATOM 2246 C CA . ILE A 1 311 ? 40.743 49.966 17.854 1.00 25.48 311 ILE A CA 1
ATOM 2247 C C . ILE A 1 311 ? 41.505 48.810 17.145 1.00 25.48 311 ILE A C 1
ATOM 2249 O O . ILE A 1 311 ? 40.923 47.817 16.715 1.00 25.48 311 ILE A O 1
ATOM 2253 N N . SER A 1 312 ? 42.817 48.999 16.968 1.00 24.03 312 SER A N 1
ATOM 2254 C CA . SER A 1 312 ? 43.743 48.286 16.063 1.00 24.03 312 SER A CA 1
ATOM 2255 C C . SER A 1 312 ? 44.422 47.006 16.618 1.00 24.03 312 SER A C 1
ATOM 2257 O O . SER A 1 312 ? 44.159 46.585 17.739 1.00 24.03 312 SER A O 1
ATOM 2259 N N . THR A 1 313 ? 45.426 46.516 15.856 1.00 23.20 313 THR A N 1
ATOM 2260 C CA . THR A 1 313 ? 46.514 45.526 16.144 1.00 23.20 313 THR A CA 1
ATOM 2261 C C . THR A 1 313 ? 46.282 44.097 15.607 1.00 23.20 313 THR A C 1
ATOM 2263 O O . THR A 1 313 ? 45.165 43.604 15.662 1.00 23.20 313 THR A O 1
ATOM 2266 N N . SER A 1 314 ? 47.264 43.374 15.037 1.00 25.62 314 SER A N 1
ATOM 2267 C CA . SER A 1 314 ? 48.671 43.677 14.670 1.00 25.62 314 SER A CA 1
ATOM 2268 C C . SER A 1 314 ? 49.205 42.723 13.568 1.00 25.62 314 SER A C 1
ATOM 2270 O O . SER A 1 314 ? 48.655 41.655 13.323 1.00 25.62 314 SER A O 1
ATOM 2272 N N . SER A 1 315 ? 50.299 43.120 12.905 1.00 26.34 315 SER A N 1
ATOM 2273 C CA . SER A 1 315 ? 51.184 42.301 12.034 1.00 26.34 315 SER A CA 1
ATOM 2274 C C . SER A 1 315 ? 52.344 41.689 12.869 1.00 26.34 315 SER A C 1
ATOM 2276 O O . SER A 1 315 ? 52.528 42.198 13.980 1.00 26.34 315 SER A O 1
ATOM 2278 N N . PRO A 1 316 ? 53.149 40.677 12.420 1.00 36.41 316 PRO A N 1
ATOM 2279 C CA . PRO A 1 316 ? 53.800 40.649 11.091 1.00 36.41 316 PRO A CA 1
ATOM 2280 C C . PRO A 1 316 ? 54.098 39.287 10.390 1.00 36.41 316 PRO A C 1
ATOM 2282 O O . PRO A 1 316 ? 53.966 38.201 10.945 1.00 36.41 316 PRO A O 1
ATOM 2285 N N . ASP A 1 317 ? 54.560 39.432 9.140 1.00 28.41 317 ASP A N 1
ATOM 2286 C CA . ASP A 1 317 ? 55.253 38.489 8.223 1.00 28.41 317 ASP A CA 1
ATOM 2287 C C . ASP A 1 317 ? 56.658 38.070 8.775 1.00 28.41 317 ASP A C 1
ATOM 2289 O O . ASP A 1 317 ? 57.105 38.735 9.722 1.00 28.41 317 ASP A O 1
ATOM 2293 N N . PRO A 1 318 ? 57.409 37.049 8.256 1.00 43.00 318 PRO A N 1
ATOM 2294 C C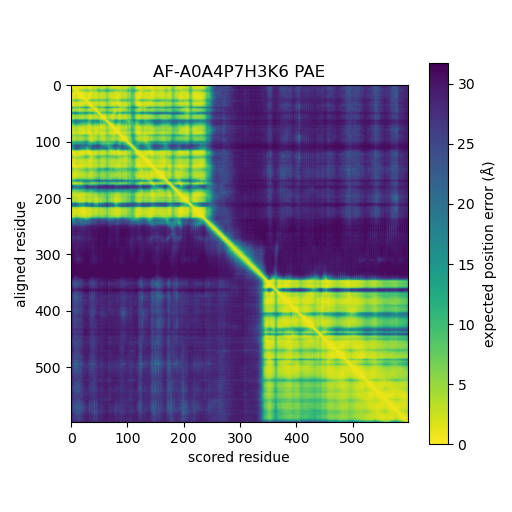A . PRO A 1 318 ? 58.151 37.212 6.980 1.00 43.00 318 PRO A CA 1
ATOM 2295 C C . PRO A 1 318 ? 58.572 35.947 6.152 1.00 43.00 318 PRO A C 1
ATOM 2297 O O . PRO A 1 318 ? 59.060 34.961 6.698 1.00 43.00 318 PRO A O 1
ATOM 2300 N N . SER A 1 319 ? 58.690 36.128 4.819 1.00 30.36 319 SER A N 1
ATOM 2301 C CA . SER A 1 319 ? 59.841 35.681 3.961 1.00 30.36 319 SER A CA 1
ATOM 2302 C C . SER A 1 319 ? 60.079 34.175 3.620 1.00 30.36 319 SER A C 1
ATOM 2304 O O . SER A 1 319 ? 59.763 33.291 4.399 1.00 30.36 319 SER A O 1
ATOM 2306 N N . ALA A 1 320 ? 60.713 33.775 2.492 1.00 29.22 320 ALA A N 1
ATOM 2307 C CA . ALA A 1 320 ? 61.260 34.503 1.321 1.00 29.22 320 ALA A CA 1
ATOM 2308 C C . ALA A 1 320 ? 61.587 33.599 0.085 1.00 29.22 320 ALA A C 1
ATOM 2310 O O . ALA A 1 320 ? 61.664 32.380 0.194 1.00 29.22 320 ALA A O 1
ATOM 2311 N N . HIS A 1 321 ? 61.934 34.276 -1.033 1.00 29.00 321 HIS A N 1
ATOM 2312 C CA . HIS A 1 321 ? 62.741 33.864 -2.216 1.00 29.00 321 HIS A CA 1
ATOM 2313 C C . HIS A 1 321 ? 62.050 33.238 -3.455 1.00 29.00 321 HIS A C 1
ATOM 2315 O O . HIS A 1 321 ? 61.245 32.330 -3.322 1.00 29.00 321 HIS A O 1
ATOM 2321 N N . ARG A 1 322 ? 62.415 33.584 -4.713 1.00 25.94 322 ARG A N 1
ATOM 2322 C CA . ARG A 1 322 ? 62.960 34.841 -5.312 1.00 25.94 322 ARG A CA 1
ATOM 2323 C C . ARG A 1 322 ? 62.744 34.823 -6.854 1.00 25.94 322 ARG A C 1
ATOM 2325 O O . ARG A 1 322 ? 62.781 33.757 -7.454 1.00 25.94 322 ARG A O 1
ATOM 2332 N N . ALA A 1 323 ? 62.540 35.996 -7.471 1.00 25.75 323 ALA A N 1
ATOM 2333 C CA . ALA A 1 323 ? 62.340 36.234 -8.924 1.00 25.75 323 ALA A CA 1
ATOM 2334 C C . ALA A 1 323 ? 63.652 36.133 -9.772 1.00 25.75 323 ALA A C 1
ATOM 2336 O O . ALA A 1 323 ? 64.695 35.919 -9.146 1.00 25.75 323 ALA A O 1
ATOM 2337 N N . PRO A 1 324 ? 63.670 36.257 -11.136 1.00 39.88 324 PRO A N 1
ATOM 2338 C CA . PRO A 1 324 ? 63.180 37.398 -11.969 1.00 39.88 324 PRO A CA 1
ATOM 2339 C C . PRO A 1 324 ? 62.214 36.996 -13.129 1.00 39.88 324 PRO A C 1
ATOM 2341 O O . PRO A 1 324 ? 62.210 35.839 -13.526 1.00 39.88 324 PRO A O 1
ATOM 2344 N N . VAL A 1 325 ? 61.269 37.790 -13.676 1.00 26.88 325 VAL A N 1
ATOM 2345 C CA . VAL A 1 325 ? 61.167 39.195 -14.186 1.00 26.88 325 VAL A CA 1
ATOM 2346 C C . VAL A 1 325 ? 61.484 39.373 -15.691 1.00 26.88 325 VAL A C 1
ATOM 2348 O O . VAL A 1 325 ? 62.646 39.438 -16.078 1.00 26.88 325 VAL A O 1
ATOM 2351 N N . ASN A 1 326 ? 60.422 39.520 -16.506 1.00 29.81 326 ASN A N 1
ATOM 2352 C CA . ASN A 1 326 ? 60.180 40.572 -17.528 1.00 29.81 326 ASN A CA 1
ATOM 2353 C C . ASN A 1 326 ? 58.824 40.272 -18.225 1.00 29.81 326 ASN A C 1
ATOM 2355 O O . ASN A 1 326 ? 58.669 39.198 -18.791 1.00 29.81 326 ASN A O 1
ATOM 2359 N N . ALA A 1 327 ? 57.738 41.033 -18.027 1.00 26.67 327 ALA A N 1
ATOM 2360 C CA . ALA A 1 327 ? 57.440 42.425 -18.427 1.00 26.67 327 ALA A CA 1
ATOM 2361 C C . ALA A 1 327 ? 56.703 42.497 -19.788 1.00 26.67 327 ALA A C 1
ATOM 2363 O O . ALA A 1 327 ? 57.287 42.190 -20.823 1.00 26.67 327 ALA A O 1
ATOM 2364 N N . GLY A 1 328 ? 55.420 42.904 -19.783 1.00 26.05 328 GLY A N 1
ATOM 2365 C CA . GLY A 1 328 ? 54.572 42.888 -20.989 1.00 26.05 328 GLY A CA 1
ATOM 2366 C C . GLY A 1 328 ? 53.123 43.387 -20.830 1.00 26.05 328 GLY A C 1
ATOM 2367 O O . GLY A 1 328 ? 52.211 42.629 -21.120 1.00 26.05 328 GLY A O 1
ATOM 2368 N N . VAL A 1 329 ? 52.954 44.660 -20.437 1.00 30.36 329 VAL A N 1
ATOM 2369 C CA . VAL A 1 329 ? 51.777 45.548 -20.657 1.00 30.36 329 VAL A CA 1
ATOM 2370 C C . VAL A 1 329 ? 50.408 45.153 -20.053 1.00 30.36 329 VAL A C 1
ATOM 2372 O O . VAL A 1 329 ? 49.848 44.091 -20.301 1.00 30.36 329 VAL A O 1
ATOM 2375 N N . GLU A 1 330 ? 49.822 46.090 -19.302 1.00 27.16 330 GLU A N 1
ATOM 2376 C CA . GLU A 1 330 ? 48.508 45.973 -18.656 1.00 27.16 330 GLU A CA 1
ATOM 2377 C C . GLU A 1 330 ? 47.334 46.366 -19.572 1.00 27.16 330 GLU A C 1
ATOM 2379 O O . GLU A 1 330 ? 47.387 47.368 -20.283 1.00 27.16 330 GLU A O 1
ATOM 2384 N N . ALA A 1 331 ? 46.213 45.651 -19.437 1.00 27.36 331 ALA A N 1
ATOM 2385 C CA . ALA A 1 331 ? 44.868 46.179 -19.668 1.00 27.36 331 ALA A CA 1
ATOM 2386 C C . ALA A 1 331 ? 43.916 45.504 -18.665 1.00 27.36 331 ALA A C 1
ATOM 2388 O O . ALA A 1 331 ? 43.828 44.276 -18.610 1.00 27.36 331 ALA A O 1
ATOM 2389 N N . GLY A 1 332 ? 43.265 46.295 -17.811 1.00 28.72 332 GLY A N 1
ATOM 2390 C CA . GLY A 1 332 ? 42.574 45.782 -16.626 1.00 28.72 332 GLY A CA 1
ATOM 2391 C C . GLY A 1 332 ? 41.335 44.938 -16.941 1.00 28.72 332 GLY A C 1
ATOM 2392 O O . GLY A 1 332 ? 40.424 45.392 -17.629 1.00 28.72 332 GLY A O 1
ATOM 2393 N N . THR A 1 333 ? 41.258 43.741 -16.356 1.00 27.47 333 THR A N 1
ATOM 2394 C CA . THR A 1 333 ? 40.010 42.978 -16.229 1.00 27.47 333 THR A CA 1
ATOM 2395 C C . THR A 1 333 ? 39.555 42.973 -14.774 1.00 27.47 333 THR A C 1
ATOM 2397 O O . THR A 1 333 ? 40.214 42.425 -13.889 1.00 27.47 333 THR A O 1
ATOM 2400 N N . SER A 1 334 ? 38.409 43.604 -14.514 1.00 29.56 334 SER A N 1
ATOM 2401 C CA . SER A 1 334 ? 37.781 43.621 -13.194 1.00 29.56 334 SER A CA 1
ATOM 2402 C C . SER A 1 334 ? 37.421 42.199 -12.765 1.00 29.56 334 SER A C 1
ATOM 2404 O O . SER A 1 334 ? 36.532 41.573 -13.343 1.00 29.56 334 SER A O 1
ATOM 2406 N N . LYS A 1 335 ? 38.093 41.690 -11.727 1.00 28.38 335 LYS A N 1
ATOM 2407 C CA . LYS A 1 335 ? 37.705 40.441 -11.064 1.00 28.38 335 LYS A CA 1
ATOM 2408 C C . LYS A 1 335 ? 36.357 40.642 -10.374 1.00 28.38 335 LYS A C 1
ATOM 2410 O O . LYS A 1 335 ? 36.307 41.159 -9.262 1.00 28.38 335 LYS A O 1
ATOM 2415 N N . VAL A 1 336 ? 35.279 40.192 -11.010 1.00 31.23 336 VAL A N 1
ATOM 2416 C CA . VAL A 1 336 ? 34.023 39.941 -10.298 1.00 31.23 336 VAL A CA 1
ATOM 2417 C C . VAL A 1 336 ? 34.266 38.756 -9.367 1.00 31.23 336 VAL A C 1
ATOM 2419 O O . VAL A 1 336 ? 34.622 37.662 -9.808 1.00 31.23 336 VAL A O 1
ATOM 2422 N N . SER A 1 337 ? 34.123 38.995 -8.068 1.00 30.19 337 SER A N 1
ATOM 2423 C CA . SER A 1 337 ? 34.183 37.974 -7.029 1.00 30.19 337 SER A CA 1
ATOM 2424 C C . SER A 1 337 ? 33.063 36.960 -7.242 1.00 30.19 337 SER A C 1
ATOM 2426 O O . SER A 1 337 ? 31.894 37.258 -7.008 1.00 30.19 337 SER A O 1
ATOM 2428 N N . ASN A 1 338 ? 33.424 35.761 -7.702 1.00 31.59 338 ASN A N 1
ATOM 2429 C CA . ASN A 1 338 ? 32.482 34.663 -7.874 1.00 31.59 338 ASN A CA 1
ATOM 2430 C C . ASN A 1 338 ? 32.140 34.081 -6.493 1.00 31.59 338 ASN A C 1
ATOM 2432 O O . ASN A 1 338 ? 32.853 33.216 -5.971 1.00 31.59 338 ASN A O 1
ATOM 2436 N N . GLU A 1 339 ? 31.074 34.604 -5.886 1.00 32.22 339 GLU A N 1
ATOM 2437 C CA . GLU A 1 339 ? 30.469 34.028 -4.686 1.00 32.22 339 GLU A CA 1
ATOM 2438 C C . GLU A 1 339 ? 30.228 32.533 -4.917 1.00 32.22 339 GLU A C 1
ATOM 2440 O O . GLU A 1 339 ? 29.722 32.123 -5.965 1.00 32.22 339 GLU A O 1
ATOM 2445 N N . HIS A 1 340 ? 30.625 31.700 -3.951 1.00 32.84 340 HIS A N 1
ATOM 2446 C CA . HIS A 1 340 ? 30.462 30.251 -4.038 1.00 32.84 340 HIS A CA 1
ATOM 2447 C C . HIS A 1 340 ? 28.988 29.880 -3.849 1.00 32.84 340 HIS A C 1
ATOM 2449 O O . HIS A 1 340 ? 28.560 29.435 -2.787 1.00 32.84 340 HIS A O 1
ATOM 2455 N N . ARG A 1 341 ? 28.203 30.076 -4.908 1.00 38.03 341 ARG A N 1
ATOM 2456 C CA . ARG A 1 341 ? 26.832 29.594 -5.013 1.00 38.03 341 ARG A CA 1
ATOM 2457 C C . ARG A 1 341 ? 26.887 28.069 -5.018 1.00 38.03 341 ARG A C 1
ATOM 2459 O O . ARG A 1 341 ? 27.436 27.488 -5.955 1.00 38.03 341 ARG A O 1
ATOM 2466 N N . GLU A 1 342 ? 26.358 27.434 -3.970 1.00 44.19 342 GLU A N 1
ATOM 2467 C CA . GLU A 1 342 ? 26.275 25.972 -3.904 1.00 44.19 342 GLU A CA 1
ATOM 2468 C C . GLU A 1 342 ? 25.656 25.434 -5.206 1.00 44.19 342 GLU A C 1
ATOM 2470 O O . GLU A 1 342 ? 24.665 26.001 -5.689 1.00 44.19 342 GLU A O 1
ATOM 2475 N N . PRO A 1 343 ? 26.237 24.387 -5.823 1.00 53.22 343 PRO A N 1
ATOM 2476 C CA . PRO A 1 343 ? 25.755 23.882 -7.097 1.00 53.22 343 PRO A CA 1
ATOM 2477 C C . PRO A 1 343 ? 24.354 23.296 -6.914 1.00 53.22 343 PRO A C 1
ATOM 2479 O O . PRO A 1 343 ? 24.190 22.184 -6.414 1.00 53.22 343 PRO A O 1
ATOM 2482 N N . VAL A 1 344 ? 23.340 24.062 -7.327 1.00 57.44 344 VAL A N 1
ATOM 2483 C CA . VAL A 1 344 ? 21.939 23.632 -7.288 1.00 57.44 344 VAL A CA 1
ATOM 2484 C C . VAL A 1 344 ? 21.823 22.318 -8.070 1.00 57.44 344 VAL A C 1
ATOM 2486 O O . VAL A 1 344 ? 22.193 22.285 -9.249 1.00 57.44 344 VAL A O 1
ATOM 2489 N N . PRO A 1 345 ? 21.343 21.226 -7.450 1.00 65.69 345 PRO A N 1
ATOM 2490 C CA . PRO A 1 345 ? 21.301 19.931 -8.103 1.00 65.69 345 PRO A CA 1
ATOM 2491 C C . PRO A 1 345 ? 20.337 19.985 -9.287 1.00 65.69 345 PRO A C 1
ATOM 2493 O O . PRO A 1 345 ? 19.156 20.295 -9.143 1.00 65.69 345 PRO A O 1
ATOM 2496 N N . SER A 1 346 ? 20.855 19.647 -10.468 1.00 80.81 346 SER A N 1
ATOM 2497 C CA . SER A 1 346 ? 20.105 19.647 -11.732 1.00 80.81 346 SER A CA 1
ATOM 2498 C C . SER A 1 346 ? 18.854 18.757 -11.717 1.00 80.81 346 SER A C 1
ATOM 2500 O O . SER A 1 346 ? 17.942 18.950 -12.520 1.00 80.81 346 SER A O 1
ATOM 2502 N N . LEU A 1 347 ? 18.801 17.781 -10.807 1.00 88.31 347 LEU A N 1
ATOM 2503 C CA . LEU A 1 347 ? 17.717 16.821 -10.664 1.00 88.31 347 LEU A CA 1
ATOM 2504 C C . LEU A 1 347 ? 17.294 16.716 -9.191 1.00 88.31 347 LEU A C 1
ATOM 2506 O O . LEU A 1 347 ? 18.148 16.598 -8.315 1.00 88.31 347 LEU A O 1
ATOM 2510 N N . SER A 1 348 ? 15.990 16.666 -8.920 1.00 91.00 348 SER A N 1
ATOM 2511 C CA . SER A 1 348 ? 15.439 16.182 -7.648 1.00 91.00 348 SER A CA 1
ATOM 2512 C C . SER A 1 348 ? 14.689 14.879 -7.882 1.00 91.00 348 SER A C 1
ATOM 2514 O O . SER A 1 348 ? 13.902 14.770 -8.825 1.00 91.00 348 SER A O 1
ATOM 2516 N N . VAL A 1 349 ? 14.913 13.896 -7.017 1.00 94.12 349 VAL A N 1
ATOM 2517 C CA . VAL A 1 349 ? 14.147 12.651 -6.969 1.00 94.12 349 VAL A CA 1
ATOM 2518 C C . VAL A 1 349 ? 13.413 12.599 -5.638 1.00 94.12 349 VAL A C 1
ATOM 2520 O O . VAL A 1 349 ? 14.025 12.502 -4.579 1.00 94.12 349 VAL A O 1
ATOM 2523 N N . ASN A 1 350 ? 12.089 12.644 -5.693 1.00 94.38 350 ASN A N 1
ATOM 2524 C CA . ASN A 1 350 ? 11.246 12.541 -4.517 1.00 94.38 350 ASN A CA 1
ATOM 2525 C C . ASN A 1 350 ? 10.681 11.122 -4.444 1.00 94.38 350 ASN A C 1
ATOM 2527 O O . ASN A 1 350 ? 10.020 10.669 -5.381 1.00 94.38 350 ASN A O 1
ATOM 2531 N N . VAL A 1 351 ? 10.946 10.423 -3.343 1.00 94.62 351 VAL A N 1
ATOM 2532 C CA . VAL A 1 351 ? 10.428 9.081 -3.045 1.00 94.62 351 VAL A CA 1
ATOM 2533 C C . VAL A 1 351 ? 9.626 9.039 -1.742 1.00 94.62 351 VAL A C 1
ATOM 2535 O O . VAL A 1 351 ? 9.100 7.982 -1.412 1.00 94.62 351 VAL A O 1
ATOM 2538 N N . LEU A 1 352 ? 9.474 10.145 -1.007 1.00 91.69 352 LEU A N 1
ATOM 2539 C CA . LEU A 1 352 ? 8.612 10.235 0.180 1.00 91.69 352 LEU A CA 1
ATOM 2540 C C . LEU A 1 352 ? 7.196 10.683 -0.236 1.00 91.69 352 LEU A C 1
ATOM 2542 O O . LEU A 1 352 ? 6.811 11.852 -0.172 1.00 91.69 352 LEU A O 1
ATOM 2546 N N . GLY A 1 353 ? 6.418 9.719 -0.726 1.00 88.69 353 GLY A N 1
ATOM 2547 C CA . GLY A 1 353 ? 5.162 9.906 -1.458 1.00 88.69 353 GLY A CA 1
ATOM 2548 C C . GLY A 1 353 ? 5.207 9.160 -2.798 1.00 88.69 353 GLY A C 1
ATOM 2549 O O . GLY A 1 353 ? 5.993 8.229 -2.948 1.00 88.69 353 GLY A O 1
ATOM 2550 N N . PRO A 1 354 ? 4.387 9.524 -3.797 1.00 88.56 354 PRO A N 1
ATOM 2551 C CA . PRO A 1 354 ? 4.552 9.036 -5.167 1.00 88.56 354 PRO A CA 1
ATOM 2552 C C . PRO A 1 354 ? 5.917 9.443 -5.742 1.00 88.56 354 PRO A C 1
ATOM 2554 O O . PRO A 1 354 ? 6.335 10.585 -5.550 1.00 88.56 354 PRO A O 1
ATOM 2557 N N . LEU A 1 355 ? 6.575 8.555 -6.494 1.00 92.69 355 LEU A N 1
ATOM 2558 C CA . LEU A 1 355 ? 7.846 8.846 -7.155 1.00 92.69 355 LEU A CA 1
ATOM 2559 C C . LEU A 1 355 ? 7.700 10.076 -8.057 1.00 92.69 355 LEU A C 1
ATOM 2561 O O . LEU A 1 355 ? 6.837 10.113 -8.941 1.00 92.69 355 LEU A O 1
ATOM 2565 N N . ARG A 1 356 ? 8.577 11.062 -7.877 1.00 92.19 356 ARG A N 1
ATOM 2566 C CA . ARG A 1 356 ? 8.749 12.177 -8.811 1.00 92.19 356 ARG A CA 1
ATOM 2567 C C . ARG A 1 356 ? 10.214 12.366 -9.154 1.00 92.19 356 ARG A C 1
ATOM 2569 O O . ARG A 1 356 ? 11.075 12.278 -8.289 1.00 92.19 356 ARG A O 1
ATOM 2576 N N . VAL A 1 357 ? 10.484 12.625 -10.424 1.00 91.75 357 VAL A N 1
ATOM 2577 C CA . VAL A 1 357 ? 11.792 13.014 -10.941 1.00 91.75 357 VAL A CA 1
ATOM 2578 C C . VAL A 1 357 ? 11.609 14.371 -11.601 1.00 91.75 357 VAL A C 1
ATOM 2580 O O . VAL A 1 357 ? 10.982 14.471 -12.656 1.00 91.75 357 VAL A O 1
ATOM 2583 N N . THR A 1 358 ? 12.133 15.405 -10.955 1.00 90.50 358 THR A N 1
ATOM 2584 C CA . THR A 1 358 ? 12.008 16.800 -11.373 1.00 90.50 358 THR A CA 1
ATOM 2585 C C . THR A 1 358 ? 13.354 17.291 -11.882 1.00 90.50 358 THR A C 1
ATOM 2587 O O . THR A 1 358 ? 14.365 17.147 -11.198 1.00 90.50 358 THR A O 1
ATOM 2590 N N . TRP A 1 359 ? 13.376 17.871 -13.077 1.00 87.75 359 TRP A N 1
ATOM 2591 C CA . TRP A 1 359 ? 14.555 18.521 -13.647 1.00 87.75 359 TRP A CA 1
ATOM 2592 C C . TRP A 1 359 ? 14.460 20.041 -13.482 1.00 87.75 359 TRP A C 1
ATOM 2594 O O . TRP A 1 359 ? 13.391 20.617 -13.689 1.00 87.75 359 TRP A O 1
ATOM 2604 N N . TYR A 1 360 ? 15.575 20.679 -13.129 1.00 82.88 360 TYR A N 1
ATOM 2605 C CA . TYR A 1 360 ? 15.690 22.131 -13.010 1.00 82.88 360 TYR A CA 1
ATOM 2606 C C . TYR A 1 360 ? 16.651 22.664 -14.074 1.00 82.88 360 TYR A C 1
ATOM 2608 O O . TYR A 1 360 ? 17.805 22.242 -14.167 1.00 82.88 360 TYR A O 1
ATOM 2616 N N . GLU A 1 361 ? 16.157 23.592 -14.890 1.00 72.19 361 GLU A N 1
ATOM 2617 C CA . GLU A 1 361 ? 16.932 24.249 -15.938 1.00 72.19 361 GLU A CA 1
ATOM 2618 C C . GLU A 1 361 ? 17.643 25.485 -15.367 1.00 72.19 361 GLU A C 1
ATOM 2620 O O . GLU A 1 361 ? 17.011 26.481 -15.021 1.00 72.19 361 GLU A O 1
ATOM 2625 N N . GLY A 1 362 ? 18.973 25.414 -15.256 1.00 65.69 362 GLY A N 1
ATOM 2626 C CA . GLY A 1 362 ? 19.806 26.516 -14.764 1.00 65.69 362 GLY A CA 1
ATOM 2627 C C . GLY A 1 362 ? 19.838 26.686 -13.236 1.00 65.69 362 GLY A C 1
ATOM 2628 O O . GLY A 1 362 ? 19.023 26.158 -12.484 1.00 65.69 362 GLY A O 1
ATOM 2629 N N . SER A 1 363 ? 20.824 27.448 -12.758 1.00 54.25 363 SER A N 1
ATOM 2630 C CA . SER A 1 363 ? 21.158 27.623 -11.334 1.00 54.25 363 SER A CA 1
ATOM 2631 C C . SER A 1 363 ? 20.319 28.689 -10.606 1.00 54.25 363 SER A C 1
ATOM 2633 O O . SER A 1 363 ? 20.817 29.390 -9.721 1.00 54.25 363 SER A O 1
ATOM 2635 N N . GLY A 1 364 ? 19.037 28.834 -10.956 1.00 44.91 364 GLY A N 1
ATOM 2636 C CA . GLY A 1 364 ? 18.160 29.814 -10.316 1.00 44.91 364 GLY A CA 1
ATOM 2637 C C . GLY A 1 364 ? 16.673 29.580 -10.556 1.00 44.91 364 GLY A C 1
ATOM 2638 O O . GLY A 1 364 ? 16.207 29.749 -11.675 1.00 44.91 364 GLY A O 1
ATOM 2639 N N . THR A 1 365 ? 15.948 29.253 -9.478 1.00 48.47 365 THR A N 1
ATOM 2640 C CA . THR A 1 365 ? 14.515 29.564 -9.243 1.00 48.47 365 THR A CA 1
ATOM 2641 C C . THR A 1 365 ? 13.490 29.266 -10.355 1.00 48.47 365 THR A C 1
ATOM 2643 O O . THR A 1 365 ? 12.362 29.753 -10.297 1.00 48.47 365 THR A O 1
ATOM 2646 N N . GLY A 1 366 ? 13.826 28.423 -11.331 1.00 54.69 366 GLY A N 1
ATOM 2647 C CA . GLY A 1 366 ? 12.903 27.954 -12.361 1.00 54.69 366 GLY A CA 1
ATOM 2648 C C . GLY A 1 366 ? 11.842 26.994 -11.814 1.00 54.69 366 GLY A C 1
ATOM 2649 O O . GLY A 1 366 ? 12.083 26.234 -10.873 1.00 54.69 366 GLY A O 1
ATOM 2650 N N . CYS A 1 367 ? 10.664 26.993 -12.441 1.00 61.22 367 CYS A N 1
ATOM 2651 C CA . CYS A 1 367 ? 9.651 25.968 -12.199 1.00 61.22 367 CYS A CA 1
ATOM 2652 C C . CYS A 1 367 ? 10.188 24.611 -12.676 1.00 61.22 367 CYS A C 1
ATOM 2654 O O . CYS A 1 367 ? 10.378 24.409 -13.873 1.00 61.22 367 CYS A O 1
ATOM 2656 N N . GLY A 1 368 ? 10.446 23.691 -11.744 1.00 76.38 368 GLY A N 1
ATOM 2657 C CA . GLY A 1 368 ? 10.990 22.374 -12.070 1.00 76.38 368 GLY A CA 1
ATOM 2658 C C . GLY A 1 368 ? 10.036 21.544 -12.934 1.00 76.38 368 GLY A C 1
ATOM 2659 O O . GLY A 1 368 ? 8.838 21.464 -12.660 1.00 76.38 368 GLY A O 1
ATOM 2660 N N . PHE A 1 369 ? 10.573 20.889 -13.960 1.00 80.00 369 PHE A N 1
ATOM 2661 C CA . PHE A 1 369 ? 9.809 20.065 -14.891 1.00 80.00 369 PHE A CA 1
ATOM 2662 C C . PHE A 1 369 ? 9.710 18.620 -14.388 1.00 80.00 369 PHE A C 1
ATOM 2664 O O . PHE A 1 369 ? 10.724 17.928 -14.286 1.00 80.00 369 PHE A O 1
ATOM 2671 N N . ASP A 1 370 ? 8.493 18.133 -14.124 1.00 86.00 370 ASP A N 1
ATOM 2672 C CA . ASP A 1 370 ? 8.253 16.714 -13.833 1.00 86.00 370 ASP A CA 1
ATOM 2673 C C . ASP A 1 370 ? 8.493 15.870 -15.098 1.00 86.00 370 ASP A C 1
ATOM 2675 O O . ASP A 1 370 ? 7.714 15.890 -16.055 1.00 86.00 370 ASP A O 1
ATOM 2679 N N . ILE A 1 371 ? 9.589 15.111 -15.098 1.00 86.88 371 ILE A N 1
ATOM 2680 C CA . ILE A 1 371 ? 9.964 14.197 -16.180 1.00 86.88 371 ILE A CA 1
ATOM 2681 C C . ILE A 1 371 ? 9.620 12.735 -15.871 1.00 86.88 371 ILE A C 1
ATOM 2683 O O . ILE A 1 371 ? 9.883 11.857 -16.696 1.00 86.88 371 ILE A O 1
ATOM 2687 N N . THR A 1 372 ? 8.976 12.446 -14.734 1.00 83.31 372 THR A N 1
ATOM 2688 C CA . THR A 1 372 ? 8.599 11.083 -14.312 1.00 83.31 372 THR A CA 1
ATOM 2689 C C . THR A 1 372 ? 7.785 10.370 -15.383 1.00 83.31 372 THR A C 1
ATOM 2691 O O . THR A 1 372 ? 7.992 9.184 -15.643 1.00 83.31 372 THR A O 1
ATOM 2694 N N . CYS A 1 373 ? 6.873 11.090 -16.046 1.00 79.00 373 CYS A N 1
ATOM 2695 C CA . CYS A 1 373 ? 6.028 10.549 -17.107 1.00 79.00 373 CYS A CA 1
ATOM 2696 C C . CYS A 1 373 ? 6.835 10.033 -18.315 1.00 79.00 373 CYS A C 1
ATOM 2698 O O . CYS A 1 373 ? 6.438 9.027 -18.904 1.00 79.00 373 CYS A O 1
ATOM 2700 N N . LYS A 1 374 ? 7.987 10.654 -18.618 1.00 77.44 374 LYS A N 1
ATOM 2701 C CA . LYS A 1 374 ? 8.896 10.298 -19.721 1.00 77.44 374 LYS A CA 1
ATOM 2702 C C . LYS A 1 374 ? 9.729 9.040 -19.423 1.00 77.44 374 LYS A C 1
ATOM 2704 O O . LYS A 1 374 ? 10.253 8.417 -20.343 1.00 77.44 374 LYS A O 1
ATOM 2709 N N . LEU A 1 375 ? 9.845 8.637 -18.154 1.00 81.44 375 LEU A N 1
ATOM 2710 C CA . LEU A 1 375 ? 10.574 7.432 -17.753 1.00 81.44 375 LEU A CA 1
ATOM 2711 C C . LEU A 1 375 ? 9.712 6.171 -17.928 1.00 81.44 375 LEU A C 1
ATOM 2713 O O . LEU A 1 375 ? 8.563 6.117 -17.478 1.00 81.44 375 LEU A O 1
ATOM 2717 N N . GLN A 1 376 ? 10.293 5.124 -18.521 1.00 83.25 376 GLN A N 1
ATOM 2718 C CA . GLN A 1 376 ? 9.684 3.788 -18.595 1.00 83.25 376 GLN A CA 1
ATOM 2719 C C . GLN A 1 376 ? 9.541 3.166 -17.188 1.00 83.25 376 GLN A C 1
ATOM 2721 O O . GLN A 1 376 ? 10.354 3.485 -16.319 1.00 83.25 376 GLN A O 1
ATOM 2726 N N . PRO A 1 377 ? 8.585 2.243 -16.942 1.00 83.44 377 PRO A N 1
ATOM 2727 C CA . PRO A 1 377 ? 8.364 1.653 -15.614 1.00 83.44 377 PRO A CA 1
ATOM 2728 C C . PRO A 1 377 ? 9.637 1.083 -14.970 1.00 83.44 377 PRO A C 1
ATOM 2730 O O . PRO A 1 377 ? 9.995 1.469 -13.862 1.00 83.44 377 PRO A O 1
ATOM 2733 N N . ARG A 1 378 ? 10.415 0.290 -15.719 1.00 83.19 378 ARG A N 1
ATOM 2734 C CA . ARG A 1 378 ? 11.686 -0.273 -15.233 1.00 83.19 378 ARG A CA 1
ATOM 2735 C C . ARG A 1 378 ? 12.742 0.795 -14.904 1.00 83.19 378 ARG A C 1
ATOM 2737 O O . ARG A 1 378 ? 13.550 0.606 -14.002 1.00 83.19 378 ARG A O 1
ATOM 2744 N N . SER A 1 379 ? 12.739 1.921 -15.619 1.00 90.00 379 SER A N 1
ATOM 2745 C CA . SER A 1 379 ? 13.617 3.063 -15.330 1.00 90.00 379 SER A CA 1
ATOM 2746 C C . SER A 1 379 ? 13.187 3.807 -14.063 1.00 90.00 379 SER A C 1
ATOM 2748 O O . SER A 1 379 ? 14.052 4.260 -13.322 1.00 90.00 379 SER A O 1
ATOM 2750 N N . ARG A 1 380 ? 11.879 3.892 -13.783 1.00 91.31 380 ARG A N 1
ATOM 2751 C CA . ARG A 1 380 ? 11.339 4.455 -12.532 1.00 91.31 380 ARG A CA 1
ATOM 2752 C C . ARG A 1 380 ? 11.720 3.611 -11.321 1.00 91.31 380 ARG A C 1
ATOM 2754 O O . ARG A 1 380 ? 12.231 4.155 -10.351 1.00 91.31 380 ARG A O 1
ATOM 2761 N N . GLU A 1 381 ? 11.538 2.294 -11.413 1.00 91.94 381 GLU A N 1
ATOM 2762 C CA . GLU A 1 381 ? 11.962 1.345 -10.376 1.00 91.94 381 GLU A CA 1
ATOM 2763 C C . GLU A 1 381 ? 13.464 1.460 -10.088 1.00 91.94 381 GLU A C 1
ATOM 2765 O O . GLU A 1 381 ? 13.857 1.562 -8.932 1.00 91.94 381 GLU A O 1
ATOM 2770 N N . LEU A 1 382 ? 14.301 1.507 -11.133 1.00 93.06 382 LEU A N 1
ATOM 2771 C CA . LEU A 1 382 ? 15.750 1.652 -10.990 1.00 93.06 382 LEU A CA 1
ATOM 2772 C C . LEU A 1 382 ? 16.143 2.994 -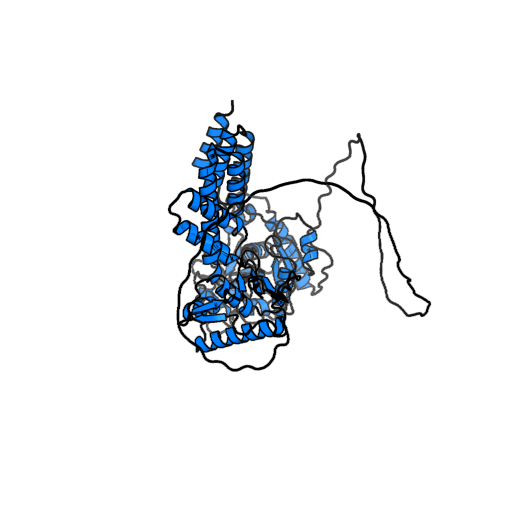10.345 1.00 93.06 382 LEU A C 1
ATOM 2774 O O . LEU A 1 382 ? 17.006 3.001 -9.473 1.00 93.06 382 LEU A O 1
ATOM 2778 N N . VAL A 1 383 ? 15.511 4.114 -10.719 1.00 94.31 383 VAL A N 1
ATOM 2779 C CA . VAL A 1 383 ? 15.755 5.416 -10.063 1.00 94.31 383 VAL A CA 1
ATOM 2780 C C . VAL A 1 383 ? 15.348 5.379 -8.594 1.00 94.31 383 VAL A C 1
ATOM 2782 O O . VAL A 1 383 ? 16.138 5.791 -7.752 1.00 94.31 383 VAL A O 1
ATOM 2785 N N . ALA A 1 384 ? 14.159 4.862 -8.274 1.00 94.81 384 ALA A N 1
ATOM 2786 C CA . ALA A 1 384 ? 13.685 4.770 -6.896 1.00 94.81 384 ALA A CA 1
ATOM 2787 C C . ALA A 1 384 ? 14.590 3.872 -6.039 1.00 94.81 384 ALA A C 1
ATOM 2789 O O . ALA A 1 384 ? 14.937 4.236 -4.920 1.00 94.81 384 ALA A O 1
ATOM 2790 N N . LEU A 1 385 ? 15.028 2.732 -6.578 1.00 94.25 385 LEU A N 1
ATOM 2791 C CA . LEU A 1 385 ? 15.939 1.817 -5.896 1.00 94.25 385 LEU A CA 1
ATOM 2792 C C . LEU A 1 385 ? 17.303 2.475 -5.625 1.00 94.25 385 LEU A C 1
ATOM 2794 O O . LEU A 1 385 ? 17.794 2.410 -4.504 1.00 94.25 385 LEU A O 1
ATOM 2798 N N . LEU A 1 386 ? 17.892 3.169 -6.607 1.00 94.31 386 LEU A N 1
ATOM 2799 C CA . LEU A 1 386 ? 19.142 3.916 -6.404 1.00 94.31 386 LEU A CA 1
ATOM 2800 C C . LEU A 1 386 ? 18.968 5.086 -5.414 1.00 94.31 386 LEU A C 1
ATOM 2802 O O . LEU A 1 386 ? 19.861 5.342 -4.611 1.00 94.31 386 LEU A O 1
ATOM 2806 N N . ALA A 1 387 ? 17.823 5.773 -5.435 1.00 95.19 387 ALA A N 1
ATOM 2807 C CA . ALA A 1 387 ? 17.496 6.860 -4.511 1.00 95.19 387 ALA A CA 1
ATOM 2808 C C . ALA A 1 387 ? 17.375 6.379 -3.052 1.00 95.19 387 ALA A C 1
ATOM 2810 O O . ALA A 1 387 ? 17.849 7.052 -2.137 1.00 95.19 387 ALA A O 1
ATOM 2811 N N . LEU A 1 388 ? 16.808 5.187 -2.837 1.00 94.75 388 LEU A N 1
ATOM 2812 C CA . LEU A 1 388 ? 16.631 4.566 -1.518 1.00 94.75 388 LEU A CA 1
ATOM 2813 C C . LEU A 1 388 ? 17.916 3.945 -0.936 1.00 94.75 388 LEU A C 1
ATOM 2815 O O . LEU A 1 388 ? 17.926 3.505 0.215 1.00 94.75 388 LEU A O 1
ATOM 2819 N N . HIS A 1 389 ? 19.016 3.951 -1.693 1.00 92.69 389 HIS A N 1
ATOM 2820 C CA . HIS A 1 389 ? 20.328 3.478 -1.258 1.00 92.69 389 HIS A CA 1
ATOM 2821 C C . HIS A 1 389 ? 21.376 4.608 -1.331 1.00 92.69 389 HIS A C 1
ATOM 2823 O O . HIS A 1 389 ? 22.198 4.618 -2.249 1.00 92.69 389 HIS A O 1
ATOM 2829 N N . PRO A 1 390 ? 21.387 5.553 -0.361 1.00 90.88 390 PRO A N 1
ATOM 2830 C CA . PRO A 1 390 ? 22.304 6.700 -0.353 1.00 90.88 390 PRO A CA 1
ATOM 2831 C C . PRO A 1 390 ? 23.782 6.304 -0.415 1.00 90.88 390 PRO A C 1
ATOM 2833 O O . PRO A 1 390 ? 24.551 6.972 -1.093 1.00 90.88 390 PRO A O 1
ATOM 2836 N N . SER A 1 391 ? 24.178 5.193 0.213 1.00 87.88 391 SER A N 1
ATOM 2837 C CA . SER A 1 391 ? 25.553 4.658 0.175 1.00 87.88 391 SER A CA 1
ATOM 2838 C C . SER A 1 391 ? 25.869 3.825 -1.081 1.00 87.88 391 SER A C 1
ATOM 2840 O O . SER A 1 391 ? 26.930 3.209 -1.164 1.00 87.88 391 SER A O 1
ATOM 2842 N N . GLY A 1 392 ? 24.944 3.774 -2.043 1.00 90.50 392 GLY A N 1
ATOM 2843 C CA . GLY A 1 392 ? 24.988 2.907 -3.215 1.00 90.50 392 GLY A CA 1
ATOM 2844 C C . GLY A 1 392 ? 24.482 1.484 -2.949 1.00 90.50 392 GLY A C 1
ATOM 2845 O O . GLY A 1 392 ? 24.413 1.010 -1.816 1.00 90.50 392 GLY A O 1
ATOM 2846 N N . ILE A 1 393 ? 24.127 0.785 -4.027 1.00 91.81 393 ILE A N 1
ATOM 2847 C CA . ILE A 1 393 ? 23.646 -0.604 -4.019 1.00 91.81 393 ILE A CA 1
ATOM 2848 C C . ILE A 1 393 ? 24.549 -1.482 -4.893 1.00 91.81 393 ILE A C 1
ATOM 2850 O O . ILE A 1 393 ? 24.958 -1.088 -5.989 1.00 91.81 393 ILE A O 1
ATOM 2854 N N . SER A 1 394 ? 24.878 -2.682 -4.409 1.00 90.44 394 SER A N 1
ATOM 2855 C CA . SER A 1 394 ? 25.693 -3.638 -5.161 1.00 90.44 394 SER A CA 1
ATOM 2856 C C . SER A 1 394 ? 24.951 -4.169 -6.392 1.00 90.44 394 SER A C 1
ATOM 2858 O O . SER A 1 394 ? 23.719 -4.245 -6.429 1.00 90.44 394 SER A O 1
ATOM 2860 N N . ARG A 1 395 ? 25.711 -4.586 -7.413 1.00 87.44 395 ARG A N 1
ATOM 2861 C CA . ARG A 1 395 ? 25.140 -5.165 -8.640 1.00 87.44 395 ARG A CA 1
ATOM 2862 C C . ARG A 1 395 ? 24.169 -6.310 -8.354 1.00 87.44 395 ARG A C 1
ATOM 2864 O O . ARG A 1 395 ? 23.089 -6.330 -8.930 1.00 87.44 395 ARG A O 1
ATOM 2871 N N . ASP A 1 396 ? 24.528 -7.233 -7.471 1.00 86.38 396 ASP A N 1
ATOM 2872 C CA . ASP A 1 396 ? 23.736 -8.445 -7.245 1.00 86.38 396 ASP A CA 1
ATOM 2873 C C . ASP A 1 396 ? 22.402 -8.123 -6.554 1.00 86.38 396 ASP A C 1
ATOM 2875 O O . ASP A 1 396 ? 21.367 -8.667 -6.932 1.00 86.38 396 ASP A O 1
ATOM 2879 N N . ARG A 1 397 ? 22.385 -7.130 -5.651 1.00 88.69 397 ARG A N 1
ATOM 2880 C CA . ARG A 1 397 ? 21.152 -6.616 -5.032 1.00 88.69 397 ARG A CA 1
ATOM 2881 C C . ARG A 1 397 ? 20.262 -5.860 -6.026 1.00 88.69 397 ARG A C 1
ATOM 2883 O O . ARG A 1 397 ? 19.043 -5.967 -5.929 1.00 88.69 397 ARG A O 1
ATOM 2890 N N . LEU A 1 398 ? 20.829 -5.160 -7.019 1.00 89.75 398 LEU A N 1
ATOM 2891 C CA . LEU A 1 398 ? 20.049 -4.623 -8.149 1.00 89.75 398 LEU A CA 1
ATOM 2892 C C . LEU A 1 398 ? 19.428 -5.740 -9.003 1.00 89.75 398 LEU A C 1
ATOM 2894 O O . LEU A 1 398 ? 18.288 -5.590 -9.446 1.00 89.75 398 LEU A O 1
ATOM 2898 N N . VAL A 1 399 ? 20.160 -6.837 -9.255 1.00 87.62 399 VAL A N 1
ATOM 2899 C CA . VAL A 1 399 ? 19.625 -7.992 -10.001 1.00 87.62 399 VAL A CA 1
ATOM 2900 C C . VAL A 1 399 ? 18.441 -8.588 -9.245 1.00 87.62 399 VAL A C 1
ATOM 2902 O O . VAL A 1 399 ? 17.360 -8.747 -9.810 1.00 87.62 399 VAL A O 1
ATOM 2905 N N . GLU A 1 400 ? 18.650 -8.883 -7.963 1.00 87.31 400 GLU A N 1
ATOM 2906 C CA . GLU A 1 400 ? 17.665 -9.485 -7.069 1.00 87.31 400 GLU A CA 1
ATOM 2907 C C . GLU A 1 400 ? 16.399 -8.627 -6.958 1.00 87.31 400 GLU A C 1
ATOM 2909 O O . GLU A 1 400 ? 15.301 -9.133 -7.170 1.00 87.31 400 GLU A O 1
ATOM 2914 N N . ALA A 1 401 ? 16.531 -7.320 -6.716 1.00 86.62 401 ALA A N 1
ATOM 2915 C CA . ALA A 1 401 ? 15.382 -6.430 -6.574 1.00 86.62 401 ALA A CA 1
ATOM 2916 C C . ALA A 1 401 ? 14.583 -6.270 -7.881 1.00 86.62 401 ALA A C 1
ATOM 2918 O O . ALA A 1 401 ? 13.357 -6.340 -7.870 1.00 86.62 401 ALA A O 1
ATOM 2919 N N . LEU A 1 402 ? 15.248 -6.061 -9.024 1.00 86.38 402 LEU A N 1
ATOM 2920 C CA . LEU A 1 402 ? 14.546 -5.764 -10.279 1.00 86.38 402 LEU A CA 1
ATOM 2921 C C . LEU A 1 402 ? 14.049 -7.025 -11.010 1.00 86.38 402 LEU A C 1
ATOM 2923 O O . LEU A 1 402 ? 12.977 -6.994 -11.620 1.00 86.38 402 LEU A O 1
ATOM 2927 N N . TRP A 1 403 ? 14.788 -8.135 -10.978 1.00 83.94 403 TRP A N 1
ATOM 2928 C CA . TRP A 1 403 ? 14.424 -9.356 -11.714 1.00 83.94 403 TRP A CA 1
ATOM 2929 C C . TRP A 1 403 ? 13.995 -10.526 -10.819 1.00 83.94 403 TRP A C 1
ATOM 2931 O O . TRP A 1 403 ? 13.279 -11.406 -11.303 1.00 83.94 403 TRP A O 1
ATOM 2941 N N . GLY A 1 404 ? 14.366 -10.537 -9.534 1.00 82.38 404 GLY A N 1
ATOM 2942 C CA . GLY A 1 404 ? 13.983 -11.579 -8.578 1.00 82.38 404 GLY A CA 1
ATOM 2943 C C . GLY A 1 404 ? 14.273 -12.989 -9.094 1.00 82.38 404 GLY A C 1
ATOM 2944 O O . GLY A 1 404 ? 15.331 -13.261 -9.663 1.00 82.38 404 GLY A O 1
ATOM 2945 N N . ALA A 1 405 ? 13.288 -13.881 -8.964 1.00 68.19 405 ALA A N 1
ATOM 2946 C CA . ALA A 1 405 ? 13.362 -15.251 -9.476 1.00 68.19 405 ALA A CA 1
ATOM 2947 C C . ALA A 1 405 ? 13.451 -15.355 -11.018 1.00 68.19 405 ALA A C 1
ATOM 2949 O O . ALA A 1 405 ? 13.807 -16.408 -11.536 1.00 68.19 405 ALA A O 1
ATOM 2950 N N . ARG A 1 406 ? 13.162 -14.281 -11.772 1.00 66.06 406 ARG A N 1
ATOM 2951 C CA . ARG A 1 406 ? 13.259 -14.226 -13.248 1.00 66.06 406 ARG A CA 1
ATOM 2952 C C . ARG A 1 406 ? 14.563 -13.548 -13.695 1.00 66.06 406 ARG A C 1
ATOM 2954 O O . ARG A 1 406 ? 14.575 -12.754 -14.638 1.00 66.06 406 ARG A O 1
ATOM 2961 N N . SER A 1 407 ? 15.662 -13.844 -12.997 1.00 71.25 407 SER A N 1
ATOM 2962 C CA . SER A 1 407 ? 16.995 -13.324 -13.316 1.00 71.25 407 SER A CA 1
ATOM 2963 C C . SER A 1 407 ? 17.428 -13.750 -14.731 1.00 71.25 407 SER A C 1
ATOM 2965 O O . SER A 1 407 ? 17.401 -14.941 -15.050 1.00 71.25 407 SER A O 1
ATOM 2967 N N . PRO A 1 408 ? 17.807 -12.813 -15.619 1.00 74.12 408 PRO A N 1
ATOM 2968 C CA . PRO A 1 408 ? 18.174 -13.140 -16.992 1.00 74.12 408 PRO A CA 1
ATOM 2969 C C . PRO A 1 408 ? 19.542 -13.828 -17.040 1.00 74.12 408 PRO A C 1
ATOM 2971 O O . PRO A 1 408 ? 20.446 -13.461 -16.297 1.00 74.12 408 PRO A O 1
ATOM 2974 N N . ALA A 1 409 ? 19.750 -14.736 -18.001 1.00 74.50 409 ALA A N 1
ATOM 2975 C CA . ALA A 1 409 ? 20.973 -15.547 -18.133 1.00 74.50 409 ALA A CA 1
ATOM 2976 C C . ALA A 1 409 ? 22.306 -14.758 -18.210 1.00 74.50 409 ALA A C 1
ATOM 2978 O O . ALA A 1 409 ? 23.381 -15.338 -18.075 1.00 74.50 409 ALA A O 1
ATOM 2979 N N . ARG A 1 410 ? 22.263 -13.436 -18.436 1.00 80.69 410 ARG A N 1
ATOM 2980 C CA . ARG A 1 410 ? 23.413 -12.518 -18.329 1.00 80.69 410 ARG A CA 1
ATOM 2981 C C . ARG A 1 410 ? 23.027 -11.274 -17.505 1.00 80.69 410 ARG A C 1
ATOM 2983 O O . ARG A 1 410 ? 22.757 -10.225 -18.102 1.00 80.69 410 ARG A O 1
ATOM 2990 N N . PRO A 1 411 ? 23.017 -11.344 -16.158 1.00 80.44 411 PRO A N 1
ATOM 2991 C CA . PRO A 1 411 ? 22.490 -10.269 -15.308 1.00 80.44 411 PRO A CA 1
ATOM 2992 C C . PRO A 1 411 ? 23.220 -8.930 -15.485 1.00 80.44 411 PRO A C 1
ATOM 2994 O O . PRO A 1 411 ? 22.589 -7.880 -15.594 1.00 80.44 411 PRO A O 1
ATOM 2997 N N . THR A 1 412 ? 24.549 -8.964 -15.636 1.00 81.00 412 THR A N 1
ATOM 2998 C CA . THR A 1 412 ? 25.379 -7.775 -15.900 1.00 81.00 412 THR A CA 1
ATOM 2999 C C . THR A 1 412 ? 24.950 -7.027 -17.164 1.00 81.00 412 THR A C 1
ATOM 3001 O O . THR A 1 412 ? 24.883 -5.800 -17.160 1.00 81.00 412 THR A O 1
ATOM 3004 N N . ASN A 1 413 ? 24.602 -7.745 -18.238 1.00 84.12 413 ASN A N 1
ATOM 3005 C CA . ASN A 1 413 ? 24.169 -7.119 -19.489 1.00 84.12 413 ASN A CA 1
ATOM 3006 C C . ASN A 1 413 ? 22.778 -6.490 -19.338 1.00 84.12 413 ASN A C 1
ATOM 3008 O O . ASN A 1 413 ? 22.532 -5.420 -19.895 1.00 84.12 413 ASN A O 1
ATOM 3012 N N . ALA A 1 414 ? 21.890 -7.116 -18.560 1.00 84.75 414 ALA A N 1
ATOM 3013 C CA . ALA A 1 414 ? 20.561 -6.585 -18.273 1.00 84.75 414 ALA A CA 1
ATOM 3014 C C . ALA A 1 414 ? 20.630 -5.291 -17.444 1.00 84.75 414 ALA A C 1
ATOM 3016 O O . ALA A 1 414 ? 19.990 -4.305 -17.809 1.00 84.75 414 ALA A O 1
ATOM 3017 N N . ILE A 1 415 ? 21.479 -5.248 -16.408 1.00 88.06 415 ILE A N 1
ATOM 3018 C CA . ILE A 1 415 ? 21.755 -4.028 -15.630 1.00 88.06 415 ILE A CA 1
ATOM 3019 C C . ILE A 1 415 ? 22.373 -2.936 -16.500 1.00 88.06 415 ILE A C 1
ATOM 3021 O O . ILE A 1 415 ? 21.858 -1.820 -16.516 1.00 88.06 415 ILE A O 1
ATOM 3025 N N . ASN A 1 416 ? 23.414 -3.244 -17.278 1.00 87.06 416 ASN A N 1
ATOM 3026 C CA . ASN A 1 416 ? 24.038 -2.256 -18.162 1.00 87.06 416 ASN A CA 1
ATOM 3027 C C . ASN A 1 416 ? 23.030 -1.705 -19.186 1.00 87.06 416 ASN A C 1
ATOM 3029 O O . ASN A 1 416 ? 22.995 -0.502 -19.432 1.00 87.06 416 ASN A O 1
ATOM 3033 N N . THR A 1 417 ? 22.146 -2.553 -19.719 1.00 88.69 417 THR A N 1
ATOM 3034 C CA . THR A 1 417 ? 21.057 -2.128 -20.614 1.00 88.69 417 THR A CA 1
ATOM 3035 C C . THR A 1 417 ? 20.054 -1.220 -19.902 1.00 88.69 417 THR A C 1
ATOM 3037 O O . THR A 1 417 ? 19.664 -0.194 -20.456 1.00 88.69 417 THR A O 1
ATOM 3040 N N . ALA A 1 418 ? 19.648 -1.558 -18.676 1.00 88.62 418 ALA A N 1
ATOM 3041 C CA . ALA A 1 418 ? 18.713 -0.757 -17.888 1.00 88.62 418 ALA A CA 1
ATOM 3042 C C . ALA A 1 418 ? 19.299 0.618 -17.516 1.00 88.62 418 ALA A C 1
ATOM 3044 O O . ALA A 1 418 ? 18.626 1.634 -17.688 1.00 88.62 418 ALA A O 1
ATOM 3045 N N . LEU A 1 419 ? 20.570 0.663 -17.102 1.00 89.62 419 LEU A N 1
ATOM 3046 C CA . LEU A 1 419 ? 21.310 1.894 -16.810 1.00 89.62 419 LEU A CA 1
ATOM 3047 C C . LEU A 1 419 ? 21.480 2.770 -18.058 1.00 89.62 419 LEU A C 1
ATOM 3049 O O . LEU A 1 419 ? 21.251 3.975 -17.994 1.00 89.62 419 LEU A O 1
ATOM 3053 N N . THR A 1 420 ? 21.836 2.186 -19.205 1.00 88.12 420 THR A N 1
ATOM 3054 C CA . THR A 1 420 ? 21.956 2.924 -20.474 1.00 88.12 420 THR A CA 1
ATOM 3055 C C . THR A 1 420 ? 20.607 3.474 -20.936 1.00 88.12 420 THR A C 1
ATOM 3057 O O . THR A 1 420 ? 20.533 4.639 -21.320 1.00 88.12 420 THR A O 1
ATOM 3060 N N . ARG A 1 421 ? 19.520 2.695 -20.829 1.00 88.75 421 ARG A N 1
ATOM 3061 C CA . ARG A 1 421 ? 18.156 3.178 -21.118 1.00 88.75 421 ARG A CA 1
ATOM 3062 C C . ARG A 1 421 ? 17.730 4.302 -20.177 1.00 88.75 421 ARG A C 1
ATOM 3064 O O . ARG A 1 421 ? 17.129 5.263 -20.640 1.00 88.75 421 ARG A O 1
ATOM 3071 N N . LEU A 1 422 ? 18.061 4.212 -18.889 1.00 90.25 422 LEU A N 1
ATOM 3072 C CA . LEU A 1 422 ? 17.791 5.272 -17.919 1.00 90.25 422 LEU A CA 1
ATOM 3073 C C . LEU A 1 422 ? 18.567 6.558 -18.255 1.00 90.25 422 LEU A C 1
ATOM 3075 O O . LEU A 1 422 ? 17.954 7.618 -18.337 1.00 90.25 422 LEU A O 1
ATOM 3079 N N . ARG A 1 423 ? 19.877 6.471 -18.531 1.00 89.25 423 ARG A N 1
ATOM 3080 C CA . ARG A 1 423 ? 20.682 7.628 -18.969 1.00 89.25 423 ARG A CA 1
ATOM 3081 C C . ARG A 1 423 ? 20.125 8.258 -20.250 1.00 89.25 423 ARG A C 1
ATOM 3083 O O . ARG A 1 423 ? 19.969 9.472 -20.300 1.00 89.25 423 ARG A O 1
ATOM 3090 N N . ALA A 1 424 ? 19.766 7.448 -21.247 1.00 86.12 424 ALA A N 1
ATOM 3091 C CA . ALA A 1 424 ? 19.171 7.931 -22.495 1.00 86.12 424 ALA A CA 1
ATOM 3092 C C . ALA A 1 424 ? 17.800 8.597 -22.277 1.00 86.12 424 ALA A C 1
ATOM 3094 O O . ALA A 1 424 ? 17.533 9.644 -22.860 1.00 86.12 424 ALA A O 1
ATOM 3095 N N . ALA A 1 425 ? 16.950 8.034 -21.411 1.00 86.31 425 ALA A N 1
ATOM 3096 C CA . ALA A 1 425 ? 15.652 8.615 -21.075 1.00 86.31 425 ALA A CA 1
ATOM 3097 C C . ALA A 1 425 ? 15.790 9.947 -20.321 1.00 86.31 425 ALA A C 1
ATOM 3099 O O . ALA A 1 425 ? 15.059 10.882 -20.628 1.00 86.31 425 ALA A O 1
ATOM 3100 N N . LEU A 1 426 ? 16.741 10.063 -19.386 1.00 86.69 426 LEU A N 1
ATOM 3101 C CA . LEU A 1 426 ? 17.034 11.320 -18.686 1.00 86.69 426 LEU A CA 1
ATOM 3102 C C . LEU A 1 426 ? 17.618 12.374 -19.638 1.00 86.69 426 LEU A C 1
ATOM 3104 O O . LEU A 1 426 ? 17.152 13.510 -19.633 1.00 86.69 426 LEU A O 1
ATOM 3108 N N . ALA A 1 427 ? 18.556 12.001 -20.512 1.00 85.75 427 ALA A N 1
ATOM 3109 C CA . ALA A 1 427 ? 19.101 12.906 -21.525 1.00 85.75 427 ALA A CA 1
ATOM 3110 C C . ALA A 1 427 ? 18.008 13.409 -22.487 1.00 85.75 427 ALA A C 1
ATOM 3112 O O . ALA A 1 427 ? 17.863 14.613 -22.673 1.00 85.75 427 ALA A O 1
ATOM 3113 N N . ALA A 1 428 ? 17.173 12.517 -23.032 1.00 83.38 428 ALA A N 1
ATOM 3114 C CA . ALA A 1 428 ? 16.056 12.895 -23.902 1.00 83.38 428 ALA A CA 1
ATOM 3115 C C . ALA A 1 428 ? 14.979 13.717 -23.169 1.00 83.38 428 ALA A C 1
ATOM 3117 O O . ALA A 1 428 ? 14.351 14.595 -23.754 1.00 83.38 428 ALA A O 1
ATOM 3118 N N . ALA A 1 429 ? 14.761 13.460 -21.878 1.00 80.38 429 ALA A N 1
ATOM 3119 C CA . ALA A 1 429 ? 13.805 14.204 -21.066 1.00 80.38 429 ALA A CA 1
ATOM 3120 C C . ALA A 1 429 ? 14.228 15.651 -20.771 1.00 80.38 429 ALA A C 1
ATOM 3122 O O . ALA A 1 429 ? 13.343 16.468 -20.499 1.00 80.38 429 ALA A O 1
ATOM 3123 N N . THR A 1 430 ? 15.534 15.929 -20.828 1.00 80.44 430 THR A N 1
ATOM 3124 C CA . THR A 1 430 ? 16.197 17.179 -20.409 1.00 80.44 430 THR A CA 1
ATOM 3125 C C . THR A 1 430 ? 16.998 17.836 -21.540 1.00 80.44 430 THR A C 1
ATOM 3127 O O . THR A 1 430 ? 17.866 18.665 -21.289 1.00 80.44 430 THR A O 1
ATOM 3130 N N . ASN A 1 431 ? 16.748 17.446 -22.797 1.00 76.31 431 ASN A N 1
ATOM 3131 C CA . ASN A 1 431 ? 17.446 17.935 -23.997 1.00 76.31 431 ASN A CA 1
ATOM 3132 C C . ASN A 1 431 ? 18.989 17.849 -23.921 1.00 76.31 431 ASN A C 1
ATOM 3134 O O . ASN A 1 431 ? 19.697 18.649 -24.526 1.00 76.31 431 ASN A O 1
ATOM 3138 N N . GLY A 1 432 ? 19.519 16.872 -23.178 1.00 72.94 432 GLY A N 1
ATOM 3139 C CA . GLY A 1 432 ? 20.955 16.685 -22.951 1.00 72.94 432 GLY A CA 1
ATOM 3140 C C . GLY A 1 432 ? 21.579 17.610 -21.898 1.00 72.94 432 GLY A C 1
ATOM 3141 O O . GLY A 1 432 ? 22.787 17.533 -21.692 1.00 72.94 432 GLY A O 1
ATOM 3142 N N . ALA A 1 433 ? 20.791 18.446 -21.213 1.00 70.44 433 ALA A N 1
ATOM 3143 C CA . ALA A 1 433 ? 21.291 19.396 -20.217 1.00 70.44 433 ALA A CA 1
ATOM 3144 C C . ALA A 1 433 ? 21.829 18.728 -18.938 1.00 70.44 433 ALA A C 1
ATOM 3146 O O . ALA A 1 433 ? 22.699 19.291 -18.274 1.00 70.44 433 ALA A O 1
ATOM 3147 N N . VAL A 1 434 ? 21.335 17.536 -18.576 1.00 68.38 434 VAL A N 1
ATOM 3148 C CA . VAL A 1 434 ? 21.843 16.797 -17.410 1.00 68.38 434 VAL A CA 1
ATOM 3149 C C . VAL A 1 434 ? 23.003 15.877 -17.830 1.00 68.38 434 VAL A C 1
ATOM 3151 O O . VAL A 1 434 ? 22.828 15.048 -18.730 1.00 68.38 434 VAL A O 1
ATOM 3154 N N . PRO A 1 435 ? 24.187 15.978 -17.194 1.00 66.00 435 PRO A N 1
ATOM 3155 C CA . PRO A 1 435 ? 25.385 15.244 -17.602 1.00 66.00 435 PRO A CA 1
ATOM 3156 C C . PRO A 1 435 ? 25.270 13.722 -17.406 1.00 66.00 435 PRO A C 1
ATOM 3158 O O . PRO A 1 435 ? 24.550 13.220 -16.549 1.00 66.00 435 PRO A O 1
ATOM 3161 N N . ALA A 1 436 ? 26.046 12.940 -18.165 1.00 64.81 436 ALA A N 1
ATOM 3162 C CA . ALA A 1 436 ? 25.970 11.470 -18.145 1.00 64.81 436 ALA A CA 1
ATOM 3163 C C . ALA A 1 436 ? 26.392 10.804 -16.808 1.00 64.81 436 ALA A C 1
ATOM 3165 O O . ALA A 1 436 ? 26.165 9.603 -16.613 1.00 64.81 436 ALA A O 1
ATOM 3166 N N . ASN A 1 437 ? 26.992 11.567 -15.885 1.00 73.38 437 ASN A N 1
ATOM 3167 C CA . ASN A 1 437 ? 27.500 11.121 -14.583 1.00 73.38 437 ASN A CA 1
ATOM 3168 C C . ASN A 1 437 ? 26.447 11.125 -13.450 1.00 73.38 437 ASN A C 1
ATOM 3170 O O . ASN A 1 437 ? 26.826 10.966 -12.293 1.00 73.38 437 ASN A O 1
ATOM 3174 N N . ILE A 1 438 ? 25.146 11.243 -13.762 1.00 77.12 438 ILE A N 1
ATOM 3175 C CA . ILE A 1 438 ? 24.024 11.096 -12.800 1.00 77.12 438 ILE A CA 1
ATOM 3176 C C . ILE A 1 438 ? 24.141 9.816 -11.959 1.00 77.12 438 ILE A C 1
ATOM 3178 O O . ILE A 1 438 ? 23.717 9.799 -10.808 1.00 77.12 438 ILE A O 1
ATOM 3182 N N . ILE A 1 439 ? 24.692 8.742 -12.536 1.00 82.00 439 ILE A N 1
ATOM 3183 C CA . ILE A 1 439 ? 24.888 7.453 -11.864 1.00 82.00 439 ILE A CA 1
ATOM 3184 C C . ILE A 1 439 ? 26.375 7.116 -11.864 1.00 82.00 439 ILE A C 1
ATOM 3186 O O . ILE A 1 439 ? 26.944 6.844 -12.932 1.00 82.00 439 ILE A O 1
ATOM 3190 N N . THR A 1 440 ? 26.968 7.092 -10.674 1.00 81.69 440 THR A N 1
ATOM 3191 C CA . THR A 1 440 ? 28.341 6.647 -10.421 1.00 81.69 440 THR A CA 1
ATOM 3192 C C . THR A 1 440 ? 28.385 5.123 -10.253 1.00 81.69 440 THR A C 1
ATOM 3194 O O . THR A 1 440 ? 27.469 4.520 -9.695 1.00 81.69 440 THR A O 1
ATOM 3197 N N . ASP A 1 441 ? 29.446 4.486 -10.760 1.00 79.38 441 ASP A N 1
ATOM 3198 C CA . ASP A 1 441 ? 29.825 3.102 -10.425 1.00 79.38 441 ASP A CA 1
ATOM 3199 C C . ASP A 1 441 ? 31.116 3.184 -9.604 1.00 79.38 441 ASP A C 1
ATOM 3201 O O . ASP A 1 441 ? 32.221 3.276 -10.143 1.00 79.38 441 ASP A O 1
ATOM 3205 N N . ALA A 1 442 ? 30.962 3.250 -8.283 1.00 68.75 442 ALA A N 1
ATOM 3206 C CA . ALA A 1 442 ? 32.072 3.294 -7.347 1.00 68.75 442 ALA A CA 1
ATOM 3207 C C . ALA A 1 442 ? 32.256 1.895 -6.756 1.00 68.75 442 ALA A C 1
ATOM 3209 O O . ALA A 1 442 ? 31.414 1.405 -6.008 1.00 68.75 442 ALA A O 1
ATOM 3210 N N . ARG A 1 443 ? 33.366 1.221 -7.085 1.00 66.06 443 ARG A N 1
ATOM 3211 C CA . ARG A 1 443 ? 33.700 -0.113 -6.542 1.00 66.06 443 ARG A CA 1
ATOM 3212 C C . ARG A 1 443 ? 32.558 -1.144 -6.713 1.00 66.06 443 ARG A C 1
ATOM 3214 O O . ARG A 1 443 ? 32.259 -1.887 -5.780 1.00 66.06 443 ARG A O 1
ATOM 3221 N N . ARG A 1 444 ? 31.919 -1.202 -7.895 1.00 72.56 444 ARG A N 1
ATOM 3222 C CA . ARG A 1 444 ? 30.763 -2.078 -8.217 1.00 72.56 444 ARG A CA 1
ATOM 3223 C C . ARG A 1 444 ? 29.468 -1.773 -7.448 1.00 72.56 444 ARG A C 1
ATOM 3225 O O . ARG A 1 444 ? 28.555 -2.605 -7.451 1.00 72.56 444 ARG A O 1
ATOM 3232 N N . HIS A 1 445 ? 29.388 -0.609 -6.810 1.00 85.31 445 HIS A N 1
ATOM 3233 C CA . HIS A 1 445 ? 28.169 -0.083 -6.210 1.00 85.31 445 HIS A CA 1
ATOM 3234 C C . HIS A 1 445 ? 27.650 1.059 -7.079 1.00 85.31 445 HIS A C 1
ATOM 3236 O O . HIS A 1 445 ? 28.395 1.974 -7.434 1.00 85.31 445 HIS A O 1
ATOM 3242 N N . TYR A 1 446 ? 26.371 0.980 -7.434 1.00 89.94 446 TYR A N 1
ATOM 3243 C CA . TYR A 1 446 ? 25.690 1.998 -8.219 1.00 89.94 446 TYR A CA 1
ATOM 3244 C C . TYR A 1 446 ? 24.977 2.962 -7.277 1.00 89.94 446 TYR A C 1
ATOM 3246 O O . TYR A 1 446 ? 24.267 2.528 -6.370 1.00 89.94 446 TYR A O 1
ATOM 3254 N N . GLN A 1 447 ? 25.156 4.257 -7.502 1.00 91.94 447 GLN A N 1
ATOM 3255 C CA . GLN A 1 447 ? 24.631 5.327 -6.655 1.00 91.94 447 GLN A CA 1
ATOM 3256 C C . GLN A 1 447 ? 24.182 6.492 -7.551 1.00 91.94 447 GLN A C 1
ATOM 3258 O O . GLN A 1 447 ? 24.764 6.709 -8.617 1.00 91.94 447 GLN A O 1
ATOM 3263 N N . LEU A 1 448 ? 23.156 7.246 -7.145 1.00 91.94 448 LEU A N 1
ATOM 3264 C CA . LEU A 1 448 ? 22.897 8.560 -7.747 1.00 91.94 448 LEU A CA 1
ATOM 3265 C C . LEU A 1 448 ? 23.969 9.536 -7.251 1.00 91.94 448 LEU A C 1
ATOM 3267 O O . LEU A 1 448 ? 24.250 9.571 -6.058 1.00 91.94 448 LEU A O 1
ATOM 3271 N N . ASN A 1 449 ? 24.568 10.316 -8.148 1.00 88.94 449 ASN A N 1
ATOM 3272 C CA . ASN A 1 449 ? 25.632 11.257 -7.805 1.00 88.94 449 ASN A CA 1
ATOM 3273 C C . ASN A 1 449 ? 25.093 12.394 -6.910 1.00 88.94 449 ASN A C 1
ATOM 3275 O O . ASN A 1 449 ? 24.327 13.224 -7.416 1.00 88.94 449 ASN A O 1
ATOM 3279 N N . PRO A 1 450 ? 25.519 12.507 -5.634 1.00 86.38 450 PRO A N 1
ATOM 3280 C CA . PRO A 1 450 ? 24.970 13.517 -4.730 1.00 86.38 450 PRO A CA 1
ATOM 3281 C C . PRO A 1 450 ? 25.284 14.960 -5.135 1.00 86.38 450 PRO A C 1
ATOM 3283 O O . PRO A 1 450 ? 24.536 15.868 -4.799 1.00 86.38 450 PRO A O 1
ATOM 3286 N N . ALA A 1 451 ? 26.341 15.179 -5.925 1.00 85.12 451 ALA A N 1
ATOM 3287 C CA . ALA A 1 451 ? 26.687 16.497 -6.460 1.00 85.12 451 ALA A CA 1
ATOM 3288 C C . ALA A 1 451 ? 25.806 16.939 -7.650 1.00 85.12 451 ALA A C 1
ATOM 3290 O O . ALA A 1 451 ? 26.023 18.006 -8.220 1.00 85.12 451 ALA A O 1
ATOM 3291 N N . SER A 1 452 ? 24.863 16.107 -8.104 1.00 84.06 452 SER A N 1
ATOM 3292 C CA . SER A 1 452 ? 24.017 16.397 -9.278 1.00 84.06 452 SER A CA 1
ATOM 3293 C C . SER A 1 452 ? 22.538 16.064 -9.074 1.00 84.06 452 SER A C 1
ATOM 3295 O O . SER A 1 452 ? 21.700 16.563 -9.832 1.00 84.06 452 SER A O 1
ATOM 3297 N N . VAL A 1 453 ? 22.225 15.244 -8.066 1.00 89.75 453 VAL A N 1
ATOM 3298 C CA . VAL A 1 453 ? 20.879 14.774 -7.735 1.00 89.75 453 VAL A CA 1
ATOM 3299 C C . VAL A 1 453 ? 20.592 15.016 -6.255 1.00 89.75 453 VAL A C 1
ATOM 3301 O O . VAL A 1 453 ? 21.294 14.481 -5.403 1.00 89.75 453 VAL A O 1
ATOM 3304 N N . ALA A 1 454 ? 19.530 15.759 -5.947 1.00 91.62 454 ALA A N 1
ATOM 3305 C CA . ALA A 1 454 ? 18.927 15.765 -4.617 1.00 91.62 454 ALA A CA 1
ATOM 3306 C C . ALA A 1 454 ? 17.943 14.601 -4.474 1.00 91.62 454 ALA A C 1
ATOM 3308 O O . ALA A 1 454 ? 17.213 14.283 -5.415 1.00 91.62 454 ALA A O 1
ATOM 3309 N N . VAL A 1 455 ? 17.869 14.011 -3.281 1.00 94.62 455 VAL A N 1
ATOM 3310 C CA . VAL A 1 455 ? 16.847 13.017 -2.933 1.00 94.62 455 VAL A CA 1
ATOM 3311 C C . VAL A 1 455 ? 16.248 13.355 -1.571 1.00 94.62 455 VAL A C 1
ATOM 3313 O O . VAL A 1 455 ? 16.980 13.570 -0.606 1.00 94.62 455 VAL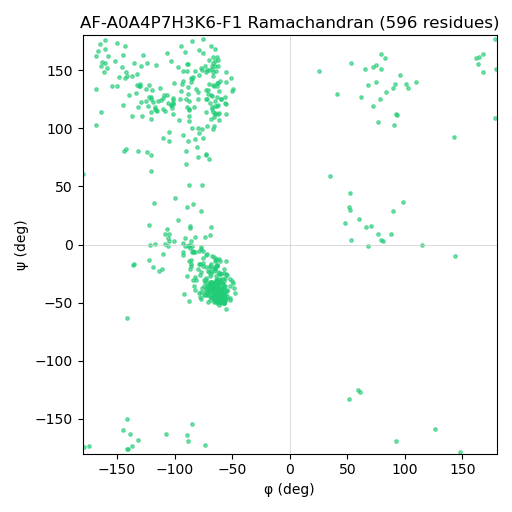 A O 1
ATOM 3316 N N . ASP A 1 456 ? 14.919 13.384 -1.469 1.00 93.75 456 ASP A N 1
ATOM 3317 C CA . ASP A 1 456 ? 14.216 13.674 -0.208 1.00 93.75 456 ASP A CA 1
ATOM 3318 C C . ASP A 1 456 ? 14.518 12.639 0.894 1.00 93.75 456 ASP A C 1
ATOM 3320 O O . ASP A 1 456 ? 14.784 13.001 2.040 1.00 93.75 456 ASP A O 1
ATOM 3324 N N . TYR A 1 457 ? 14.583 11.359 0.528 1.00 95.00 457 TYR A N 1
ATOM 3325 C CA . TYR A 1 457 ? 14.940 10.246 1.406 1.00 95.00 457 TYR A CA 1
ATOM 3326 C C . TYR A 1 457 ? 16.334 10.356 2.035 1.00 95.00 457 TYR A C 1
ATOM 3328 O O . TYR A 1 457 ? 16.551 9.811 3.116 1.00 95.00 457 TYR A O 1
ATOM 3336 N N . TRP A 1 458 ? 17.285 11.067 1.424 1.00 94.44 458 TRP A N 1
ATOM 3337 C CA . TRP A 1 458 ? 18.625 11.193 2.010 1.00 94.44 458 TRP A CA 1
ATOM 3338 C C . TRP A 1 458 ? 18.608 12.019 3.296 1.00 94.44 458 TRP A C 1
ATOM 3340 O O . TRP A 1 458 ? 19.260 11.629 4.258 1.00 94.44 458 TRP A O 1
ATOM 3350 N N . LYS A 1 459 ? 17.753 13.047 3.383 1.00 93.31 459 LYS A N 1
ATOM 3351 C CA . LYS A 1 459 ? 17.529 13.810 4.625 1.00 93.31 459 LYS A CA 1
ATOM 3352 C C . LYS A 1 459 ? 16.986 12.925 5.750 1.00 93.31 459 LYS A C 1
ATOM 3354 O O . LYS A 1 459 ? 17.385 13.060 6.905 1.00 93.31 459 LYS A O 1
ATOM 3359 N N . LEU A 1 460 ? 16.100 11.985 5.408 1.00 93.50 460 LEU A N 1
ATOM 3360 C CA . LEU A 1 460 ? 15.588 10.990 6.350 1.00 93.50 460 LEU A CA 1
ATOM 3361 C C . LEU A 1 460 ? 16.690 10.014 6.790 1.00 93.50 460 LEU A C 1
ATOM 3363 O O . LEU A 1 460 ? 16.818 9.749 7.983 1.00 93.50 460 LEU A O 1
ATOM 3367 N N . ALA A 1 461 ? 17.493 9.501 5.854 1.00 92.94 461 ALA A N 1
ATOM 3368 C CA . ALA A 1 461 ? 18.600 8.595 6.157 1.00 92.94 461 ALA A CA 1
ATOM 3369 C C . ALA A 1 461 ? 19.650 9.259 7.069 1.00 92.94 461 ALA A C 1
ATOM 3371 O O . ALA A 1 461 ? 20.018 8.689 8.096 1.00 92.94 461 ALA A O 1
ATOM 3372 N N . GLU A 1 462 ? 20.043 10.498 6.764 1.00 93.50 462 GLU A N 1
ATOM 3373 C CA . GLU A 1 462 ? 20.921 11.324 7.602 1.00 93.50 462 GLU A CA 1
ATOM 3374 C C . GLU A 1 462 ? 20.343 11.538 9.006 1.00 93.50 462 GLU A C 1
ATOM 3376 O O . GLU A 1 462 ? 21.063 11.409 9.994 1.00 93.50 462 GLU A O 1
ATOM 3381 N N . ALA A 1 463 ? 19.040 11.811 9.132 1.00 94.19 463 ALA A N 1
ATOM 3382 C CA . ALA A 1 463 ? 18.390 11.961 10.433 1.00 94.19 463 ALA A CA 1
ATOM 3383 C C . ALA A 1 463 ? 18.344 10.638 11.230 1.00 94.19 463 ALA A C 1
ATOM 3385 O O . ALA A 1 463 ? 18.546 10.633 12.448 1.00 94.19 463 ALA A O 1
ATOM 3386 N N . VAL A 1 464 ? 18.140 9.502 10.555 1.00 92.06 464 VAL A N 1
ATOM 3387 C CA . VAL A 1 464 ? 18.187 8.157 11.154 1.00 92.06 464 VAL A CA 1
ATOM 3388 C C . VAL A 1 464 ? 19.595 7.798 11.642 1.00 92.06 464 VAL A C 1
ATOM 3390 O O . VAL A 1 464 ? 19.726 7.220 12.727 1.00 92.06 464 VAL A O 1
ATOM 3393 N N . ASP A 1 465 ? 20.639 8.164 10.900 1.00 91.12 465 ASP A N 1
ATOM 3394 C CA . ASP A 1 465 ? 22.031 7.944 11.303 1.00 91.12 465 ASP A CA 1
ATOM 3395 C C . ASP A 1 465 ? 22.492 8.933 12.382 1.00 91.12 465 ASP A C 1
ATOM 3397 O O . ASP A 1 465 ? 23.133 8.514 13.348 1.00 91.12 465 ASP A O 1
ATOM 3401 N N . ALA A 1 466 ? 22.067 10.198 12.327 1.00 91.69 466 ALA A N 1
ATOM 3402 C CA . ALA A 1 466 ? 22.272 11.164 13.406 1.00 91.69 466 ALA A CA 1
ATOM 3403 C C . ALA A 1 466 ? 21.652 10.675 14.727 1.00 91.69 466 ALA A C 1
ATOM 3405 O O . ALA A 1 466 ? 22.301 10.732 15.768 1.00 91.69 466 ALA A O 1
ATOM 3406 N N . ARG A 1 467 ? 20.443 10.091 14.692 1.00 92.81 467 ARG A N 1
ATOM 3407 C CA . ARG A 1 467 ? 19.822 9.444 15.865 1.00 92.81 467 ARG A CA 1
ATOM 3408 C C . ARG A 1 467 ? 20.685 8.304 16.419 1.00 92.81 467 ARG A C 1
ATOM 3410 O O . ARG A 1 467 ? 20.783 8.168 17.636 1.00 92.81 467 ARG A O 1
ATOM 3417 N N . ARG A 1 468 ? 21.282 7.473 15.553 1.00 89.12 468 ARG A N 1
ATOM 3418 C CA . ARG A 1 468 ? 22.156 6.350 15.961 1.00 89.12 468 ARG A CA 1
ATOM 3419 C C . ARG A 1 468 ? 23.461 6.831 16.603 1.00 89.12 468 ARG A C 1
ATOM 3421 O O . ARG A 1 468 ? 23.977 6.152 17.481 1.00 89.12 468 ARG A O 1
ATOM 3428 N N . GLN A 1 469 ? 23.974 7.980 16.168 1.00 91.88 469 GLN A N 1
ATOM 3429 C CA . GLN A 1 469 ? 25.233 8.570 16.640 1.00 91.88 469 GLN A CA 1
ATOM 3430 C C . GLN A 1 469 ? 25.042 9.574 17.799 1.00 91.88 469 GLN A C 1
ATOM 3432 O O . GLN A 1 469 ? 26.023 10.042 18.374 1.00 91.88 469 GLN A O 1
ATOM 3437 N N . ALA A 1 470 ? 23.797 9.907 18.164 1.00 93.88 470 ALA A N 1
ATOM 3438 C CA . ALA A 1 470 ? 23.472 10.921 19.165 1.00 93.88 470 ALA A CA 1
ATOM 3439 C C . ALA A 1 470 ? 23.939 10.546 20.586 1.00 93.88 470 ALA A C 1
ATOM 3441 O O . ALA A 1 470 ? 23.349 9.695 21.264 1.00 93.88 470 ALA A O 1
ATOM 3442 N N . ASN A 1 471 ? 24.957 11.268 21.058 1.00 92.62 471 ASN A N 1
ATOM 3443 C CA . ASN A 1 471 ? 25.564 11.147 22.387 1.00 92.62 471 ASN A CA 1
ATOM 3444 C C . ASN A 1 471 ? 24.867 11.978 23.485 1.00 92.62 471 ASN A C 1
ATOM 3446 O O . ASN A 1 471 ? 25.248 11.881 24.648 1.00 92.62 471 ASN A O 1
ATOM 3450 N N . SER A 1 472 ? 23.846 12.767 23.140 1.00 94.31 472 SER A N 1
ATOM 3451 C CA . SER A 1 472 ? 23.033 13.546 24.080 1.00 94.31 472 SER A CA 1
ATOM 3452 C C . SER A 1 472 ? 21.544 13.421 23.761 1.00 94.31 472 SER A C 1
ATOM 3454 O O . SER A 1 472 ? 21.156 13.135 22.623 1.00 94.31 472 SER A O 1
ATOM 3456 N N . ASP A 1 473 ? 20.697 13.651 24.764 1.00 88.94 473 ASP A N 1
ATOM 3457 C CA . ASP A 1 473 ? 19.245 13.560 24.598 1.00 88.94 473 ASP A CA 1
ATOM 3458 C C . ASP A 1 473 ? 18.712 14.661 23.676 1.00 88.94 473 ASP A C 1
ATOM 3460 O O . ASP A 1 473 ? 17.896 14.374 22.804 1.00 88.94 473 ASP A O 1
ATOM 3464 N N . GLN A 1 474 ? 19.256 15.880 23.764 1.00 90.94 474 GLN A N 1
ATOM 3465 C CA . GLN A 1 474 ? 18.918 16.973 22.848 1.00 90.94 474 GLN A CA 1
ATOM 3466 C C . GLN A 1 474 ? 19.241 16.613 21.389 1.00 90.94 474 GLN A C 1
ATOM 3468 O O . GLN A 1 474 ? 18.366 16.720 20.533 1.00 90.94 474 GLN A O 1
ATOM 3473 N N . ALA A 1 475 ? 20.446 16.098 21.103 1.00 91.44 475 ALA A N 1
ATOM 3474 C CA . ALA A 1 475 ? 20.810 15.676 19.747 1.00 91.44 475 ALA A CA 1
ATOM 3475 C C . ALA A 1 475 ? 19.902 14.545 19.228 1.00 91.44 475 ALA A C 1
ATOM 3477 O O . ALA A 1 475 ? 19.577 14.493 18.040 1.00 91.44 475 ALA A O 1
ATOM 3478 N N . ARG A 1 476 ? 19.446 13.655 20.120 1.00 92.31 476 ARG A N 1
ATOM 3479 C CA . ARG A 1 476 ? 18.508 12.580 19.778 1.00 92.31 476 ARG A CA 1
ATOM 3480 C C . ARG A 1 476 ? 17.102 13.114 19.490 1.00 92.31 476 ARG A C 1
ATOM 3482 O O . ARG A 1 476 ? 16.485 12.668 18.527 1.00 92.31 476 ARG A O 1
ATOM 3489 N N . LEU A 1 477 ? 16.622 14.090 20.264 1.00 92.56 477 LEU A N 1
ATOM 3490 C CA . LEU A 1 477 ? 15.353 14.788 20.023 1.00 92.56 477 LEU A CA 1
ATOM 3491 C C . LEU A 1 477 ? 15.375 15.580 18.710 1.00 92.56 477 LEU A C 1
ATOM 3493 O O . LEU A 1 477 ? 14.412 15.513 17.948 1.00 92.56 477 LEU A O 1
ATOM 3497 N N . ASP A 1 478 ? 16.476 16.262 18.397 1.00 94.06 478 ASP A N 1
ATOM 3498 C CA . ASP A 1 478 ? 16.642 16.977 17.126 1.00 94.06 478 ASP A CA 1
ATOM 3499 C C . ASP A 1 478 ? 16.675 16.023 15.925 1.00 94.06 478 ASP A C 1
ATOM 3501 O O . ASP A 1 478 ? 16.061 16.301 14.894 1.00 94.06 478 ASP A O 1
ATOM 3505 N N . ALA A 1 479 ? 17.303 14.852 16.067 1.00 92.81 479 ALA A N 1
ATOM 3506 C CA . ALA A 1 479 ? 17.229 13.800 15.058 1.00 92.81 479 ALA A CA 1
ATOM 3507 C C . ALA A 1 479 ? 15.794 13.260 14.887 1.00 92.81 479 ALA A C 1
ATOM 3509 O O . ALA A 1 479 ? 15.334 13.096 13.756 1.00 92.81 479 ALA A O 1
ATOM 3510 N N . TYR A 1 480 ? 15.047 13.044 15.978 1.00 92.75 480 TYR A N 1
ATOM 3511 C CA . TYR A 1 480 ? 13.642 12.626 15.903 1.00 92.75 480 TYR A CA 1
ATOM 3512 C C . TYR A 1 480 ? 12.745 13.664 15.211 1.00 92.75 480 TYR A C 1
ATOM 3514 O O . TYR A 1 480 ? 11.921 13.274 14.386 1.00 92.75 480 TYR A O 1
ATOM 3522 N N . ARG A 1 481 ? 12.934 14.967 15.470 1.00 94.06 481 ARG A N 1
ATOM 3523 C CA . ARG A 1 481 ? 12.205 16.052 14.778 1.00 94.06 481 ARG A CA 1
ATOM 3524 C C . ARG A 1 481 ? 12.396 15.972 13.257 1.00 94.06 481 ARG A C 1
ATOM 3526 O O . ARG A 1 481 ? 11.411 15.873 12.529 1.00 94.06 481 ARG A O 1
ATOM 3533 N N . ARG A 1 482 ? 13.645 15.856 12.787 1.00 94.69 482 ARG A N 1
ATOM 3534 C CA . ARG A 1 482 ? 13.978 15.714 11.352 1.00 94.69 482 ARG A CA 1
ATOM 3535 C C . ARG A 1 482 ? 13.399 14.441 10.712 1.00 94.69 482 ARG A C 1
ATOM 3537 O O . ARG A 1 482 ? 12.985 14.467 9.551 1.00 94.69 482 ARG A O 1
ATOM 3544 N N . ILE A 1 483 ? 13.342 13.328 11.455 1.00 93.56 483 ILE A N 1
ATOM 3545 C CA . ILE A 1 483 ? 12.678 12.087 11.005 1.00 93.56 483 ILE A CA 1
ATOM 3546 C C . ILE A 1 483 ? 11.171 12.317 10.819 1.00 93.56 483 ILE A C 1
ATOM 3548 O O . ILE A 1 483 ? 10.610 11.877 9.816 1.00 93.56 483 ILE A O 1
ATOM 3552 N N . ILE A 1 484 ? 10.512 13.004 11.758 1.00 91.81 484 ILE A N 1
ATOM 3553 C CA . ILE A 1 484 ? 9.069 13.290 11.697 1.00 91.81 484 ILE A CA 1
ATOM 3554 C C . ILE A 1 484 ? 8.746 14.206 10.510 1.00 91.81 484 ILE A C 1
ATOM 3556 O O . ILE A 1 484 ? 7.855 13.884 9.726 1.00 91.81 484 ILE A O 1
ATOM 3560 N N . GLU A 1 485 ? 9.515 15.283 10.333 1.00 90.62 485 GLU A N 1
ATOM 3561 C CA . GLU A 1 485 ? 9.388 16.230 9.214 1.00 90.62 485 GLU A CA 1
ATOM 3562 C C . GLU A 1 485 ? 9.543 15.557 7.840 1.00 90.62 485 GLU A C 1
ATOM 3564 O O . GLU A 1 485 ? 8.878 15.943 6.880 1.00 90.62 485 GLU A O 1
ATOM 3569 N N . SER A 1 486 ? 10.397 14.531 7.744 1.00 88.75 486 SER A N 1
ATOM 3570 C CA . SER A 1 486 ? 10.673 13.837 6.481 1.00 88.75 486 SER A CA 1
ATOM 3571 C C . SER A 1 486 ? 9.689 12.692 6.198 1.00 88.75 486 SER A C 1
ATOM 3573 O O . SER A 1 486 ? 9.156 12.583 5.096 1.00 88.75 486 SER A O 1
ATOM 3575 N N . ALA A 1 487 ? 9.431 11.811 7.170 1.00 83.75 487 ALA A N 1
ATOM 3576 C CA . ALA A 1 487 ? 8.791 10.509 6.934 1.00 83.75 487 ALA A CA 1
ATOM 3577 C C . ALA A 1 487 ? 7.245 10.507 6.939 1.00 83.75 487 ALA A C 1
ATOM 3579 O O . ALA A 1 487 ? 6.633 9.441 6.988 1.00 83.75 487 ALA A O 1
ATOM 3580 N N . GLY A 1 488 ? 6.591 11.668 6.834 1.00 71.38 488 GLY A N 1
ATOM 3581 C CA . GLY A 1 488 ? 5.124 11.794 6.874 1.00 71.38 488 GLY A CA 1
ATOM 3582 C C . GLY A 1 488 ? 4.348 11.234 5.665 1.00 71.38 488 GLY A C 1
ATOM 3583 O O . GLY A 1 488 ? 3.147 11.482 5.553 1.00 71.38 488 GLY A O 1
ATOM 3584 N N . ARG A 1 489 ? 4.992 10.527 4.720 1.00 81.50 489 ARG A N 1
ATOM 3585 C CA . ARG A 1 489 ? 4.356 9.955 3.513 1.00 81.50 489 ARG A CA 1
ATOM 3586 C C . ARG A 1 489 ? 4.921 8.568 3.154 1.00 81.50 489 ARG A C 1
ATOM 3588 O O . ARG A 1 489 ? 6.126 8.364 3.292 1.00 81.50 489 ARG A O 1
ATOM 3595 N N . PRO A 1 490 ? 4.100 7.628 2.633 1.00 83.38 490 PRO A N 1
ATOM 3596 C CA . PRO A 1 490 ? 4.569 6.302 2.219 1.00 83.38 490 PRO A CA 1
ATOM 3597 C C . PRO A 1 490 ? 5.603 6.351 1.088 1.00 83.38 490 PRO A C 1
ATOM 3599 O O . PRO A 1 490 ? 5.435 7.090 0.120 1.00 83.38 490 PRO A O 1
ATOM 3602 N N . VAL A 1 491 ? 6.636 5.509 1.174 1.00 90.50 491 VAL A N 1
ATOM 3603 C CA . VAL A 1 491 ? 7.747 5.487 0.208 1.00 90.50 491 VAL A CA 1
ATOM 3604 C C . VAL A 1 491 ? 7.302 5.000 -1.181 1.00 90.50 491 VAL A C 1
ATOM 3606 O O . VAL A 1 491 ? 6.714 3.922 -1.301 1.00 90.50 491 VAL A O 1
ATOM 3609 N N . ALA A 1 492 ? 7.6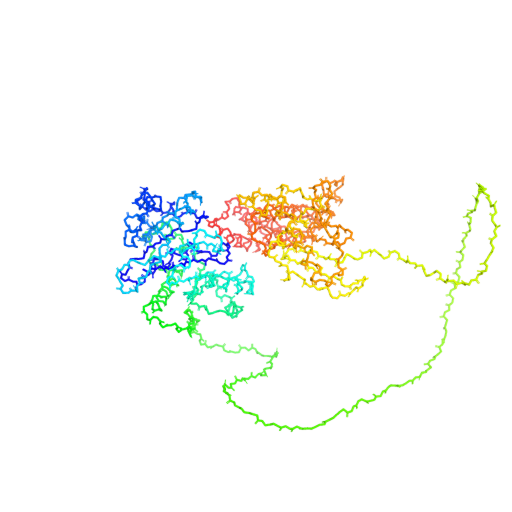07 5.787 -2.219 1.00 88.31 492 ALA A N 1
ATOM 3610 C CA . ALA A 1 492 ? 7.296 5.602 -3.642 1.00 88.31 492 ALA A CA 1
ATOM 3611 C C . ALA A 1 492 ? 5.929 4.933 -3.869 1.00 88.31 492 ALA A C 1
ATOM 3613 O O . ALA A 1 492 ? 5.847 3.828 -4.401 1.00 88.31 492 ALA A O 1
ATOM 3614 N N . GLN A 1 493 ? 4.859 5.564 -3.377 1.00 83.38 493 GLN A N 1
ATOM 3615 C CA . GLN A 1 493 ? 3.507 4.992 -3.246 1.00 83.38 493 GLN A CA 1
ATOM 3616 C C . GLN A 1 493 ? 2.926 4.406 -4.553 1.00 83.38 493 GLN A C 1
ATOM 3618 O O . GLN A 1 493 ? 2.086 3.511 -4.511 1.00 83.38 493 GLN A O 1
ATOM 3623 N N . ASP A 1 494 ? 3.370 4.894 -5.712 1.00 79.88 494 ASP A N 1
ATOM 3624 C CA . ASP A 1 494 ? 2.957 4.454 -7.049 1.00 79.88 494 ASP A CA 1
ATOM 3625 C C . ASP A 1 494 ? 3.734 3.235 -7.589 1.00 79.88 494 ASP A C 1
ATOM 3627 O O . ASP A 1 494 ? 3.370 2.697 -8.638 1.00 79.88 494 ASP A O 1
ATOM 3631 N N . LEU A 1 495 ? 4.773 2.771 -6.884 1.00 81.88 495 LEU A N 1
ATOM 3632 C CA . LEU A 1 495 ? 5.471 1.519 -7.180 1.00 81.88 495 LEU A CA 1
ATOM 3633 C C . LEU A 1 495 ? 4.814 0.334 -6.454 1.00 81.88 495 LEU A C 1
ATOM 3635 O O . LEU A 1 495 ? 4.503 0.396 -5.263 1.00 81.88 495 LEU A O 1
ATOM 3639 N N . CYS A 1 496 ? 4.634 -0.772 -7.179 1.00 76.75 496 CYS A N 1
ATOM 3640 C CA . CYS A 1 496 ? 3.998 -2.007 -6.693 1.00 76.75 496 CYS A CA 1
ATOM 3641 C C . CYS A 1 496 ? 4.969 -3.201 -6.723 1.00 76.75 496 CYS A C 1
ATOM 3643 O O . CYS A 1 496 ? 4.583 -4.311 -7.081 1.00 76.75 496 CYS A O 1
ATOM 3645 N N . THR A 1 497 ? 6.249 -2.954 -6.445 1.00 77.88 497 THR A N 1
ATOM 3646 C CA . THR A 1 497 ? 7.327 -3.947 -6.528 1.00 77.88 497 THR A CA 1
ATOM 3647 C C . THR A 1 497 ? 7.696 -4.487 -5.152 1.00 77.88 497 THR A C 1
ATOM 3649 O O . THR A 1 497 ? 8.106 -3.710 -4.294 1.00 77.88 497 THR A O 1
ATOM 3652 N N . ASP A 1 498 ? 7.644 -5.808 -4.972 1.00 82.56 498 ASP A N 1
ATOM 3653 C CA . ASP A 1 498 ? 7.797 -6.483 -3.672 1.00 82.56 498 ASP A CA 1
ATOM 3654 C C . ASP A 1 498 ? 9.068 -6.071 -2.878 1.00 82.56 498 ASP A C 1
ATOM 3656 O O . ASP A 1 498 ? 9.039 -6.019 -1.649 1.00 82.56 498 ASP A O 1
ATOM 3660 N N . TRP A 1 499 ? 10.167 -5.689 -3.551 1.00 87.25 499 TRP A N 1
ATOM 3661 C CA . TRP A 1 499 ? 11.409 -5.222 -2.905 1.00 87.25 499 TRP A CA 1
ATOM 3662 C C . TRP A 1 499 ? 11.266 -3.930 -2.084 1.00 87.25 499 TRP A C 1
ATOM 3664 O O . TRP A 1 499 ? 12.134 -3.645 -1.258 1.00 87.25 499 TRP A O 1
ATOM 3674 N N . ILE A 1 500 ? 10.207 -3.140 -2.299 1.00 90.31 500 ILE A N 1
ATOM 3675 C CA . ILE A 1 500 ? 10.020 -1.854 -1.616 1.00 90.31 500 ILE A CA 1
ATOM 3676 C C . ILE A 1 500 ? 9.315 -1.984 -0.262 1.00 90.31 500 ILE A C 1
ATOM 3678 O O . ILE A 1 500 ? 9.469 -1.109 0.588 1.00 90.31 500 ILE A O 1
ATOM 3682 N N . GLU A 1 501 ? 8.576 -3.071 -0.023 1.00 88.44 501 GLU A N 1
ATOM 3683 C CA . GLU A 1 501 ? 7.816 -3.254 1.221 1.00 88.44 501 GLU A CA 1
ATOM 3684 C C . GLU A 1 501 ? 8.705 -3.270 2.481 1.00 88.44 501 GLU A C 1
ATOM 3686 O O . GLU A 1 501 ? 8.372 -2.567 3.438 1.00 88.44 501 GLU A O 1
ATOM 3691 N N . PRO A 1 502 ? 9.885 -3.931 2.501 1.00 86.94 502 PRO A N 1
ATOM 3692 C CA . PRO A 1 502 ? 10.809 -3.833 3.634 1.00 86.94 502 PRO A CA 1
ATOM 3693 C C . PRO A 1 502 ? 11.305 -2.403 3.902 1.00 86.94 502 PRO A C 1
ATOM 3695 O O . PRO A 1 502 ? 11.539 -2.043 5.054 1.00 86.94 502 PRO A O 1
ATOM 3698 N N . LEU A 1 503 ? 11.450 -1.576 2.859 1.00 88.94 503 LEU A N 1
ATOM 3699 C CA . LEU A 1 503 ? 11.892 -0.180 2.976 1.00 88.94 503 LEU A CA 1
ATOM 3700 C C . LEU A 1 503 ? 10.757 0.727 3.474 1.00 88.94 503 LEU A C 1
ATOM 3702 O O . LEU A 1 503 ? 10.983 1.558 4.353 1.00 88.94 503 LEU A O 1
ATOM 3706 N N . ARG A 1 504 ? 9.525 0.525 2.980 1.00 90.81 504 ARG A N 1
ATOM 3707 C CA . ARG A 1 504 ? 8.308 1.172 3.506 1.00 90.81 504 ARG A CA 1
ATOM 3708 C C . ARG A 1 504 ? 8.140 0.889 4.996 1.00 90.81 504 ARG A C 1
ATOM 3710 O O . ARG A 1 504 ? 7.937 1.817 5.775 1.00 90.81 504 ARG A O 1
ATOM 3717 N N . GLU A 1 505 ? 8.276 -0.373 5.393 1.00 88.31 505 GLU A N 1
ATOM 3718 C CA . GLU A 1 505 ? 8.152 -0.798 6.788 1.00 88.31 505 GLU A CA 1
ATOM 3719 C C . GLU A 1 505 ? 9.286 -0.250 7.670 1.00 88.31 505 GLU A C 1
ATOM 3721 O O . GLU A 1 505 ? 9.026 0.179 8.794 1.00 88.31 505 GLU A O 1
ATOM 3726 N N . ALA A 1 506 ? 10.526 -0.190 7.172 1.00 88.62 506 ALA A N 1
ATOM 3727 C CA . ALA A 1 506 ? 11.639 0.430 7.895 1.00 88.62 506 ALA A CA 1
ATOM 3728 C C . ALA A 1 506 ? 11.385 1.924 8.171 1.00 88.62 506 ALA A C 1
ATOM 3730 O O . ALA A 1 506 ? 11.485 2.359 9.319 1.00 88.62 506 ALA A O 1
ATOM 3731 N N . VAL A 1 507 ? 10.970 2.689 7.153 1.00 90.88 507 VAL A N 1
ATOM 3732 C CA . VAL A 1 507 ? 10.627 4.116 7.298 1.00 90.88 507 VAL A CA 1
ATOM 3733 C C . VAL A 1 507 ? 9.451 4.318 8.254 1.00 90.88 507 VAL A C 1
ATOM 3735 O O . VAL A 1 507 ? 9.522 5.171 9.138 1.00 90.88 507 VAL A O 1
ATOM 3738 N N . ARG A 1 508 ? 8.396 3.500 8.139 1.00 88.94 508 ARG A N 1
ATOM 3739 C CA . ARG A 1 508 ? 7.234 3.544 9.040 1.00 88.94 508 ARG A CA 1
ATOM 3740 C C . ARG A 1 508 ? 7.642 3.301 10.497 1.00 88.94 508 ARG A C 1
ATOM 3742 O O . ARG A 1 508 ? 7.213 4.040 11.380 1.00 88.94 508 ARG A O 1
ATOM 3749 N N . ARG A 1 509 ? 8.510 2.314 10.753 1.00 88.50 509 ARG A N 1
ATOM 3750 C CA . ARG A 1 509 ? 9.061 2.035 12.091 1.00 88.50 509 ARG A CA 1
ATOM 3751 C C . ARG A 1 509 ? 9.897 3.190 12.623 1.00 88.50 509 ARG A C 1
ATOM 3753 O O . ARG A 1 509 ? 9.711 3.576 13.772 1.00 88.50 509 ARG A O 1
ATOM 3760 N N . ASP A 1 510 ? 10.799 3.750 11.820 1.00 89.75 510 ASP A N 1
ATOM 3761 C CA . ASP A 1 510 ? 11.629 4.876 12.255 1.00 89.75 510 ASP A CA 1
ATOM 3762 C C . ASP A 1 510 ? 10.787 6.126 12.565 1.00 89.75 510 ASP A C 1
ATOM 3764 O O . ASP A 1 510 ? 11.052 6.789 13.570 1.00 89.75 510 ASP A O 1
ATOM 3768 N N . HIS A 1 511 ? 9.724 6.383 11.795 1.00 91.00 511 HIS A N 1
ATOM 3769 C CA . HIS A 1 511 ? 8.761 7.457 12.054 1.00 91.00 511 HIS A CA 1
ATOM 3770 C C . HIS A 1 511 ? 7.962 7.239 13.351 1.00 91.00 511 HIS A C 1
ATOM 3772 O O . HIS A 1 511 ? 7.937 8.121 14.206 1.00 91.00 511 HIS A O 1
ATOM 3778 N N . LEU A 1 512 ? 7.378 6.051 13.561 1.00 89.56 512 LEU A N 1
ATOM 3779 C CA . LEU A 1 512 ? 6.653 5.717 14.799 1.00 89.56 512 LEU A CA 1
ATOM 3780 C C . LEU A 1 512 ? 7.556 5.766 16.038 1.00 89.56 512 LEU A C 1
ATOM 3782 O O . LEU A 1 512 ? 7.156 6.282 17.081 1.00 89.56 512 LEU A O 1
ATOM 3786 N N . ASN A 1 513 ? 8.795 5.281 15.919 1.00 89.31 513 ASN A N 1
ATOM 3787 C CA . ASN A 1 513 ? 9.792 5.369 16.983 1.00 89.31 513 ASN A CA 1
ATOM 3788 C C . ASN A 1 513 ? 10.129 6.829 17.322 1.00 89.31 513 ASN A C 1
ATOM 3790 O O . ASN A 1 513 ? 10.307 7.147 18.498 1.00 89.31 513 ASN A O 1
ATOM 3794 N N . ALA A 1 514 ? 10.199 7.710 16.318 1.00 90.88 514 ALA A N 1
ATOM 3795 C CA . ALA A 1 514 ? 10.435 9.137 16.513 1.00 90.88 514 ALA A CA 1
ATOM 3796 C C . ALA A 1 514 ? 9.246 9.845 17.174 1.00 90.88 514 ALA A C 1
ATOM 3798 O O . ALA A 1 514 ? 9.442 10.538 18.172 1.00 90.88 514 ALA A O 1
ATOM 3799 N N . LEU A 1 515 ? 8.023 9.615 16.682 1.00 91.81 515 LEU A N 1
ATOM 3800 C CA . LEU A 1 515 ? 6.791 10.148 17.275 1.00 91.81 515 LEU A CA 1
ATOM 3801 C C . LEU A 1 515 ? 6.647 9.713 18.737 1.00 91.81 515 LEU A C 1
ATOM 3803 O O . LEU A 1 515 ? 6.491 10.557 19.614 1.00 91.81 515 LEU A O 1
ATOM 3807 N N . GLY A 1 516 ? 6.785 8.414 19.022 1.00 89.81 516 GLY A N 1
ATOM 3808 C CA . GLY A 1 516 ? 6.674 7.884 20.381 1.00 89.81 516 GLY A CA 1
ATOM 3809 C C . GLY A 1 516 ? 7.781 8.370 21.324 1.00 89.81 516 GLY A C 1
ATOM 3810 O O . GLY A 1 516 ? 7.532 8.558 22.514 1.00 89.81 516 GLY A O 1
ATOM 3811 N N . ALA A 1 517 ? 9.001 8.594 20.826 1.00 88.44 517 ALA A N 1
ATOM 3812 C CA . ALA A 1 517 ? 10.081 9.162 21.633 1.00 88.44 517 ALA A CA 1
ATOM 3813 C C . ALA A 1 517 ? 9.853 10.647 21.949 1.00 88.44 517 ALA A C 1
ATOM 3815 O O . ALA A 1 517 ? 10.018 11.048 23.100 1.00 88.44 517 ALA A O 1
ATOM 3816 N N . LEU A 1 518 ? 9.423 11.439 20.961 1.00 91.19 518 LEU A N 1
ATOM 3817 C CA . LEU A 1 518 ? 9.116 12.855 21.155 1.00 91.19 518 LEU A CA 1
ATOM 3818 C C . LEU A 1 518 ? 7.887 13.040 22.064 1.00 91.19 518 LEU A C 1
ATOM 3820 O O . LEU A 1 518 ? 7.932 13.857 22.980 1.00 91.19 518 LEU A O 1
ATOM 3824 N N . ALA A 1 519 ? 6.846 12.217 21.900 1.00 90.38 519 ALA A N 1
ATOM 3825 C CA . ALA A 1 519 ? 5.674 12.193 22.777 1.00 90.38 519 ALA A CA 1
ATOM 3826 C C . ALA A 1 519 ? 6.055 11.909 24.243 1.00 90.38 519 ALA A C 1
ATOM 3828 O O . ALA A 1 519 ? 5.672 12.660 25.136 1.00 90.38 519 ALA A O 1
ATOM 3829 N N . ARG A 1 520 ? 6.894 10.892 24.506 1.00 87.44 520 ARG A N 1
ATOM 3830 C CA . ARG A 1 520 ? 7.393 10.615 25.870 1.00 87.44 520 ARG A CA 1
ATOM 3831 C C . ARG A 1 520 ? 8.195 11.768 26.475 1.00 87.44 520 ARG A C 1
ATOM 3833 O O . ARG A 1 520 ? 8.169 11.919 27.688 1.00 87.44 520 ARG A O 1
ATOM 3840 N N . SER A 1 521 ? 8.894 12.564 25.662 1.00 88.88 521 SER A N 1
ATOM 3841 C CA . SER A 1 521 ? 9.639 13.733 26.155 1.00 88.88 521 SER A CA 1
ATOM 3842 C C . SER A 1 521 ? 8.771 14.962 26.445 1.00 88.88 521 SER A C 1
ATOM 3844 O O . SER A 1 521 ? 9.237 15.855 27.135 1.00 88.88 521 SER A O 1
ATOM 3846 N N . LEU A 1 522 ? 7.538 15.018 25.928 1.00 87.69 522 LEU A N 1
ATOM 3847 C CA . LEU A 1 522 ? 6.647 16.182 26.041 1.00 87.69 522 LEU A CA 1
ATOM 3848 C C . LEU A 1 522 ? 5.434 15.947 26.955 1.00 87.69 522 LEU A C 1
ATOM 3850 O O . LEU A 1 522 ? 4.720 16.895 27.259 1.00 87.69 522 LEU A O 1
ATOM 3854 N N . VAL A 1 523 ? 5.191 14.714 27.413 1.00 88.06 523 VAL A N 1
ATOM 3855 C CA . VAL A 1 523 ? 3.960 14.332 28.137 1.00 88.06 523 VAL A CA 1
ATOM 3856 C C . VAL A 1 523 ? 3.729 15.090 29.455 1.00 88.06 523 VAL A C 1
ATOM 3858 O O . VAL A 1 523 ? 2.583 15.217 29.897 1.00 88.06 523 VAL A O 1
ATOM 3861 N N . GLU A 1 524 ? 4.789 15.604 30.083 1.00 87.06 524 GLU A N 1
ATOM 3862 C CA . GLU A 1 524 ? 4.702 16.442 31.286 1.00 87.06 524 GLU A CA 1
ATOM 3863 C C . GLU A 1 524 ? 4.636 17.942 30.966 1.00 87.06 524 GLU A C 1
ATOM 3865 O O . GLU A 1 524 ? 3.792 18.630 31.537 1.00 87.06 524 GLU A O 1
ATOM 3870 N N . ASP A 1 525 ? 5.445 18.429 30.019 1.00 89.62 525 ASP A N 1
ATOM 3871 C CA . ASP A 1 525 ? 5.564 19.862 29.707 1.00 89.62 525 ASP A CA 1
ATOM 3872 C C . ASP A 1 525 ? 4.461 20.387 28.767 1.00 89.62 525 ASP A C 1
ATOM 3874 O O . ASP A 1 525 ? 3.961 21.498 28.941 1.00 89.62 525 ASP A O 1
ATOM 3878 N N . ASP A 1 526 ? 4.073 19.598 27.759 1.00 91.94 526 ASP A N 1
ATOM 3879 C CA . ASP A 1 526 ? 3.056 19.946 26.758 1.00 91.94 526 ASP A CA 1
ATOM 3880 C C . ASP A 1 526 ? 2.190 18.719 26.387 1.00 91.94 526 ASP A C 1
ATOM 3882 O O . ASP A 1 526 ? 2.401 18.047 25.362 1.00 91.94 526 ASP A O 1
ATOM 3886 N N . PRO A 1 527 ? 1.168 18.411 27.210 1.00 89.25 527 PRO A N 1
ATOM 3887 C CA . PRO A 1 527 ? 0.246 17.310 26.950 1.00 89.25 527 PRO A CA 1
ATOM 3888 C C . PRO A 1 527 ? -0.558 17.465 25.649 1.00 89.25 527 PRO A C 1
ATOM 3890 O O . PRO A 1 527 ? -0.965 16.461 25.072 1.00 89.25 527 PRO A O 1
ATOM 3893 N N . ARG A 1 528 ? -0.786 18.692 25.154 1.00 90.06 528 ARG A N 1
ATOM 3894 C CA . ARG A 1 528 ? -1.560 18.916 23.918 1.00 90.06 528 ARG A CA 1
ATOM 3895 C C . ARG A 1 528 ? -0.733 18.600 22.681 1.00 90.06 528 ARG A C 1
ATOM 3897 O O . ARG A 1 528 ? -1.164 17.813 21.850 1.00 90.06 528 ARG A O 1
ATOM 3904 N N . ARG A 1 529 ? 0.502 19.092 22.612 1.00 90.38 529 ARG A N 1
ATOM 3905 C CA . ARG A 1 529 ? 1.429 18.720 21.535 1.00 90.38 529 ARG A CA 1
ATOM 3906 C C . ARG A 1 529 ? 1.781 17.233 21.555 1.00 90.38 529 ARG A C 1
ATOM 3908 O O . ARG A 1 529 ? 2.035 16.637 20.511 1.00 90.38 529 ARG A O 1
ATOM 3915 N N . THR A 1 530 ? 1.772 16.615 22.736 1.00 92.56 530 THR A N 1
ATOM 3916 C CA . THR A 1 530 ? 1.889 15.157 22.874 1.00 92.56 530 THR A CA 1
ATOM 3917 C C . THR A 1 530 ? 0.710 14.431 22.211 1.00 92.56 530 THR A C 1
ATOM 3919 O O . THR A 1 530 ? 0.927 13.412 21.557 1.00 92.56 530 THR A O 1
ATOM 3922 N N . LEU A 1 531 ? -0.514 14.965 22.312 1.00 92.12 531 LEU A N 1
ATOM 3923 C CA . LEU A 1 531 ? -1.702 14.406 21.662 1.00 92.12 531 LEU A CA 1
ATOM 3924 C C . LEU A 1 531 ? -1.582 14.478 20.133 1.00 92.12 531 LEU A C 1
ATOM 3926 O O . LEU A 1 531 ? -1.717 13.445 19.482 1.00 92.12 531 LEU A O 1
ATOM 3930 N N . ASP A 1 532 ? -1.209 15.636 19.576 1.00 91.25 532 ASP A N 1
ATOM 3931 C CA . ASP A 1 532 ? -1.011 15.823 18.126 1.00 91.25 532 ASP A CA 1
ATOM 3932 C C . ASP A 1 532 ? -0.011 14.805 17.529 1.00 91.25 532 ASP A C 1
ATOM 3934 O O . ASP A 1 532 ? -0.198 14.268 16.430 1.00 91.25 532 ASP A O 1
ATOM 3938 N N . LEU A 1 533 ? 1.062 14.496 18.271 1.00 90.50 533 LEU A N 1
ATOM 3939 C CA . LEU A 1 533 ? 2.071 13.504 17.879 1.00 90.50 533 LEU A CA 1
ATOM 3940 C C . LEU A 1 533 ? 1.515 12.072 17.882 1.00 90.50 533 LEU A C 1
ATOM 3942 O O . LEU A 1 533 ? 1.849 11.284 16.994 1.00 90.50 533 LEU A O 1
ATOM 3946 N N . LEU A 1 534 ? 0.664 11.726 18.851 1.00 91.38 534 LEU A N 1
ATOM 3947 C CA . LEU A 1 534 ? 0.022 10.410 18.926 1.00 91.38 534 LEU A CA 1
ATOM 3948 C C . LEU A 1 534 ? -1.101 10.256 17.885 1.00 91.38 534 LEU A C 1
ATOM 3950 O O . LEU A 1 534 ? -1.233 9.185 17.294 1.00 91.38 534 LEU A O 1
ATOM 3954 N N . GLU A 1 535 ? -1.856 11.314 17.578 1.00 90.31 535 GLU A N 1
ATOM 3955 C CA . GLU A 1 535 ? -2.821 11.315 16.467 1.00 90.31 535 GLU A CA 1
ATOM 3956 C C . GLU A 1 535 ? -2.121 11.145 15.109 1.00 90.31 535 GLU A C 1
ATOM 3958 O O . GLU A 1 535 ? -2.555 10.349 14.270 1.00 90.31 535 GLU A O 1
ATOM 3963 N N . THR A 1 536 ? -0.970 11.801 14.921 1.00 89.12 536 THR A N 1
ATOM 3964 C CA . THR A 1 536 ? -0.092 11.576 13.759 1.00 89.12 536 THR A CA 1
ATOM 3965 C C . THR A 1 536 ? 0.381 10.116 13.698 1.00 89.12 536 THR A C 1
ATOM 3967 O O . THR A 1 536 ? 0.403 9.507 12.625 1.00 89.12 536 THR A O 1
ATOM 3970 N N . ALA A 1 537 ? 0.691 9.506 14.846 1.00 89.75 537 ALA A N 1
ATOM 3971 C CA . ALA A 1 537 ? 1.092 8.102 14.919 1.00 89.75 537 ALA A CA 1
ATOM 3972 C C . ALA A 1 537 ? -0.058 7.135 14.564 1.00 89.75 537 ALA A C 1
ATOM 3974 O O . ALA A 1 537 ? 0.185 6.142 13.878 1.00 89.75 537 ALA A O 1
ATOM 3975 N N . ILE A 1 538 ? -1.312 7.450 14.919 1.00 89.94 538 ILE A N 1
ATOM 3976 C CA . ILE A 1 538 ? -2.504 6.704 14.465 1.00 89.94 538 ILE A CA 1
ATOM 3977 C C . ILE A 1 538 ? -2.664 6.766 12.941 1.00 89.94 538 ILE A C 1
ATOM 3979 O O . ILE A 1 538 ? -3.068 5.776 12.332 1.00 89.94 538 ILE A O 1
ATOM 3983 N N . ALA A 1 539 ? -2.346 7.892 12.296 1.00 87.19 539 ALA A N 1
ATOM 3984 C CA . ALA A 1 539 ? -2.399 7.977 10.835 1.00 87.19 539 ALA A CA 1
ATOM 3985 C C . ALA A 1 539 ? -1.367 7.050 10.156 1.00 87.19 539 ALA A C 1
ATOM 3987 O O . ALA A 1 539 ? -1.648 6.497 9.090 1.00 87.19 539 ALA A O 1
ATOM 3988 N N . ALA A 1 540 ? -0.203 6.846 10.786 1.00 84.38 540 ALA A N 1
ATOM 3989 C CA . ALA A 1 540 ? 0.854 5.949 10.314 1.00 84.38 540 ALA A CA 1
ATOM 3990 C C . ALA A 1 540 ? 0.634 4.464 10.683 1.00 84.38 540 ALA A C 1
ATOM 3992 O O . ALA A 1 540 ? 1.100 3.578 9.961 1.00 84.38 540 ALA A O 1
ATOM 3993 N N . ASP A 1 541 ? -0.066 4.175 11.785 1.00 87.19 541 ASP A N 1
ATOM 3994 C CA . ASP A 1 541 ? -0.413 2.815 12.218 1.00 87.19 541 ASP A CA 1
ATOM 3995 C C . ASP A 1 541 ? -1.810 2.741 12.876 1.00 87.19 541 ASP A C 1
ATOM 3997 O O . ASP A 1 541 ? -1.934 2.708 14.105 1.00 87.19 541 ASP A O 1
ATOM 4001 N N . PRO A 1 542 ? -2.893 2.687 12.073 1.00 90.50 542 PRO A N 1
ATOM 4002 C CA . PRO A 1 542 ? -4.263 2.772 12.586 1.00 90.50 542 PRO A CA 1
ATOM 4003 C C . PRO A 1 542 ? -4.696 1.621 13.500 1.00 90.50 542 PRO A C 1
ATOM 4005 O O . PRO A 1 542 ? -5.744 1.732 14.138 1.00 90.50 542 PRO A O 1
ATOM 4008 N N . TYR A 1 543 ? -3.940 0.521 13.543 1.00 90.31 543 TYR A N 1
ATOM 4009 C CA . TYR A 1 543 ? -4.281 -0.702 14.278 1.00 90.31 543 TYR A CA 1
ATOM 4010 C C . TYR A 1 543 ? -3.446 -0.885 15.557 1.00 90.31 543 TYR A C 1
ATOM 4012 O O . TYR A 1 543 ? -3.644 -1.852 16.290 1.00 90.31 543 TYR A O 1
ATOM 4020 N N . ASN A 1 544 ? -2.522 0.036 15.844 1.00 89.62 544 ASN A N 1
ATOM 4021 C CA . ASN A 1 544 ? -1.617 -0.037 16.988 1.00 89.62 544 ASN A CA 1
ATOM 4022 C C . ASN A 1 544 ? -2.308 0.430 18.277 1.00 89.62 544 ASN A C 1
ATOM 4024 O O . ASN A 1 544 ? -2.220 1.584 18.693 1.00 89.62 544 ASN A O 1
ATOM 4028 N N . GLU A 1 545 ? -3.031 -0.503 18.892 1.00 92.75 545 GLU A N 1
ATOM 4029 C CA . GLU A 1 545 ? -3.819 -0.324 20.113 1.00 92.75 545 GLU A CA 1
ATOM 4030 C C . GLU A 1 545 ? -3.089 0.401 21.274 1.00 92.75 545 GLU A C 1
ATOM 4032 O O . GLU A 1 545 ? -3.695 1.307 21.850 1.00 92.75 545 GLU A O 1
ATOM 4037 N N . PRO A 1 546 ? -1.800 0.132 21.583 1.00 92.75 546 PRO A N 1
ATOM 4038 C CA . PRO A 1 546 ? -1.019 0.925 22.540 1.00 92.75 546 PRO A CA 1
ATOM 4039 C C . PRO A 1 546 ? -1.065 2.451 22.347 1.00 92.75 546 PRO A C 1
ATOM 4041 O O . PRO A 1 546 ? -1.153 3.171 23.339 1.00 92.75 546 PRO A O 1
ATOM 4044 N N . ILE A 1 547 ? -1.076 2.956 21.106 1.00 92.44 547 ILE A N 1
ATOM 4045 C CA . ILE A 1 547 ? -1.132 4.407 20.833 1.00 92.44 547 ILE A CA 1
ATOM 4046 C C . ILE A 1 547 ? -2.459 4.995 21.336 1.00 92.44 547 ILE A C 1
ATOM 4048 O O . ILE A 1 547 ? -2.486 6.055 21.960 1.00 92.44 547 ILE A O 1
ATOM 4052 N N . TYR A 1 548 ? -3.565 4.273 21.138 1.00 94.88 548 TYR A N 1
ATOM 4053 C CA . TYR A 1 548 ? -4.881 4.673 21.639 1.00 94.88 548 TYR A CA 1
ATOM 4054 C C . TYR A 1 548 ? -4.933 4.650 23.172 1.00 94.88 548 TYR A C 1
ATOM 4056 O O . TYR A 1 548 ? -5.564 5.518 23.773 1.00 94.88 548 TYR A O 1
ATOM 4064 N N . CYS A 1 549 ? -4.251 3.701 23.821 1.00 94.62 549 CYS A N 1
ATOM 4065 C CA . CYS A 1 549 ? -4.123 3.669 25.280 1.00 94.62 549 CYS A CA 1
ATOM 4066 C C . CYS A 1 549 ? -3.407 4.906 25.834 1.00 94.62 549 CYS A C 1
ATOM 4068 O O . CYS A 1 549 ? -3.843 5.449 26.852 1.00 94.62 549 CYS A O 1
ATOM 4070 N N . ASP A 1 550 ? -2.354 5.375 25.165 1.00 93.12 550 ASP A N 1
ATOM 4071 C CA . ASP A 1 550 ? -1.642 6.592 25.561 1.00 93.12 550 ASP A CA 1
ATOM 4072 C C . ASP A 1 550 ? -2.489 7.851 25.330 1.00 93.12 550 ASP A C 1
ATOM 4074 O O . ASP A 1 550 ? -2.587 8.684 26.230 1.00 93.12 550 ASP A O 1
ATOM 4078 N N . ILE A 1 551 ? -3.221 7.938 24.214 1.00 94.94 551 ILE A N 1
ATOM 4079 C CA . ILE A 1 551 ? -4.200 9.015 23.973 1.00 94.94 551 ILE A CA 1
ATOM 4080 C C . ILE A 1 551 ? -5.296 9.046 25.049 1.00 94.94 551 ILE A C 1
ATOM 4082 O O . ILE A 1 551 ? -5.633 10.112 25.559 1.00 94.94 551 ILE A O 1
ATOM 4086 N N . MET A 1 552 ? -5.842 7.893 25.454 1.00 94.94 552 MET A N 1
ATOM 4087 C CA . MET A 1 552 ? -6.858 7.843 26.516 1.00 94.94 552 MET A CA 1
ATOM 4088 C C . MET A 1 552 ? -6.321 8.334 27.867 1.00 94.94 552 MET A C 1
ATOM 4090 O O . MET A 1 552 ? -7.017 9.075 28.562 1.00 94.94 552 MET A O 1
ATOM 4094 N N . ARG A 1 553 ? -5.084 7.963 28.232 1.00 93.56 553 ARG A N 1
ATOM 4095 C CA . ARG A 1 553 ? -4.404 8.478 29.438 1.00 93.56 553 ARG A CA 1
ATOM 4096 C C . ARG A 1 553 ? -4.215 9.994 29.366 1.00 93.56 553 ARG A C 1
ATOM 4098 O O . ARG A 1 553 ? -4.385 10.680 30.369 1.00 93.56 553 ARG A O 1
ATOM 4105 N N . LEU A 1 554 ? -3.890 10.508 28.182 1.00 93.62 554 LEU A N 1
ATOM 4106 C CA . LEU A 1 554 ? -3.624 11.921 27.946 1.00 93.62 554 LEU A CA 1
ATOM 4107 C C . LEU A 1 554 ? -4.897 12.776 28.018 1.00 93.62 554 LEU A C 1
ATOM 4109 O O . LEU A 1 554 ? -4.898 13.793 28.706 1.00 93.62 554 LEU A O 1
ATOM 4113 N N . HIS A 1 555 ? -6.006 12.317 27.428 1.00 94.44 555 HIS A N 1
ATOM 4114 C CA . HIS A 1 555 ? -7.318 12.948 27.617 1.00 94.44 555 HIS A CA 1
ATOM 4115 C C . HIS A 1 555 ? -7.743 12.951 29.090 1.00 94.44 555 HIS A C 1
ATOM 4117 O O . HIS A 1 555 ? -8.232 13.969 29.569 1.00 94.44 555 HIS A O 1
ATOM 4123 N N . ALA A 1 556 ? -7.515 11.864 29.839 1.00 93.38 556 ALA A N 1
ATOM 4124 C CA . ALA A 1 556 ? -7.794 11.843 31.277 1.00 93.38 556 ALA A CA 1
ATOM 4125 C C . ALA A 1 556 ? -6.946 12.879 32.045 1.00 93.38 556 ALA A C 1
ATOM 4127 O O . ALA A 1 556 ? -7.488 13.625 32.857 1.00 93.38 556 ALA A O 1
ATOM 4128 N N . LYS A 1 557 ? -5.646 13.003 31.728 1.00 90.50 557 LYS A N 1
ATOM 4129 C CA . LYS A 1 557 ? -4.751 14.037 32.291 1.00 90.50 557 LYS A CA 1
ATOM 4130 C C . LYS A 1 557 ? -5.211 15.467 31.959 1.00 90.50 557 LYS A C 1
ATOM 4132 O O . LYS A 1 557 ? -5.018 16.369 32.767 1.00 90.50 557 LYS A O 1
ATOM 4137 N N . LEU A 1 558 ? -5.840 15.663 30.799 1.00 91.62 558 LEU A N 1
ATOM 4138 C CA . LEU A 1 558 ? -6.440 16.930 30.358 1.00 91.62 558 LEU A CA 1
ATOM 4139 C C . LEU A 1 558 ? -7.870 17.172 30.892 1.00 91.62 558 LEU A C 1
ATOM 4141 O O . LEU A 1 558 ? -8.424 18.244 30.661 1.00 91.62 558 LEU A O 1
ATOM 4145 N N . GLY A 1 559 ? -8.480 16.208 31.595 1.00 92.81 559 GLY A N 1
ATOM 4146 C CA . GLY A 1 559 ? -9.873 16.276 32.062 1.00 92.81 559 GLY A CA 1
ATOM 4147 C C . GLY A 1 559 ? -10.933 16.022 30.975 1.00 92.81 559 GLY A C 1
ATOM 4148 O O . GLY A 1 559 ? -12.126 16.200 31.206 1.00 92.81 559 GLY A O 1
ATOM 4149 N N . GLU A 1 560 ? -10.525 15.583 29.786 1.00 93.88 560 GLU A N 1
ATOM 4150 C CA . GLU A 1 560 ? -11.362 15.396 28.596 1.00 93.88 560 GLU A CA 1
ATOM 4151 C C . GLU A 1 560 ? -12.015 13.999 28.561 1.00 93.88 560 GLU A C 1
ATOM 4153 O O . GLU A 1 560 ? -11.930 13.270 27.570 1.00 93.88 560 GLU A O 1
ATOM 4158 N N . TYR A 1 561 ? -12.675 13.590 29.648 1.00 93.00 561 TYR A N 1
ATOM 4159 C CA . TYR A 1 561 ? -13.182 12.218 29.824 1.00 93.00 561 TYR A CA 1
ATOM 4160 C C . TYR A 1 561 ? -14.138 11.741 28.709 1.00 93.00 561 TYR A C 1
ATOM 4162 O O . TYR A 1 561 ? -14.116 10.565 28.340 1.00 93.00 561 TYR A O 1
ATOM 4170 N N . ASP A 1 562 ? -14.910 12.646 28.097 1.00 91.12 562 ASP A N 1
ATOM 4171 C CA . ASP A 1 562 ? -15.772 12.349 26.941 1.00 91.12 562 ASP A CA 1
ATOM 4172 C C . ASP A 1 562 ? -14.995 11.912 25.687 1.00 91.12 562 ASP A C 1
ATOM 4174 O O . ASP A 1 562 ? -15.535 11.213 24.824 1.00 91.12 562 ASP A O 1
ATOM 4178 N N . ALA A 1 563 ? -13.736 12.336 25.541 1.00 93.38 563 ALA A N 1
ATOM 4179 C CA . ALA A 1 563 ? -12.900 11.953 24.409 1.00 93.38 563 ALA A CA 1
ATOM 4180 C C . ALA A 1 563 ? -12.455 10.484 24.503 1.00 93.38 563 ALA A C 1
ATOM 4182 O O . ALA A 1 563 ? -12.342 9.820 23.475 1.00 93.38 563 ALA A O 1
ATOM 4183 N N . ILE A 1 564 ? -12.318 9.936 25.716 1.00 94.19 564 ILE A N 1
ATOM 4184 C CA . ILE A 1 564 ? -11.922 8.538 25.959 1.00 94.19 564 ILE A CA 1
ATOM 4185 C C . ILE A 1 564 ? -12.884 7.566 25.258 1.00 94.19 564 ILE A C 1
ATOM 4187 O O . ILE A 1 564 ? -12.448 6.656 24.553 1.00 94.19 564 ILE A O 1
ATOM 4191 N N . GLU A 1 565 ? -14.200 7.775 25.384 1.00 92.31 565 GLU A N 1
ATOM 4192 C CA . GLU A 1 565 ? -15.193 6.923 24.713 1.00 92.31 565 GLU A CA 1
ATOM 4193 C C . GLU A 1 565 ? -15.130 7.057 23.183 1.00 92.31 565 GLU A C 1
ATOM 4195 O O . GLU A 1 565 ? -15.212 6.051 22.472 1.00 92.31 565 GLU A O 1
ATOM 4200 N N . ARG A 1 566 ? -14.898 8.269 22.659 1.00 94.12 566 ARG A N 1
ATOM 4201 C CA . ARG A 1 566 ? -14.709 8.491 21.215 1.00 94.12 566 ARG A CA 1
ATOM 4202 C C . ARG A 1 566 ? -13.478 7.742 20.700 1.00 94.12 566 ARG A C 1
ATOM 4204 O O . ARG A 1 566 ? -13.576 7.060 19.681 1.00 94.12 566 ARG A O 1
ATOM 4211 N N . THR A 1 567 ? -12.364 7.786 21.427 1.00 94.50 567 THR A N 1
ATOM 4212 C CA . THR A 1 567 ? -11.119 7.076 21.092 1.00 94.50 567 THR A CA 1
ATOM 4213 C C . THR A 1 567 ? -11.319 5.556 21.076 1.00 94.50 567 THR A C 1
ATOM 4215 O O . THR A 1 567 ? -10.905 4.900 20.117 1.00 94.50 567 THR A O 1
ATOM 4218 N N . VAL A 1 568 ? -12.058 4.987 22.040 1.00 94.12 568 VAL A N 1
ATOM 4219 C CA . VAL A 1 568 ? -12.448 3.560 22.017 1.00 94.12 568 VAL A CA 1
ATOM 4220 C C . VAL A 1 568 ? -13.329 3.224 20.809 1.00 94.12 568 VAL A C 1
ATOM 4222 O O . VAL A 1 568 ? -13.143 2.175 20.191 1.00 94.12 568 VAL A O 1
ATOM 4225 N N . LEU A 1 569 ? -14.284 4.084 20.441 1.00 94.12 569 LEU A N 1
ATOM 4226 C CA . LEU A 1 569 ? -15.140 3.866 19.267 1.00 94.12 569 LEU A CA 1
ATOM 4227 C C . LEU A 1 569 ? -14.344 3.905 17.952 1.00 94.12 569 LEU A C 1
ATOM 4229 O O . LEU A 1 569 ? -14.600 3.085 17.066 1.00 94.12 569 LEU A O 1
ATOM 4233 N N . VAL A 1 570 ? -13.356 4.799 17.830 1.00 95.06 570 VAL A N 1
ATOM 4234 C CA . VAL A 1 570 ? -12.438 4.832 16.679 1.00 95.06 570 VAL A CA 1
ATOM 4235 C C . VAL A 1 570 ? -11.594 3.557 16.630 1.00 95.06 570 VAL A C 1
ATOM 4237 O O . VAL A 1 570 ? -11.579 2.899 15.589 1.00 95.06 570 VAL A O 1
ATOM 4240 N N . LEU A 1 571 ? -10.976 3.148 17.744 1.00 95.00 571 LEU A N 1
ATOM 4241 C CA . LEU A 1 571 ? -10.190 1.912 17.823 1.00 95.00 571 LEU A CA 1
ATOM 4242 C C . LEU A 1 571 ? -11.022 0.676 17.446 1.00 95.00 571 LEU A C 1
ATOM 4244 O O . LEU A 1 571 ? -10.604 -0.112 16.599 1.00 95.00 571 LEU A O 1
ATOM 4248 N N . ARG A 1 572 ? -12.230 0.530 18.012 1.00 93.75 572 ARG A N 1
ATOM 4249 C CA . ARG A 1 572 ? -13.170 -0.556 17.669 1.00 93.75 572 ARG A CA 1
ATOM 4250 C C . ARG A 1 572 ? -13.456 -0.594 16.174 1.00 93.75 572 ARG A C 1
ATOM 4252 O O . ARG A 1 572 ? -13.436 -1.665 15.576 1.00 93.75 572 ARG A O 1
ATOM 4259 N N . ARG A 1 573 ? -13.698 0.570 15.564 1.00 94.50 573 ARG A N 1
ATOM 4260 C CA . ARG A 1 573 ? -13.947 0.676 14.124 1.00 94.50 573 ARG A CA 1
ATOM 4261 C C . ARG A 1 573 ? -12.727 0.268 13.295 1.00 94.50 573 ARG A C 1
ATOM 4263 O O . ARG A 1 573 ? -12.927 -0.368 12.268 1.00 94.50 573 ARG A O 1
ATOM 4270 N N . ARG A 1 574 ? -11.504 0.609 13.722 1.00 91.19 574 ARG A N 1
ATOM 4271 C CA . ARG A 1 574 ? -10.261 0.230 13.025 1.00 91.19 574 ARG A CA 1
ATOM 4272 C C . ARG A 1 574 ? -9.945 -1.254 13.149 1.00 91.19 574 ARG A C 1
ATOM 4274 O O . ARG A 1 574 ? -9.727 -1.897 12.130 1.00 91.19 574 ARG A O 1
ATOM 4281 N N . LEU A 1 575 ? -9.980 -1.820 14.353 1.00 87.06 575 LEU A N 1
ATOM 4282 C CA . LEU A 1 575 ? -9.721 -3.251 14.553 1.00 87.06 575 LEU A CA 1
ATOM 4283 C C . LEU A 1 575 ? -10.773 -4.132 13.860 1.00 87.06 575 LEU A C 1
ATOM 4285 O O . LEU A 1 575 ? -10.426 -5.182 13.320 1.00 87.06 575 LEU A O 1
ATOM 4289 N N . ALA A 1 576 ? -12.020 -3.664 13.742 1.00 88.81 576 ALA A N 1
ATOM 4290 C CA . ALA A 1 576 ? -13.045 -4.344 12.953 1.00 88.81 576 ALA A CA 1
ATOM 4291 C C . ALA A 1 576 ? -12.706 -4.441 11.448 1.00 88.81 576 ALA A C 1
ATOM 4293 O O . ALA A 1 576 ? -13.179 -5.367 10.790 1.00 88.81 576 ALA A O 1
ATOM 4294 N N . GLU A 1 577 ? -11.851 -3.565 10.892 1.00 87.94 577 GLU A N 1
ATOM 4295 C CA . GLU A 1 577 ? -11.332 -3.705 9.515 1.00 87.94 577 GLU A CA 1
ATOM 4296 C C . GLU A 1 577 ? -10.386 -4.918 9.359 1.00 87.94 577 GLU A C 1
ATOM 4298 O O . GLU A 1 577 ? -10.139 -5.359 8.235 1.00 87.94 577 GLU A O 1
ATOM 4303 N N . LEU A 1 578 ? -9.882 -5.467 10.473 1.00 85.19 578 LEU A N 1
ATOM 4304 C CA . LEU A 1 578 ? -9.084 -6.698 10.562 1.00 85.19 578 LEU A CA 1
ATOM 4305 C C . LEU A 1 578 ? -9.874 -7.888 11.145 1.00 85.19 578 LEU A C 1
ATOM 4307 O O . LEU A 1 578 ? -9.291 -8.937 11.403 1.00 85.19 578 LEU A O 1
ATOM 4311 N N . GLY A 1 579 ? -11.180 -7.733 11.399 1.00 85.31 579 GLY A N 1
ATOM 4312 C CA . GLY A 1 579 ? -11.991 -8.743 12.092 1.00 85.31 579 GLY A CA 1
ATOM 4313 C C . GLY A 1 579 ? -11.680 -8.892 13.589 1.00 85.31 579 GLY A C 1
ATOM 4314 O O . GLY A 1 579 ? -12.074 -9.884 14.194 1.00 85.31 579 GLY A O 1
ATOM 4315 N N . GLN A 1 580 ? -10.980 -7.925 14.188 1.00 91.25 580 GLN A N 1
ATOM 4316 C CA . GLN A 1 580 ? -10.558 -7.938 15.590 1.00 91.25 580 GLN A CA 1
ATOM 4317 C C . GLN A 1 580 ? -11.371 -6.952 16.444 1.00 91.25 580 GLN A C 1
ATOM 4319 O O . GLN A 1 580 ? -12.044 -6.049 15.943 1.00 91.25 580 GLN A O 1
ATOM 4324 N N . THR A 1 581 ? -11.282 -7.106 17.763 1.00 90.00 581 THR A N 1
ATOM 4325 C CA . THR A 1 581 ? -11.835 -6.184 18.766 1.00 90.00 581 THR A CA 1
ATOM 4326 C C . THR A 1 581 ? -10.721 -5.717 19.705 1.00 90.00 581 THR A C 1
ATOM 4328 O O . THR A 1 581 ? -9.758 -6.465 19.867 1.00 90.00 581 THR A O 1
ATOM 4331 N N . PRO A 1 582 ? -10.846 -4.548 20.366 1.00 92.88 582 PRO A N 1
ATOM 4332 C CA . PRO A 1 582 ? -9.873 -4.125 21.373 1.00 92.88 582 PRO A CA 1
ATOM 4333 C C . PRO A 1 582 ? -9.710 -5.179 22.465 1.00 92.88 582 PRO A C 1
ATOM 4335 O O . PRO A 1 582 ? -10.677 -5.862 22.820 1.00 92.88 582 PRO A O 1
ATOM 4338 N N . THR A 1 583 ? -8.512 -5.272 23.030 1.00 95.38 583 THR A N 1
ATOM 4339 C CA . THR A 1 583 ? -8.233 -6.172 24.151 1.00 95.38 583 THR A CA 1
ATOM 4340 C C . THR A 1 583 ? -9.061 -5.816 25.393 1.00 95.38 583 THR A C 1
ATOM 4342 O O . THR A 1 583 ? -9.528 -4.682 25.573 1.00 95.38 583 THR A O 1
ATOM 4345 N N . SER A 1 584 ? -9.216 -6.790 26.297 1.00 93.69 584 SER A N 1
ATOM 4346 C CA . SER A 1 584 ? -9.829 -6.562 27.611 1.00 93.69 584 SER A CA 1
ATOM 4347 C C . SER A 1 584 ? -9.087 -5.479 28.395 1.00 93.69 584 SER A C 1
ATOM 4349 O O . SER A 1 584 ? -9.726 -4.566 28.907 1.00 93.69 584 SER A O 1
ATOM 4351 N N . GLN A 1 585 ? -7.749 -5.505 28.389 1.00 94.81 585 GLN A N 1
ATOM 4352 C CA . GLN A 1 585 ? -6.893 -4.533 29.079 1.00 94.81 585 GLN A CA 1
ATOM 4353 C C . GLN A 1 585 ? -7.181 -3.084 28.655 1.00 94.81 585 GLN A C 1
ATOM 4355 O O . GLN A 1 585 ? -7.269 -2.196 29.503 1.00 94.81 585 GLN A O 1
ATOM 4360 N N . THR A 1 586 ? -7.382 -2.839 27.360 1.00 93.94 586 THR A N 1
ATOM 4361 C CA . THR A 1 586 ? -7.732 -1.511 26.827 1.00 93.94 586 THR A CA 1
ATOM 4362 C C . THR A 1 586 ? -9.150 -1.091 27.200 1.00 93.94 586 THR A C 1
ATOM 4364 O O . THR A 1 586 ? -9.382 0.071 27.536 1.00 93.94 586 THR A O 1
ATOM 4367 N N . CYS A 1 587 ? -10.106 -2.026 27.196 1.00 93.88 587 CYS A N 1
ATOM 4368 C CA . CYS A 1 587 ? -11.471 -1.750 27.647 1.00 93.88 587 CYS A CA 1
ATOM 4369 C C . CYS A 1 587 ? -11.521 -1.432 29.154 1.00 93.88 587 CYS A C 1
ATOM 4371 O O . CYS A 1 587 ? -12.174 -0.470 29.557 1.00 93.88 587 CYS A O 1
ATOM 4373 N N . GLU A 1 588 ? -10.785 -2.185 29.975 1.00 95.12 588 GLU A N 1
ATOM 4374 C CA . GLU A 1 588 ? -10.623 -1.952 31.414 1.00 95.12 588 GLU A CA 1
ATOM 4375 C C . GLU A 1 588 ? -9.921 -0.620 31.707 1.00 95.12 588 GLU A C 1
ATOM 4377 O O . GLU A 1 588 ? -10.334 0.102 32.614 1.00 95.12 588 GLU A O 1
ATOM 4382 N N . LEU A 1 589 ? -8.884 -0.264 30.936 1.00 95.69 589 LEU A N 1
ATOM 4383 C CA . LEU A 1 589 ? -8.211 1.033 31.034 1.00 95.69 589 LEU A CA 1
ATOM 4384 C C . LEU A 1 589 ? -9.196 2.176 30.764 1.00 95.69 589 LEU A C 1
ATOM 4386 O O . LEU A 1 589 ? -9.303 3.090 31.580 1.00 95.69 589 LEU A O 1
ATOM 4390 N N . ALA A 1 590 ? -9.950 2.105 29.665 1.00 94.56 590 ALA A N 1
ATOM 4391 C CA . ALA A 1 590 ? -10.942 3.117 29.314 1.00 94.56 590 ALA A CA 1
ATOM 4392 C C . ALA A 1 590 ? -12.029 3.265 30.392 1.00 94.56 590 ALA A C 1
ATOM 4394 O O . ALA A 1 590 ? -12.389 4.383 30.762 1.00 94.56 590 ALA A O 1
ATOM 4395 N N . GLN A 1 591 ? -12.531 2.150 30.933 1.00 94.62 591 GLN A N 1
ATOM 4396 C CA . GLN A 1 591 ? -13.519 2.163 32.013 1.00 94.62 591 GLN A CA 1
ATOM 4397 C C . GLN A 1 591 ? -12.954 2.792 33.295 1.00 94.62 591 GLN A C 1
ATOM 4399 O O . GLN A 1 591 ? -13.613 3.636 33.901 1.00 94.62 591 GLN A O 1
ATOM 4404 N N . ARG A 1 592 ? -11.727 2.428 33.682 1.00 96.44 592 ARG A N 1
ATOM 4405 C CA . ARG A 1 592 ? -11.053 2.940 34.883 1.00 96.44 592 ARG A CA 1
ATOM 4406 C C . ARG A 1 592 ? -10.791 4.442 34.802 1.00 96.44 592 ARG A C 1
ATOM 4408 O O . ARG A 1 592 ? -11.065 5.146 35.764 1.00 96.44 592 ARG A O 1
ATOM 4415 N N . LEU A 1 593 ? -10.314 4.934 33.657 1.00 95.31 593 LEU A N 1
ATOM 4416 C CA . LEU A 1 593 ? -10.077 6.366 33.442 1.00 95.31 593 LEU A CA 1
ATOM 4417 C C . LEU A 1 593 ? -11.388 7.170 33.463 1.00 95.31 593 LEU A C 1
ATOM 4419 O O . LEU A 1 593 ? -11.421 8.269 34.001 1.00 95.31 593 LEU A O 1
ATOM 4423 N N . ARG A 1 594 ? -12.498 6.619 32.950 1.00 92.19 594 ARG A N 1
ATOM 4424 C CA . ARG A 1 594 ? -13.822 7.265 33.051 1.00 92.19 594 ARG A CA 1
ATOM 4425 C C . ARG A 1 594 ? -14.375 7.308 34.475 1.00 92.19 594 ARG A C 1
ATOM 4427 O O . ARG A 1 594 ? -15.072 8.252 34.815 1.00 92.19 594 ARG A O 1
ATOM 4434 N N . GLN A 1 595 ? -14.069 6.310 35.303 1.00 91.00 595 GLN A N 1
ATOM 4435 C CA . GLN A 1 595 ? -14.447 6.288 36.724 1.00 91.00 595 GLN A CA 1
ATOM 4436 C C . GLN A 1 595 ? -13.642 7.279 37.584 1.00 91.00 595 GLN A C 1
ATOM 4438 O O . GLN A 1 595 ? -13.971 7.464 38.750 1.00 91.00 595 GLN A O 1
ATOM 4443 N N . GLN A 1 596 ? -12.604 7.907 37.020 1.00 87.31 596 GLN A N 1
ATOM 4444 C CA . GLN A 1 596 ? -11.828 8.981 37.649 1.00 87.31 596 GLN A CA 1
ATOM 4445 C C . GLN A 1 596 ? -12.351 10.385 37.291 1.00 87.31 596 GLN A C 1
ATOM 4447 O O . GLN A 1 596 ? -11.769 11.371 37.737 1.00 87.31 596 GLN A O 1
ATOM 4452 N N . ALA A 1 597 ? -13.432 10.485 36.506 1.00 79.44 597 ALA A N 1
ATOM 4453 C CA . ALA A 1 597 ? -14.105 11.756 36.263 1.00 79.44 597 ALA A CA 1
ATOM 4454 C C . ALA A 1 597 ? -14.652 12.339 37.590 1.00 79.44 597 ALA A C 1
ATOM 4456 O O . ALA A 1 597 ? -15.256 11.581 38.356 1.00 79.44 597 ALA A O 1
ATOM 4457 N N . PRO A 1 598 ? -14.415 13.636 37.873 1.00 68.38 598 PRO A N 1
ATOM 4458 C CA . PRO A 1 598 ? -14.802 14.290 39.127 1.00 68.38 598 PRO A CA 1
ATOM 4459 C C . PRO A 1 598 ? -16.306 14.589 39.236 1.00 68.38 598 PRO A C 1
ATOM 4461 O O . PRO A 1 598 ? -16.961 14.758 38.182 1.00 68.38 598 PRO A O 1
#

Foldseek 3Di:
DAEEEEEQDPPLCLVVLLLLLQLQQPDPAREEEEALALQDQPLVVQFPDDVPAALVVLCVVQPQHEDDLQVNQVRFTQGLSRHTYRGDHNHSVVSLVSLLHNNNLPQPPDAPPPRHHYYYYSQYHDDPPGSCLSSLQRGLEYEYGDALVQDQLQSLLVSLVVSCVSHVNHAAYEYEEDPPDPPSCVSNVDQHQEYAYDFLVQSCCRRHNDPDDPDDTSRNVRSNQSSVSVSVCRNVVDRDSPDHRPPCPDPPDDDDDDDDDDDDDDDDDDDDDDDDDDDDDDDDDDDDDDDDDDDDDDDDDDDDDDDDDDDDDDDDDDYDDDDDDDDDDDDDDDDDPDDCLQQDAQWEWEFQAATWIWGDDDDDDDDTDTLVVLDDPLLSQVVLVQLLCQVFDAQVVVQCQRQNPNRDPCSVVVVVVSLVSNLVSVCVSVVNPQDSVQWDCDVRGIHGDVSRYHYLCVQLVVLVVQCVVDPDPVSNLVSLVSLQVRNLGFTNSVDPGPSCVVVSVVSLVSNLVSLVSNLVVCCVPPLPVSLVSLVSNCVSPVQPLVSLLVNLVSCLVVLNLVVLVVSQVSNQVSVVVVVDHDDPVSVVSNVVSNVPRD

Solvent-accessible surface area (backbone atoms only — not comparable to full-atom values): 35171 Å² total; per-residue (Å²): 65,40,35,23,31,27,14,84,48,85,95,35,48,34,63,62,50,44,54,32,33,41,60,26,49,83,54,96,46,55,41,32,38,34,52,43,24,46,88,51,34,68,63,57,81,36,49,76,49,53,91,82,42,10,47,65,42,43,51,68,73,41,68,89,46,74,53,54,75,64,62,52,61,84,27,34,20,31,35,54,65,67,33,34,28,27,31,29,54,78,45,37,66,57,37,37,58,51,39,66,30,56,49,56,45,56,65,69,91,48,58,77,83,70,77,51,35,36,35,38,32,19,30,35,61,68,48,102,84,38,50,31,41,49,42,46,41,44,22,72,29,30,36,40,30,39,34,66,95,80,50,56,42,66,61,47,34,51,48,52,54,55,57,40,67,57,14,93,49,50,69,41,29,34,40,37,50,74,86,88,53,81,60,66,56,65,56,33,76,57,78,54,53,29,55,39,49,84,38,72,66,39,51,48,38,43,52,69,40,65,97,79,72,86,69,80,32,70,31,47,54,33,20,31,54,42,28,45,52,51,50,52,34,62,67,65,71,57,84,76,84,85,61,62,54,76,87,68,82,75,88,74,90,72,86,87,84,84,88,85,89,87,90,86,86,87,83,84,88,88,86,91,84,88,84,86,91,81,86,88,81,88,82,87,81,91,82,87,86,87,89,91,91,88,83,88,89,89,84,91,87,88,87,80,89,79,89,82,84,90,86,89,87,84,84,85,86,83,90,85,88,82,88,89,92,83,88,84,85,91,78,92,76,85,80,76,81,78,70,86,70,76,76,64,45,46,27,40,39,39,37,61,23,58,65,40,36,30,39,41,75,70,90,60,96,54,86,58,45,77,43,45,84,72,45,53,70,72,41,48,53,52,51,52,54,31,56,76,24,79,91,32,42,44,59,66,58,51,44,45,59,78,38,45,96,66,60,57,101,53,53,70,59,54,51,52,49,49,51,50,51,37,52,50,42,52,24,68,68,47,80,55,73,60,65,91,63,50,58,41,74,58,94,66,20,39,22,58,28,72,85,41,38,43,47,59,52,47,58,32,52,52,20,56,49,43,38,74,69,40,89,43,70,68,52,30,50,54,17,27,50,46,25,48,76,50,53,79,39,59,56,28,60,79,63,90,55,79,71,48,54,66,54,38,50,50,50,50,49,56,28,46,54,24,35,54,51,53,26,69,73,24,53,84,85,37,53,64,66,23,44,56,35,45,55,54,39,38,75,77,40,65,72,52,60,70,55,56,53,52,50,38,52,48,30,46,76,70,67,39,50,75,52,37,60,52,53,50,53,51,46,40,58,43,29,46,78,73,78,41,68,75,54,68,69,58,54,52,48,53,52,53,54,51,72,65,61,130

Mean predicted aligned error: 20.44 Å

pLDDT: mean 73.06, std 22.66, range [21.22, 96.44]